Protein AF-A0A9W9EYN7-F1 (afdb_monomer)

Foldseek 3Di:
DPDDFLVNLLVPFDFFDFAWDFFAFLCLVVPDQDKFKKKKFKFQPVCVVVLVVLLCVLPVLQDAPVNVVVVVVVVVVPDPDDDDDDDDPPPPPVPPRLHQPQFDQKDALVLAAPVQNVLDDDDQDPPRRIIMGIGDDDDPPDDPVSSQVSRLVRHTDNDDDDPDDDDDDDDDDDDDDDDDDDDDDDDDDDDDDDDDDDDDDDPRDTTRMDMFMAGSAADSDPVSQVVCSNHTGNGHHDNVPRDVLRHDDVVVVVVVSVLCGVLQSSQLSVQQSQLVLCLQQQQFASKKKWKFQSVQLVVLVVVCVQVVHDSVVPSLLRTQFMHYQRFQQADDPLHGHPRGPPNPPDANAPLVDDDDPVRTHDPCRHNLNLRLVLLVCLLCVVVVHDDPDDPRVCCSNPVPDDSNRCCNNPVSLVVPFDPPPDPDPDDDDDDDDDDDDDDDDDDDDDDDDDDDDDDDDDDDDDDDDDDPDDDDDPPPGPARSRAHVVRVHAQSASMEMEMQAADFQVSLVVCQVSQHQEYEYAPVRYHLRHAARSDDPPPVDPPPDDDDDDDPDDDDPDPDSNVVRHHHNSQRDSPGPHHHIYIHIYGDDDPPDDPVPPSRD

pLDDT: mean 70.04, std 24.74, range [23.66, 98.69]

InterPro domains:
  IPR016193 Cytidine deaminase-like [SSF53927] (261-523)

Radius of gyration: 37.87 Å; Cα contacts (8 Å, |Δi|>4): 789; chains: 1; bounding box: 90×79×140 Å

Nearest PDB structures (foldseek):
  7cph-assembly1_A  TM=7.865E-01  e=2.004E-02  Bacillus subtilis subsp. subtilis str. 168
  1wwr-assembly1_A  TM=7.891E-01  e=2.004E-02  Aquifex aeolicus
  7dbf-assembly1_D  TM=8.239E-01  e=8.932E-02  Arabidopsis thaliana
  8aw3-assembly1_2  TM=8.456E-01  e=1.007E-01  Trypanosoma brucei brucei
  2w4l-assembly1_B  TM=8.909E-01  e=1.943E-01  Homo sapiens

Organism: NCBI:txid1131581

Solvent-accessible surface area (backbone atoms only — not comparable to full-atom values): 37222 Å² total; per-residue (Å²): 130,84,80,80,50,55,70,55,56,62,70,65,56,69,52,57,58,58,47,66,42,76,57,62,27,27,39,68,72,52,59,80,84,52,67,36,59,25,38,37,36,65,25,19,49,91,43,42,73,57,46,51,51,49,48,33,67,78,39,61,85,72,50,51,79,68,57,51,55,53,46,52,60,58,50,62,74,73,61,96,70,88,80,91,77,82,89,75,90,61,84,67,77,69,70,81,60,79,68,55,80,30,44,56,52,63,43,51,68,93,67,49,19,67,80,58,48,71,70,48,73,83,82,72,61,93,89,56,62,60,31,34,37,57,50,61,71,66,62,96,83,66,54,72,63,63,54,40,64,70,46,43,86,38,47,60,68,93,73,78,74,75,81,76,82,79,82,86,81,82,82,89,85,86,82,85,88,87,82,87,84,84,86,88,83,85,87,83,91,80,89,77,90,80,90,76,82,83,79,76,82,77,80,75,76,79,62,68,70,43,82,42,54,38,69,53,58,59,39,87,42,68,66,55,17,50,52,40,20,54,73,47,43,57,40,48,59,48,82,80,77,39,32,68,76,42,39,71,47,67,65,63,50,49,55,49,46,64,66,43,48,82,50,45,32,53,44,34,31,49,4,43,54,35,4,47,53,13,36,77,56,14,22,21,58,77,30,8,16,29,33,30,36,51,66,53,44,53,50,46,46,51,49,18,64,78,72,72,49,67,52,72,84,53,62,67,71,25,43,48,30,39,21,32,13,31,23,22,49,35,66,60,95,84,40,70,38,90,42,48,61,51,68,71,94,59,71,97,73,59,84,81,62,74,90,47,79,93,66,37,46,60,72,67,30,34,11,61,40,37,25,53,48,54,50,48,52,51,26,29,52,74,60,76,41,83,75,99,59,58,70,66,61,46,42,64,66,63,76,64,56,50,67,59,31,46,36,39,62,54,51,47,64,62,70,68,51,77,70,97,80,75,86,75,90,82,76,85,75,85,82,78,82,79,86,84,80,85,88,86,90,81,90,85,89,86,84,90,85,85,88,86,82,90,86,87,85,86,84,90,86,86,88,88,86,80,82,93,81,81,78,85,66,91,76,87,65,83,75,64,82,68,44,24,56,93,70,69,38,52,80,37,52,66,20,35,38,24,22,39,39,44,45,35,48,68,50,34,50,48,41,44,75,35,39,37,48,30,40,36,23,35,58,89,25,64,45,82,59,22,12,52,50,28,64,79,86,76,76,83,67,72,81,80,72,88,88,81,79,92,76,85,75,72,86,66,94,73,72,58,73,71,79,72,45,70,51,59,5,50,41,35,37,80,91,48,97,44,67,28,63,37,32,30,35,46,65,65,75,68,99,81,71,65,84,88,65,65,90,78,116

Structure (mmCIF, N/CA/C/O backbone):
data_AF-A0A9W9EYN7-F1
#
_entry.id   AF-A0A9W9EYN7-F1
#
loop_
_atom_site.group_PDB
_atom_site.id
_atom_site.type_symbol
_atom_site.label_atom_id
_atom_site.label_alt_id
_atom_site.label_comp_id
_atom_site.label_asym_id
_atom_site.label_entity_id
_atom_site.label_seq_id
_atom_site.pdbx_PDB_ins_code
_atom_site.Cartn_x
_atom_site.Cartn_y
_atom_site.Cartn_z
_atom_site.occupancy
_atom_site.B_iso_or_equiv
_atom_site.auth_seq_id
_atom_site.auth_comp_id
_atom_site.auth_asym_id
_atom_site.auth_atom_id
_atom_site.pdbx_PDB_model_num
ATOM 1 N N . MET A 1 1 ? 12.753 1.481 -38.505 1.00 40.38 1 MET A N 1
ATOM 2 C CA . MET A 1 1 ? 12.548 2.802 -37.875 1.00 40.38 1 MET A CA 1
ATOM 3 C C . MET A 1 1 ? 13.697 3.021 -36.906 1.00 40.38 1 MET A C 1
ATOM 5 O O . MET A 1 1 ? 14.139 2.037 -36.326 1.00 40.38 1 MET A O 1
ATOM 9 N N . ALA A 1 2 ? 14.254 4.229 -36.805 1.00 44.78 2 ALA A N 1
ATOM 10 C CA . ALA A 1 2 ? 15.284 4.505 -35.801 1.00 44.78 2 ALA A CA 1
ATOM 11 C C . ALA A 1 2 ? 14.668 4.312 -34.406 1.00 44.78 2 ALA A C 1
ATOM 13 O O . ALA A 1 2 ? 13.554 4.780 -34.178 1.00 44.78 2 ALA A O 1
ATOM 14 N N . ALA A 1 3 ? 15.342 3.576 -33.522 1.00 64.81 3 ALA A N 1
ATOM 15 C CA . ALA A 1 3 ? 14.877 3.390 -32.153 1.00 64.81 3 ALA A CA 1
ATOM 16 C C . ALA A 1 3 ? 14.873 4.755 -31.447 1.00 64.81 3 ALA A C 1
ATOM 18 O O . ALA A 1 3 ? 15.917 5.405 -31.381 1.00 64.81 3 ALA A O 1
ATOM 19 N N . ILE A 1 4 ? 13.702 5.196 -30.982 1.00 77.25 4 ILE A N 1
ATOM 20 C CA . ILE A 1 4 ? 13.554 6.422 -30.190 1.00 77.25 4 ILE A CA 1
ATOM 21 C C . ILE A 1 4 ? 14.353 6.227 -28.899 1.00 77.25 4 ILE A C 1
ATOM 23 O O . ILE A 1 4 ? 14.292 5.166 -28.275 1.00 77.25 4 ILE A O 1
ATOM 27 N N . SER A 1 5 ? 15.147 7.220 -28.508 1.00 87.38 5 SER A N 1
ATOM 28 C CA . SER A 1 5 ? 15.959 7.108 -27.298 1.00 87.38 5 SER A CA 1
ATOM 29 C C . SER A 1 5 ? 15.084 7.201 -26.034 1.00 87.38 5 SER A C 1
ATOM 31 O O . SER A 1 5 ? 14.115 7.962 -26.016 1.00 87.38 5 SER A O 1
ATOM 33 N N . PRO A 1 6 ? 15.448 6.535 -24.919 1.00 86.81 6 PRO A N 1
ATOM 34 C CA . PRO A 1 6 ? 14.720 6.664 -23.650 1.00 86.81 6 PRO A CA 1
ATOM 35 C C . PRO A 1 6 ? 14.560 8.114 -23.178 1.00 86.81 6 PRO A C 1
ATOM 37 O O . PRO A 1 6 ? 13.562 8.477 -22.567 1.00 86.81 6 PRO A O 1
ATOM 40 N N . SER A 1 7 ? 15.540 8.972 -23.483 1.00 85.50 7 SER A N 1
ATOM 41 C CA . SER A 1 7 ? 15.490 10.394 -23.126 1.00 85.50 7 SER A CA 1
ATOM 42 C C . SER A 1 7 ? 14.431 11.163 -23.928 1.00 85.50 7 SER A C 1
ATOM 44 O O . SER A 1 7 ? 13.810 12.067 -23.378 1.00 85.50 7 SER A O 1
ATOM 46 N N . GLU A 1 8 ? 14.198 10.796 -25.190 1.00 87.06 8 GLU A N 1
ATOM 47 C CA . GLU A 1 8 ? 13.128 11.369 -26.018 1.00 87.06 8 GLU A CA 1
ATOM 48 C C . GLU A 1 8 ? 11.750 10.879 -25.571 1.00 87.06 8 GLU A C 1
ATOM 50 O O . GLU A 1 8 ? 10.839 11.694 -25.464 1.00 87.06 8 GLU A O 1
ATOM 55 N N . ILE A 1 9 ? 11.613 9.588 -25.235 1.00 87.19 9 ILE A N 1
ATOM 56 C CA . ILE A 1 9 ? 10.363 9.039 -24.683 1.00 87.19 9 ILE A CA 1
ATOM 57 C C . ILE A 1 9 ? 9.983 9.804 -23.415 1.00 87.19 9 ILE A C 1
ATOM 59 O O . ILE A 1 9 ? 8.868 10.301 -23.308 1.00 87.19 9 ILE A O 1
ATOM 63 N N . VAL A 1 10 ? 10.928 9.964 -22.482 1.00 88.62 10 VAL A N 1
ATOM 64 C CA . VAL A 1 10 ? 10.671 10.669 -21.220 1.00 88.62 10 VAL A CA 1
ATOM 65 C C . VAL A 1 10 ? 10.358 12.154 -21.436 1.00 88.62 10 VAL A C 1
ATOM 67 O O . VAL A 1 10 ? 9.504 12.700 -20.743 1.00 88.62 10 VAL A O 1
ATOM 70 N N . ALA A 1 11 ? 11.004 12.809 -22.404 1.00 87.31 11 ALA A N 1
ATOM 71 C CA . ALA A 1 11 ? 10.718 14.203 -22.746 1.00 87.31 11 ALA A CA 1
ATOM 72 C C . ALA A 1 11 ? 9.334 14.396 -23.394 1.00 87.31 11 ALA A C 1
ATOM 74 O O . ALA A 1 11 ? 8.786 15.493 -23.324 1.00 87.31 11 ALA A O 1
ATOM 75 N N . ALA A 1 12 ? 8.782 13.351 -24.015 1.00 88.12 12 ALA A N 1
ATOM 76 C CA . ALA A 1 12 ? 7.459 13.360 -24.635 1.00 88.12 12 ALA A CA 1
ATOM 77 C C . ALA A 1 12 ? 6.318 13.002 -23.666 1.00 88.12 12 ALA A C 1
ATOM 79 O O . ALA A 1 12 ? 5.152 13.051 -24.058 1.00 88.12 12 ALA A O 1
ATOM 80 N N . ILE A 1 13 ? 6.628 12.637 -22.417 1.00 88.94 13 ILE A N 1
ATOM 81 C CA . ILE A 1 13 ? 5.614 12.308 -21.416 1.00 88.94 13 ILE A CA 1
ATOM 82 C C . ILE A 1 13 ? 4.752 13.545 -21.146 1.00 88.94 13 ILE A C 1
ATOM 84 O O . ILE A 1 13 ? 5.264 14.612 -20.811 1.00 88.94 13 ILE A O 1
ATOM 88 N N . SER A 1 14 ? 3.434 13.362 -21.237 1.00 89.75 14 SER A N 1
ATOM 89 C CA . SER A 1 14 ? 2.436 14.345 -20.820 1.00 89.75 14 SER A CA 1
ATOM 90 C C . SER A 1 14 ? 1.807 13.870 -19.507 1.00 89.75 14 SER A C 1
ATOM 92 O O . SER A 1 14 ? 1.021 12.920 -19.528 1.00 89.75 14 SER A O 1
ATOM 94 N N . PRO A 1 15 ? 2.164 14.474 -18.359 1.00 91.88 15 PRO A N 1
ATOM 95 C CA . PRO A 1 15 ? 1.514 14.198 -17.083 1.00 91.88 15 PRO A CA 1
ATOM 96 C C . PRO A 1 15 ? 0.017 14.514 -17.179 1.00 91.88 15 PRO A C 1
ATOM 98 O O . PRO A 1 15 ? -0.317 15.601 -17.651 1.00 91.88 15 PRO A O 1
ATOM 101 N N . PRO A 1 16 ? -0.885 13.609 -16.766 1.00 89.31 16 PRO A N 1
ATOM 102 C CA . PRO A 1 16 ? -2.280 13.975 -16.597 1.00 89.31 16 PRO A CA 1
ATOM 103 C C . PRO A 1 16 ? -2.417 14.963 -15.434 1.00 89.31 16 PRO A C 1
ATOM 105 O O . PRO A 1 16 ? -1.668 14.876 -14.456 1.00 89.31 16 PRO A O 1
ATOM 108 N N . ASP A 1 17 ? -3.389 15.865 -15.543 1.00 90.56 17 ASP A N 1
ATOM 109 C CA . ASP A 1 17 ? -3.855 16.676 -14.423 1.00 90.56 17 ASP A CA 1
ATOM 110 C C . ASP A 1 17 ? -4.837 15.861 -13.579 1.00 90.56 17 ASP A C 1
ATOM 112 O O . ASP A 1 17 ? -5.567 15.002 -14.084 1.00 90.56 17 ASP A O 1
ATOM 116 N N . GLY A 1 18 ? -4.845 16.095 -12.272 1.00 92.19 18 GLY A N 1
ATOM 117 C CA . GLY A 1 18 ? -5.593 15.251 -11.357 1.00 92.19 18 GLY A CA 1
ATOM 118 C C . GLY A 1 18 ? -5.185 15.398 -9.905 1.00 92.19 18 GLY A C 1
ATOM 119 O O . GLY A 1 18 ? -4.179 16.022 -9.554 1.00 92.19 18 GLY A O 1
ATOM 120 N N . LYS A 1 19 ? -5.979 14.767 -9.047 1.00 93.88 19 LYS A N 1
ATOM 121 C CA . LYS A 1 19 ? -5.796 14.753 -7.595 1.00 93.88 19 LYS A CA 1
ATOM 122 C C . LYS A 1 19 ? -5.594 13.331 -7.107 1.00 93.88 19 LYS A C 1
ATOM 124 O O . LYS A 1 19 ? -6.230 12.402 -7.597 1.00 93.88 19 LYS A O 1
ATOM 129 N N . ILE A 1 20 ? -4.760 13.161 -6.091 1.00 94.38 20 ILE A N 1
ATOM 130 C CA . ILE A 1 20 ? -4.719 11.894 -5.365 1.00 94.38 20 ILE A CA 1
ATOM 131 C C . ILE A 1 20 ? -5.798 11.860 -4.281 1.00 94.38 20 ILE A C 1
ATOM 133 O O . ILE A 1 20 ? -6.103 12.867 -3.642 1.00 94.38 20 ILE A O 1
ATOM 137 N N . GLN A 1 21 ? -6.350 10.680 -4.049 1.00 93.56 21 GLN A N 1
ATOM 138 C CA . GLN A 1 21 ? -7.300 10.390 -2.990 1.00 93.56 21 GLN A CA 1
ATOM 139 C C . GLN A 1 21 ? -6.834 9.149 -2.237 1.00 93.56 21 GLN A C 1
ATOM 141 O O . GLN A 1 21 ? -6.528 8.127 -2.841 1.00 93.56 21 GLN A O 1
ATOM 146 N N . ALA A 1 22 ? -6.791 9.215 -0.908 1.00 93.81 22 ALA A N 1
ATOM 147 C CA . ALA A 1 22 ? -6.458 8.048 -0.101 1.00 93.81 22 ALA A CA 1
ATOM 148 C C . ALA A 1 22 ? -7.525 6.952 -0.245 1.00 93.81 22 ALA A C 1
ATOM 150 O O . ALA A 1 22 ? -8.722 7.210 -0.098 1.00 93.81 22 ALA A O 1
ATOM 151 N N . ILE A 1 23 ? -7.074 5.720 -0.470 1.00 93.19 23 ILE A N 1
ATOM 152 C CA . ILE A 1 23 ? -7.923 4.531 -0.487 1.00 93.19 23 ILE A CA 1
ATOM 153 C C . ILE A 1 23 ? -8.386 4.263 0.944 1.00 93.19 23 ILE A C 1
ATOM 155 O O . ILE A 1 23 ? -7.568 4.143 1.863 1.00 93.19 23 ILE A O 1
ATOM 159 N N . ARG A 1 24 ? -9.705 4.157 1.141 1.00 89.44 24 AR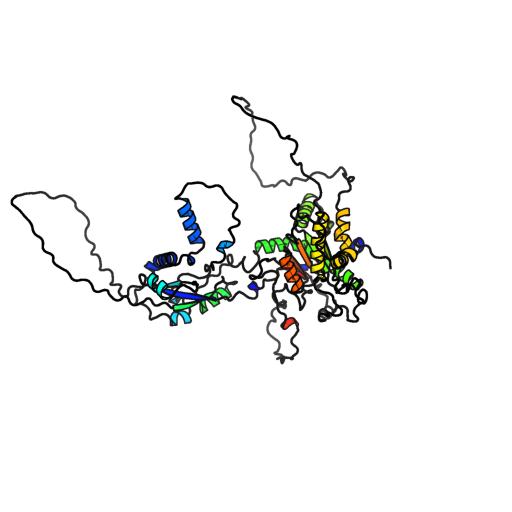G A N 1
ATOM 160 C CA . ARG A 1 24 ? -10.264 3.739 2.432 1.00 89.44 24 ARG A CA 1
ATOM 161 C C . ARG A 1 24 ? -9.786 2.331 2.764 1.00 89.44 24 ARG A C 1
ATOM 163 O O . ARG A 1 24 ? -9.715 1.463 1.896 1.00 89.44 24 ARG A O 1
ATOM 170 N N . THR A 1 25 ? -9.445 2.096 4.022 1.00 89.38 25 THR A N 1
ATOM 171 C CA . THR A 1 25 ? -8.985 0.779 4.466 1.00 89.38 25 THR A CA 1
ATOM 172 C C . THR A 1 25 ? -10.137 -0.214 4.527 1.00 89.38 25 THR A C 1
ATOM 174 O O . THR A 1 25 ? -11.297 0.168 4.702 1.00 89.38 25 THR A O 1
ATOM 177 N N . PHE A 1 26 ? -9.812 -1.507 4.482 1.00 87.81 26 PHE A N 1
ATOM 178 C CA . PHE A 1 26 ? -10.814 -2.559 4.620 1.00 87.81 26 PHE A CA 1
ATOM 179 C C . PHE A 1 26 ? -11.622 -2.401 5.911 1.00 87.81 26 PHE A C 1
ATOM 181 O O . PHE A 1 26 ? -12.832 -2.543 5.888 1.00 87.81 26 PHE A O 1
ATOM 188 N N . GLN A 1 27 ? -10.990 -2.039 7.033 1.00 83.31 27 GLN A N 1
ATOM 189 C CA . GLN A 1 27 ? -11.695 -1.863 8.310 1.00 83.31 27 GLN A CA 1
ATOM 190 C C . GLN A 1 27 ? -12.500 -0.558 8.393 1.00 83.31 27 GLN A C 1
ATOM 192 O O . GLN A 1 27 ? -13.346 -0.430 9.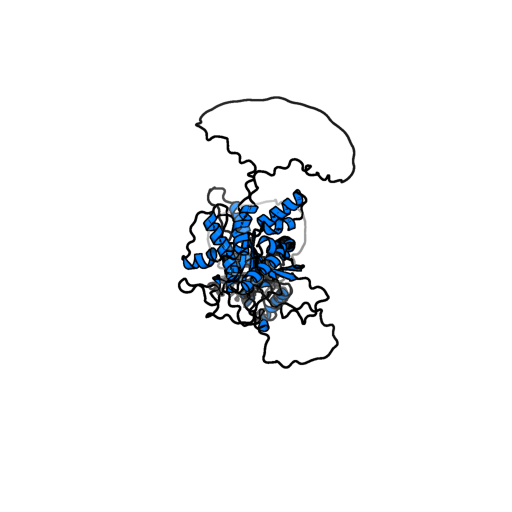273 1.00 83.31 27 GLN A O 1
ATOM 197 N N . GLN A 1 28 ? -12.251 0.419 7.516 1.00 80.69 28 GLN A N 1
ATOM 198 C CA . GLN A 1 28 ? -13.111 1.598 7.385 1.00 80.69 28 GLN A CA 1
ATOM 199 C C . GLN A 1 28 ? -14.386 1.286 6.596 1.00 80.69 28 GLN A C 1
ATOM 201 O O . GLN A 1 28 ? -15.435 1.833 6.926 1.00 80.69 28 GLN A O 1
ATOM 206 N N . VAL A 1 29 ? -14.289 0.426 5.577 1.00 82.81 29 VAL A N 1
ATOM 207 C CA . VAL A 1 29 ? -15.427 -0.010 4.747 1.00 82.81 29 VAL A CA 1
ATOM 208 C C . VAL A 1 29 ? -16.227 -1.114 5.443 1.00 82.81 29 VAL A C 1
ATOM 210 O O . VAL A 1 29 ? -17.452 -1.075 5.483 1.00 82.81 29 VAL A O 1
ATOM 213 N N . HIS A 1 30 ? -15.521 -2.059 6.059 1.00 78.50 30 HIS A N 1
ATOM 214 C CA . HIS A 1 30 ? -16.051 -3.195 6.805 1.00 78.50 30 HIS A CA 1
ATOM 215 C C . HIS A 1 30 ? -15.552 -3.133 8.255 1.00 78.50 30 HIS A C 1
ATOM 217 O O . HIS A 1 30 ? -14.582 -3.813 8.619 1.00 78.50 30 HIS A O 1
ATOM 223 N N . PRO A 1 31 ? -16.173 -2.287 9.098 1.00 71.19 31 PRO A N 1
ATOM 224 C CA . PRO A 1 31 ? -15.841 -2.201 10.510 1.00 71.19 31 PRO A CA 1
ATOM 225 C C . PRO A 1 31 ? -15.812 -3.582 11.179 1.00 71.19 31 PRO A C 1
ATOM 227 O O . PRO A 1 31 ? -16.714 -4.386 10.955 1.00 71.19 31 PRO A O 1
ATOM 230 N N . PRO A 1 32 ? -14.805 -3.884 12.015 1.00 67.62 32 PRO A N 1
ATOM 231 C CA . PRO A 1 32 ? -14.710 -5.184 12.662 1.00 67.62 32 PRO A CA 1
ATOM 232 C C . PRO A 1 32 ? -15.868 -5.390 13.644 1.00 67.62 32 PRO A C 1
ATOM 234 O O . PRO A 1 32 ? -16.012 -4.650 14.618 1.00 67.62 32 PRO A O 1
ATOM 237 N N . GLU A 1 33 ? -16.643 -6.445 13.417 1.00 70.81 33 GLU A N 1
ATOM 238 C CA . GLU A 1 33 ? -17.746 -6.891 14.274 1.00 70.81 33 GLU A CA 1
ATOM 239 C C . GLU A 1 33 ? -17.332 -8.084 15.151 1.00 70.81 33 GLU A C 1
ATOM 241 O O . GLU A 1 33 ? -18.039 -9.083 15.279 1.00 70.81 33 GLU A O 1
ATOM 246 N N . ASP A 1 34 ? -16.149 -8.006 15.761 1.00 75.88 34 ASP A N 1
ATOM 247 C CA . ASP A 1 34 ? -15.712 -9.044 16.692 1.00 75.88 34 ASP A CA 1
ATOM 248 C C . ASP A 1 34 ? -16.326 -8.789 18.073 1.00 75.88 34 ASP A C 1
ATOM 250 O O . ASP A 1 34 ? -16.094 -7.751 18.704 1.00 75.88 34 ASP A O 1
ATOM 254 N N . TYR A 1 35 ? -17.108 -9.755 18.556 1.00 82.12 35 TYR A N 1
ATOM 255 C CA . TYR A 1 35 ? -17.807 -9.679 19.837 1.00 82.12 35 TYR A CA 1
ATOM 256 C C . TYR A 1 35 ? -17.245 -10.681 20.845 1.00 82.12 35 TYR A C 1
ATOM 258 O O . TYR A 1 35 ? -17.030 -11.850 20.533 1.00 82.12 35 TYR A O 1
ATOM 266 N N . GLY A 1 36 ? -17.079 -10.233 22.088 1.00 81.94 36 GLY A N 1
ATOM 267 C CA . GLY A 1 36 ? -16.768 -11.073 23.240 1.00 81.94 36 GLY A CA 1
ATOM 268 C C . GLY A 1 36 ? -17.971 -11.254 24.156 1.00 81.94 36 GLY A C 1
ATOM 269 O O . GLY A 1 36 ? -18.933 -10.484 24.107 1.00 81.94 36 GLY A O 1
ATOM 270 N N . LEU A 1 37 ? -17.901 -12.257 25.028 1.00 86.19 37 LEU A N 1
ATOM 271 C CA . LEU A 1 37 ? -18.834 -12.405 26.142 1.00 86.19 37 LEU A CA 1
ATOM 272 C C . LEU A 1 37 ? -18.311 -11.642 27.362 1.00 86.19 37 LEU A C 1
ATOM 274 O O . LEU A 1 37 ? -17.148 -11.775 27.745 1.00 86.19 37 LEU A O 1
ATOM 278 N N . ALA A 1 38 ? -19.188 -10.861 27.980 1.00 88.19 38 ALA A N 1
ATOM 279 C CA . ALA A 1 38 ? -18.940 -10.180 29.240 1.00 88.19 38 ALA A CA 1
ATOM 280 C C . ALA A 1 38 ? -20.058 -10.492 30.236 1.00 88.19 38 ALA A C 1
ATOM 282 O O . ALA A 1 38 ? -21.214 -10.695 29.860 1.00 88.19 38 ALA A O 1
ATOM 283 N N . TRP A 1 39 ? -19.710 -10.495 31.514 1.00 89.19 39 TRP A N 1
ATOM 284 C CA . TRP A 1 39 ? -20.658 -10.604 32.610 1.00 89.19 39 TRP A CA 1
ATOM 285 C C . TRP A 1 39 ? -21.095 -9.227 33.087 1.00 89.19 39 TRP A C 1
ATOM 287 O O . TRP A 1 39 ? -20.332 -8.264 33.043 1.00 89.19 39 TRP A O 1
ATOM 297 N N . VAL A 1 40 ? -22.324 -9.134 33.574 1.00 90.25 40 VAL A N 1
ATOM 298 C CA . VAL A 1 40 ? -22.891 -7.918 34.147 1.00 90.25 40 VAL A CA 1
ATOM 299 C C . VAL A 1 40 ? -23.401 -8.238 35.539 1.00 90.25 40 VAL A C 1
ATOM 301 O O . VAL A 1 40 ? -24.183 -9.171 35.718 1.00 90.25 40 VAL A O 1
ATOM 304 N N . ALA A 1 41 ? -22.956 -7.444 36.508 1.00 90.62 41 ALA A N 1
ATOM 305 C CA . ALA A 1 41 ? -23.365 -7.513 37.903 1.00 90.62 41 ALA A CA 1
ATOM 306 C C . ALA A 1 41 ? -24.024 -6.200 38.327 1.00 90.62 41 ALA A C 1
ATOM 308 O O . ALA A 1 41 ? -23.493 -5.122 38.058 1.00 90.62 41 ALA A O 1
ATOM 309 N N . GLU A 1 42 ? -25.142 -6.274 39.042 1.00 90.12 42 GLU A N 1
ATOM 310 C CA . GLU A 1 42 ? -25.747 -5.103 39.679 1.00 90.12 42 GLU A CA 1
ATOM 311 C C . GLU A 1 42 ? -25.157 -4.916 41.087 1.00 90.12 42 GLU A C 1
ATOM 313 O O . GLU A 1 42 ? -25.288 -5.785 41.948 1.00 90.12 42 GLU A O 1
ATOM 318 N N . VAL A 1 43 ? -24.472 -3.791 41.312 1.00 90.81 43 VAL A N 1
ATOM 319 C CA . VAL A 1 43 ? -23.773 -3.469 42.571 1.00 90.81 43 VAL A CA 1
ATOM 320 C C . VAL A 1 43 ? -24.316 -2.182 43.192 1.00 90.81 43 VAL A C 1
ATOM 322 O O . VAL A 1 43 ? -24.929 -1.357 42.508 1.00 90.81 43 VAL A O 1
ATOM 325 N N . ASP A 1 44 ? -24.077 -1.985 44.492 1.00 89.56 44 ASP A N 1
ATOM 326 C CA . ASP A 1 44 ? -24.371 -0.715 45.167 1.00 89.56 44 ASP A CA 1
ATOM 327 C C . ASP A 1 44 ? -23.564 0.422 44.518 1.00 89.56 44 ASP A C 1
ATOM 329 O O . ASP A 1 44 ? -22.332 0.358 44.418 1.00 89.56 44 ASP A O 1
ATOM 333 N N . GLN A 1 45 ? -24.249 1.491 44.102 1.00 89.44 45 GLN A N 1
ATOM 334 C CA . GLN A 1 45 ? -23.623 2.655 43.478 1.00 89.44 45 GLN A CA 1
ATOM 335 C C . GLN A 1 45 ? -22.510 3.251 44.359 1.00 89.44 45 GLN A C 1
ATOM 337 O O . GLN A 1 45 ? -21.481 3.681 43.833 1.00 89.44 45 GLN A O 1
ATOM 342 N N . GLN A 1 46 ? -22.670 3.246 45.688 1.00 89.69 46 GLN A N 1
ATOM 343 C CA . GLN A 1 46 ? -21.663 3.781 46.616 1.00 89.69 46 GLN A CA 1
ATOM 344 C C . GLN A 1 46 ? -20.394 2.922 46.671 1.00 89.69 46 GLN A C 1
ATOM 346 O O . GLN A 1 46 ? -19.311 3.433 46.960 1.00 89.69 46 GLN A O 1
ATOM 351 N N . GLN A 1 47 ? -20.508 1.631 46.357 1.00 89.62 47 GLN A N 1
ATOM 352 C CA . GLN A 1 47 ? -19.404 0.676 46.408 1.00 89.62 47 GLN A CA 1
ATOM 353 C C . GLN A 1 47 ? -18.840 0.327 45.028 1.00 89.62 47 GLN A C 1
ATOM 355 O O . GLN A 1 47 ? -17.888 -0.446 44.935 1.00 89.62 47 GLN A O 1
ATOM 360 N N . ALA A 1 48 ? -19.354 0.928 43.955 1.00 88.06 48 ALA A N 1
ATOM 361 C CA . ALA A 1 48 ? -18.983 0.600 42.584 1.00 88.06 48 ALA A CA 1
ATOM 362 C C . ALA A 1 48 ? -17.465 0.625 42.327 1.00 88.06 48 ALA A C 1
ATOM 364 O O . ALA A 1 48 ? -16.891 -0.366 41.874 1.00 88.06 48 ALA A O 1
ATOM 365 N N . ASN A 1 49 ? -16.772 1.706 42.695 1.00 89.00 49 ASN A N 1
ATOM 366 C CA . ASN A 1 49 ? -15.316 1.795 42.519 1.00 89.00 49 ASN A CA 1
ATOM 367 C C . ASN A 1 49 ? -14.547 0.770 43.371 1.00 89.00 49 ASN A C 1
ATOM 369 O O . ASN A 1 49 ? -13.492 0.290 42.956 1.00 89.00 49 ASN A O 1
ATOM 373 N N . THR A 1 50 ? -15.058 0.436 44.557 1.00 91.62 50 THR A N 1
ATOM 374 C CA . THR A 1 50 ? -14.464 -0.574 45.445 1.00 91.62 50 THR A CA 1
ATOM 375 C C . THR A 1 50 ? -14.646 -1.975 44.867 1.00 91.62 50 THR A C 1
ATOM 377 O O . THR A 1 50 ? -13.679 -2.731 44.819 1.00 91.62 50 THR A O 1
ATOM 380 N N . SER A 1 51 ? -15.833 -2.282 44.335 1.00 89.88 51 SER A N 1
ATOM 381 C CA . SER A 1 51 ? -16.131 -3.553 43.665 1.00 89.88 51 SER A CA 1
ATOM 382 C C . SER A 1 51 ? -15.241 -3.774 42.438 1.00 89.88 51 SER A C 1
ATOM 384 O O . SER A 1 51 ? -14.658 -4.843 42.277 1.00 89.88 51 SER A O 1
ATOM 386 N N . LEU A 1 52 ? -15.013 -2.728 41.634 1.00 88.81 52 LEU A N 1
ATOM 387 C CA . LEU A 1 52 ? -14.110 -2.793 40.489 1.00 88.81 52 LEU A CA 1
ATOM 388 C C . LEU A 1 52 ? -12.653 -3.032 40.912 1.00 88.81 52 LEU A C 1
ATOM 390 O O . LEU A 1 52 ? -11.955 -3.818 40.278 1.00 88.81 52 LEU A O 1
ATOM 394 N N . LYS A 1 53 ? -12.184 -2.391 41.990 1.00 88.94 53 LYS A N 1
ATOM 395 C CA . LYS A 1 53 ? -10.835 -2.638 42.527 1.00 88.94 53 LYS A CA 1
ATOM 396 C C . LYS A 1 53 ? -10.683 -4.064 43.055 1.00 88.94 53 LYS A C 1
ATOM 398 O O . LYS A 1 53 ? -9.643 -4.673 42.823 1.00 88.94 53 LYS A O 1
ATOM 403 N N . ALA A 1 54 ? -11.696 -4.592 43.743 1.00 88.94 54 ALA A N 1
ATOM 404 C CA . ALA A 1 54 ? -11.705 -5.975 44.215 1.00 88.94 54 ALA A CA 1
ATOM 405 C C . ALA A 1 54 ? -11.613 -6.954 43.034 1.00 88.94 54 ALA A C 1
ATOM 407 O O . ALA A 1 54 ? -10.738 -7.817 43.018 1.00 88.94 54 ALA A O 1
ATOM 408 N N . LEU A 1 55 ? -12.420 -6.725 41.996 1.00 87.81 55 LEU A N 1
ATOM 409 C CA . LEU A 1 55 ? -12.404 -7.491 40.753 1.00 87.81 55 LEU A CA 1
ATOM 410 C C . LEU A 1 55 ? -11.041 -7.431 40.044 1.00 87.81 55 LEU A C 1
ATOM 412 O O . LEU A 1 55 ? -10.494 -8.459 39.675 1.00 87.81 55 LEU A O 1
ATOM 416 N N . GLN A 1 56 ? -10.445 -6.246 39.896 1.00 86.69 56 GLN A N 1
ATOM 417 C CA . GLN A 1 56 ? -9.118 -6.085 39.283 1.00 86.69 56 GLN A CA 1
ATOM 418 C C . GLN A 1 56 ? -7.985 -6.703 40.117 1.00 86.69 56 GLN A C 1
ATOM 420 O O . GLN A 1 56 ? -6.925 -7.019 39.578 1.00 86.69 56 GLN A O 1
ATOM 425 N N . ASN A 1 57 ? -8.156 -6.823 41.434 1.00 87.50 57 ASN A N 1
ATOM 426 C CA . ASN A 1 57 ? -7.188 -7.492 42.298 1.00 87.50 57 ASN A CA 1
ATOM 427 C C . ASN A 1 57 ? -7.288 -9.015 42.182 1.00 87.50 57 ASN A C 1
ATOM 429 O O . ASN A 1 57 ? -6.247 -9.662 42.132 1.00 87.50 57 ASN A O 1
ATOM 433 N N . ALA A 1 58 ? -8.506 -9.556 42.095 1.00 85.88 58 ALA A N 1
ATOM 434 C CA . ALA A 1 58 ? -8.748 -10.977 41.853 1.00 85.88 58 ALA A CA 1
ATOM 435 C C . ALA A 1 58 ? -8.363 -11.396 40.423 1.00 85.88 58 ALA A C 1
ATOM 437 O O . ALA A 1 58 ? -7.789 -12.459 40.217 1.00 85.88 58 ALA A O 1
ATOM 438 N N . PHE A 1 59 ? -8.599 -10.516 39.446 1.00 85.00 59 PHE A N 1
ATOM 439 C CA . PHE A 1 59 ? -8.362 -10.754 38.023 1.00 85.00 59 PHE A CA 1
ATOM 440 C C . PHE A 1 59 ? -7.471 -9.647 37.429 1.00 85.00 59 PHE A C 1
ATOM 442 O O . PHE A 1 59 ? -7.969 -8.689 36.826 1.00 85.00 59 PHE A O 1
ATOM 449 N N . PRO A 1 60 ? -6.134 -9.736 37.586 1.00 79.75 60 PRO A N 1
ATOM 450 C CA . PRO A 1 60 ? -5.204 -8.688 37.157 1.00 79.75 60 PRO A CA 1
ATOM 451 C C . PRO A 1 60 ? -5.265 -8.333 35.667 1.00 79.75 60 PRO A C 1
ATOM 453 O O . PRO A 1 60 ? -4.992 -7.185 35.321 1.00 79.75 60 PRO A O 1
ATOM 456 N N . PHE A 1 61 ? -5.660 -9.271 34.801 1.00 74.69 61 PHE A N 1
ATOM 457 C CA . PHE A 1 61 ? -5.840 -9.044 33.361 1.00 74.69 61 PHE A CA 1
ATOM 458 C C . PHE A 1 61 ? -6.964 -8.040 33.041 1.00 74.69 61 PHE A C 1
ATOM 460 O O . PHE A 1 61 ? -6.967 -7.435 31.977 1.00 74.69 61 PHE A O 1
ATOM 467 N N . LEU A 1 62 ? -7.883 -7.773 33.980 1.00 74.19 62 LEU A N 1
ATOM 468 C CA . LEU A 1 62 ? -8.929 -6.753 33.825 1.00 74.19 62 LEU A CA 1
ATOM 469 C C . LEU A 1 62 ? -8.434 -5.316 34.065 1.00 74.19 62 LEU A C 1
ATOM 471 O O . LEU A 1 62 ? -9.218 -4.360 33.944 1.00 74.19 62 LEU A O 1
ATOM 475 N N . LYS A 1 63 ? -7.165 -5.131 34.449 1.00 71.50 63 LYS A N 1
ATOM 476 C CA . LYS A 1 63 ? -6.549 -3.808 34.621 1.00 71.50 63 LYS A CA 1
ATOM 477 C C . LYS A 1 63 ? -6.305 -3.166 33.262 1.00 71.50 63 LYS A C 1
ATOM 479 O O . LYS A 1 63 ? -5.734 -3.774 32.367 1.00 71.50 63 LYS A O 1
ATOM 484 N N . THR A 1 64 ? -6.699 -1.903 33.111 1.00 63.09 64 THR A N 1
ATOM 485 C CA . THR A 1 64 ? -6.377 -1.155 31.887 1.00 63.09 64 THR A CA 1
ATOM 486 C C . THR A 1 64 ? -4.917 -0.700 31.906 1.00 63.09 64 THR A C 1
ATOM 488 O O . THR A 1 64 ? -4.345 -0.499 32.977 1.00 63.09 64 THR A O 1
ATOM 491 N N . GLY A 1 65 ? -4.320 -0.401 30.744 1.00 52.62 65 GLY A N 1
ATOM 492 C CA . GLY A 1 65 ? -2.942 0.125 30.672 1.00 52.62 65 GLY A CA 1
ATOM 493 C C . GLY A 1 65 ? -2.672 1.412 31.483 1.00 52.62 65 GLY A C 1
ATOM 494 O O . GLY A 1 65 ? -1.523 1.757 31.739 1.00 52.62 65 GLY A O 1
ATOM 495 N N . ARG A 1 66 ? -3.713 2.130 31.943 1.00 48.78 66 ARG A N 1
ATOM 496 C CA . ARG A 1 66 ? -3.564 3.285 32.852 1.00 48.78 66 ARG A CA 1
ATOM 497 C C . ARG A 1 66 ? -3.320 2.846 34.302 1.00 48.78 66 ARG A C 1
ATOM 499 O O . ARG A 1 66 ? -2.575 3.507 35.020 1.00 48.78 66 ARG A O 1
ATOM 506 N N . ASP A 1 67 ? -3.913 1.723 34.701 1.00 52.38 67 ASP A N 1
ATOM 507 C CA . ASP A 1 67 ? -3.793 1.134 36.037 1.00 52.38 67 ASP A CA 1
ATOM 508 C C . ASP A 1 67 ? -2.417 0.476 36.232 1.00 52.38 67 ASP A C 1
ATOM 510 O O . ASP A 1 67 ? -1.849 0.574 37.322 1.00 52.38 67 ASP A O 1
ATOM 514 N N . LYS A 1 68 ? -1.846 -0.110 35.162 1.00 53.12 68 LYS A N 1
ATOM 515 C CA . LYS A 1 68 ? -0.447 -0.584 35.116 1.00 53.12 68 LYS A CA 1
ATOM 516 C C . LYS A 1 68 ? 0.540 0.582 35.311 1.00 53.12 68 LYS A C 1
ATOM 518 O O . LYS A 1 68 ? 1.221 0.620 36.333 1.00 53.12 68 LYS A O 1
ATOM 523 N N . LYS A 1 69 ? 0.479 1.629 34.465 1.00 49.53 69 LYS A N 1
ATOM 524 C CA . LYS A 1 69 ? 1.357 2.822 34.569 1.00 49.53 69 LYS A CA 1
ATOM 525 C C . LYS A 1 69 ? 1.299 3.528 35.933 1.00 49.53 69 LYS A C 1
ATOM 527 O O . LYS A 1 69 ? 2.309 4.058 36.397 1.00 49.53 69 LYS A O 1
ATOM 532 N N . ASN A 1 70 ? 0.136 3.555 36.593 1.00 49.81 70 ASN A N 1
ATOM 533 C CA . ASN A 1 70 ? 0.009 4.122 37.942 1.00 49.81 70 ASN A CA 1
ATOM 534 C C . ASN A 1 70 ? 0.664 3.244 39.019 1.00 49.81 70 ASN A C 1
ATOM 536 O O . ASN A 1 70 ? 1.188 3.777 39.998 1.00 49.81 70 ASN A O 1
ATOM 540 N N . LYS A 1 71 ? 0.657 1.915 38.851 1.00 51.84 71 LYS A N 1
ATOM 541 C CA . LYS A 1 71 ? 1.377 0.989 39.732 1.00 51.84 71 LYS A CA 1
ATOM 542 C C . LYS A 1 71 ? 2.887 1.107 39.526 1.00 51.84 71 LYS A C 1
ATOM 544 O O . LYS A 1 71 ? 3.598 1.160 40.522 1.00 51.84 71 LYS A O 1
ATOM 549 N N . ASP A 1 72 ? 3.355 1.273 38.290 1.00 52.31 72 ASP A N 1
ATOM 550 C CA . ASP A 1 72 ? 4.785 1.429 37.983 1.00 52.31 72 ASP A CA 1
ATOM 551 C C . ASP A 1 72 ? 5.340 2.760 38.500 1.00 52.31 72 ASP A C 1
ATOM 553 O O . ASP A 1 72 ? 6.410 2.795 39.103 1.00 52.31 72 ASP A O 1
ATOM 557 N N . LYS A 1 73 ? 4.574 3.856 38.390 1.00 49.03 73 LYS A N 1
ATOM 558 C CA . LYS A 1 73 ? 4.926 5.132 39.041 1.00 49.03 73 LYS A CA 1
ATOM 559 C C . LYS A 1 73 ? 4.939 5.038 40.568 1.00 49.03 73 LYS A C 1
ATOM 561 O O . LYS A 1 73 ? 5.752 5.694 41.210 1.00 49.03 73 LYS A O 1
ATOM 566 N N . LYS A 1 74 ? 4.059 4.226 41.165 1.00 43.28 74 LYS A N 1
ATOM 567 C CA . LYS A 1 74 ? 4.004 4.031 42.623 1.00 43.28 74 LYS A CA 1
ATOM 568 C C . LYS A 1 74 ? 5.074 3.048 43.126 1.00 43.28 74 LYS A C 1
ATOM 570 O O . LYS A 1 74 ? 5.533 3.200 44.251 1.00 43.28 74 LYS A O 1
ATOM 575 N N . GLY A 1 75 ? 5.495 2.093 42.295 1.00 43.22 75 GLY A N 1
ATOM 576 C CA . GLY A 1 75 ? 6.582 1.146 42.561 1.00 43.22 75 GLY A CA 1
ATOM 577 C C . GLY A 1 75 ? 7.974 1.757 42.388 1.00 43.22 75 GLY A C 1
ATOM 578 O O . GLY A 1 75 ? 8.855 1.483 43.197 1.00 43.22 75 GLY A O 1
ATOM 579 N N . LYS A 1 76 ? 8.154 2.666 41.418 1.00 43.38 76 LYS A N 1
ATOM 580 C CA . LYS A 1 76 ? 9.410 3.420 41.232 1.00 43.38 76 LYS A CA 1
ATOM 581 C C . LYS A 1 76 ? 9.712 4.411 42.366 1.00 43.38 76 LYS A C 1
ATOM 583 O O . LYS A 1 76 ? 10.865 4.768 42.553 1.00 43.38 76 LYS A O 1
ATOM 588 N N . ASN A 1 77 ? 8.722 4.782 43.182 1.00 41.12 77 ASN A N 1
ATOM 589 C CA . ASN A 1 77 ? 8.938 5.585 44.394 1.00 41.12 77 ASN A CA 1
ATOM 590 C C . ASN A 1 77 ? 9.324 4.759 45.640 1.00 41.12 77 ASN A C 1
ATOM 592 O O . ASN A 1 77 ? 9.419 5.331 46.723 1.00 41.12 77 ASN A O 1
ATOM 596 N N . ALA A 1 78 ? 9.531 3.439 45.524 1.00 44.91 78 ALA A N 1
ATOM 597 C CA . ALA A 1 78 ? 9.801 2.573 46.678 1.00 44.91 78 ALA A CA 1
ATOM 598 C C . ALA A 1 78 ? 11.071 1.705 46.584 1.00 44.91 78 ALA A C 1
ATOM 600 O O . ALA A 1 78 ? 11.322 0.931 47.504 1.00 44.91 78 ALA A O 1
ATOM 601 N N . LYS A 1 79 ? 11.899 1.828 45.540 1.00 35.81 79 LYS A N 1
ATOM 602 C CA . LYS A 1 79 ? 13.219 1.175 45.484 1.00 35.81 79 LYS A CA 1
ATOM 603 C C . LYS A 1 79 ? 14.185 2.001 44.637 1.00 35.81 79 LYS A C 1
ATOM 605 O O . LYS A 1 79 ? 14.060 2.033 43.419 1.00 35.81 79 LYS A O 1
ATOM 610 N N . ALA A 1 80 ? 15.124 2.665 45.302 1.00 40.84 80 ALA A N 1
ATOM 611 C CA . ALA A 1 80 ? 16.321 3.210 44.683 1.00 40.84 80 ALA A CA 1
ATOM 612 C C . ALA A 1 80 ? 17.436 2.171 44.830 1.00 40.84 80 ALA A C 1
ATOM 614 O O . ALA A 1 80 ? 18.112 2.170 45.848 1.00 40.84 80 ALA A O 1
ATOM 615 N N . GLU A 1 81 ? 17.581 1.284 43.847 1.00 35.47 81 GLU A N 1
ATOM 616 C CA . GLU A 1 81 ? 18.820 0.542 43.580 1.00 35.47 81 GLU A CA 1
ATOM 617 C C . GLU A 1 81 ? 18.930 0.333 42.059 1.00 35.47 81 GLU A C 1
ATOM 619 O O . GLU A 1 81 ? 17.941 -0.014 41.408 1.00 35.47 81 GLU A O 1
ATOM 624 N N . ASP A 1 82 ? 20.117 0.617 41.514 1.00 39.94 82 ASP A N 1
ATOM 625 C CA . ASP A 1 82 ? 20.498 0.475 40.100 1.00 39.94 82 ASP A CA 1
ATOM 626 C C . ASP A 1 82 ? 20.225 -0.941 39.557 1.00 39.94 82 ASP A C 1
ATOM 628 O O . ASP A 1 82 ? 20.379 -1.929 40.282 1.00 39.94 82 ASP A O 1
ATOM 632 N N . PRO A 1 83 ? 19.910 -1.071 38.253 1.00 41.69 83 PRO A N 1
ATOM 633 C CA . PRO A 1 83 ? 20.975 -1.551 37.371 1.00 41.69 83 PRO A CA 1
ATOM 634 C C . PRO A 1 83 ? 21.003 -0.930 35.964 1.00 41.69 83 PRO A C 1
ATOM 636 O O . PRO A 1 83 ? 19.991 -0.570 35.364 1.00 41.69 83 PRO A O 1
ATOM 639 N N . LYS A 1 84 ? 22.221 -0.908 35.412 1.00 33.78 84 LYS A N 1
ATOM 640 C CA . LYS A 1 84 ? 22.514 -0.903 33.974 1.00 33.78 84 LYS A CA 1
ATOM 641 C C . LYS A 1 84 ? 21.957 -2.176 33.324 1.00 33.78 84 LYS A C 1
ATOM 643 O O . LYS A 1 84 ? 22.270 -3.257 33.815 1.00 33.78 84 LYS A O 1
ATOM 648 N N . SER A 1 85 ? 21.252 -2.059 32.200 1.00 29.28 85 SER A N 1
ATOM 649 C CA . SER A 1 85 ? 21.405 -2.875 30.974 1.00 29.28 85 SER A CA 1
ATOM 650 C C . SER A 1 85 ? 20.196 -2.721 30.045 1.00 29.28 85 SER A C 1
ATOM 652 O O . SER A 1 85 ? 19.067 -2.621 30.505 1.00 29.28 85 SER A O 1
ATOM 654 N N . GLU A 1 86 ? 20.526 -2.715 28.751 1.00 31.03 86 GLU A N 1
ATOM 655 C CA . GLU A 1 86 ? 19.730 -3.147 27.594 1.00 31.03 86 GLU A CA 1
ATOM 656 C C . GLU A 1 86 ? 18.543 -2.281 27.132 1.00 31.03 86 GLU A C 1
ATOM 658 O O . GLU A 1 86 ? 17.653 -1.881 27.878 1.00 31.03 86 GLU A O 1
ATOM 663 N N . GLY A 1 87 ? 18.606 -1.930 25.841 1.00 37.44 87 GLY A N 1
ATOM 664 C CA . GLY A 1 87 ? 17.525 -1.292 25.111 1.00 37.44 87 GLY A CA 1
ATOM 665 C C . GLY A 1 87 ? 16.430 -2.317 24.879 1.00 37.44 87 GLY A C 1
ATOM 666 O O . GLY A 1 87 ? 16.660 -3.317 24.205 1.00 37.44 87 GLY A O 1
ATOM 667 N N . ASN A 1 88 ? 15.267 -2.049 25.456 1.00 26.23 88 ASN A N 1
ATOM 668 C CA . ASN A 1 88 ? 14.090 -2.876 25.290 1.00 26.23 88 ASN A CA 1
ATOM 669 C C . ASN A 1 88 ? 13.210 -2.291 24.188 1.00 26.23 88 ASN A C 1
ATOM 671 O O . ASN A 1 88 ? 12.531 -1.281 24.391 1.00 26.23 88 ASN A O 1
ATOM 675 N N . ASP A 1 89 ? 13.201 -2.989 23.056 1.00 32.22 89 ASP A N 1
ATOM 676 C CA . ASP A 1 89 ? 12.120 -3.020 22.069 1.00 32.22 89 ASP A CA 1
ATOM 677 C C . ASP A 1 89 ? 10.901 -3.802 22.633 1.00 32.22 89 ASP A C 1
ATOM 679 O O . ASP A 1 89 ? 10.341 -4.669 21.972 1.00 32.22 89 ASP A O 1
ATOM 683 N N . ASP A 1 90 ? 10.484 -3.522 23.878 1.00 28.23 90 ASP A N 1
ATOM 684 C CA . ASP A 1 90 ? 9.411 -4.258 24.585 1.00 28.23 90 ASP A CA 1
ATOM 685 C C . ASP A 1 90 ? 8.021 -3.604 24.439 1.00 28.23 90 ASP A C 1
ATOM 687 O O . ASP A 1 90 ? 7.093 -3.927 25.185 1.00 28.23 90 ASP A O 1
ATOM 691 N N . GLU A 1 91 ? 7.825 -2.655 23.516 1.00 38.62 91 GLU A N 1
ATOM 692 C CA . GLU A 1 91 ? 6.496 -2.034 23.352 1.00 38.62 91 GLU A CA 1
ATOM 693 C C . GLU A 1 91 ? 5.454 -2.968 22.697 1.00 38.62 91 GLU A C 1
ATOM 695 O O . GLU A 1 91 ? 4.266 -2.640 22.717 1.00 38.62 91 GLU A O 1
ATOM 700 N N . ASP A 1 92 ? 5.853 -4.156 22.222 1.00 36.62 92 ASP A N 1
ATOM 701 C CA . ASP A 1 92 ? 4.982 -5.063 21.462 1.00 36.62 92 ASP A CA 1
ATOM 702 C C . ASP A 1 92 ? 4.382 -6.241 22.272 1.00 36.62 92 ASP A C 1
ATOM 704 O O . ASP A 1 92 ? 3.419 -6.855 21.814 1.00 36.62 92 ASP A O 1
ATOM 708 N N . GLU A 1 93 ? 4.851 -6.550 23.494 1.00 34.50 93 GLU A N 1
ATOM 709 C CA . GLU A 1 93 ? 4.281 -7.660 24.304 1.00 34.50 93 GLU A CA 1
ATOM 710 C C . GLU A 1 93 ? 2.981 -7.294 25.054 1.00 34.50 93 GLU A C 1
ATOM 712 O O . GLU A 1 93 ? 2.243 -8.165 25.518 1.00 34.50 93 GLU A O 1
ATOM 717 N N . ASP A 1 94 ? 2.651 -6.005 25.179 1.00 36.78 94 ASP A N 1
ATOM 718 C CA . ASP A 1 94 ? 1.455 -5.542 25.904 1.00 36.78 94 ASP A CA 1
ATOM 719 C C . ASP A 1 94 ? 0.178 -5.506 25.026 1.00 36.78 94 ASP A C 1
ATOM 721 O O . ASP A 1 94 ? -0.902 -5.152 25.521 1.00 36.78 94 ASP A O 1
ATOM 725 N N . ASP A 1 95 ? 0.277 -5.864 23.738 1.00 42.41 95 ASP A N 1
ATOM 726 C CA . ASP A 1 95 ? -0.789 -5.676 22.738 1.00 42.41 95 ASP A CA 1
ATOM 727 C C . ASP A 1 95 ? -1.826 -6.828 22.682 1.00 42.41 95 ASP A C 1
ATOM 729 O O . ASP A 1 95 ? -2.879 -6.680 22.053 1.00 42.41 95 ASP A O 1
ATOM 733 N N . ASP A 1 96 ? -1.608 -7.918 23.433 1.00 40.91 96 ASP A N 1
ATOM 734 C CA . ASP A 1 96 ? -2.529 -9.070 23.540 1.00 40.91 96 ASP A CA 1
ATOM 735 C C . ASP A 1 96 ? -3.699 -8.857 24.527 1.00 40.91 96 ASP A C 1
ATOM 737 O O . ASP A 1 96 ? -4.667 -9.625 24.560 1.00 40.91 96 ASP A O 1
ATOM 741 N N . LEU A 1 97 ? -3.667 -7.796 25.343 1.00 55.97 97 LEU A N 1
ATOM 742 C CA . LEU A 1 97 ? -4.774 -7.450 26.241 1.00 55.97 97 LEU A CA 1
ATOM 743 C C . LEU A 1 97 ? -5.791 -6.555 25.523 1.00 55.97 97 LEU A C 1
ATOM 745 O O . LEU A 1 97 ? -5.566 -5.360 25.316 1.00 55.97 97 LEU A O 1
ATOM 749 N N . ILE A 1 98 ? -6.964 -7.117 25.211 1.00 62.97 98 ILE A N 1
ATOM 750 C CA . ILE A 1 98 ? -8.070 -6.399 24.561 1.00 62.97 98 ILE A CA 1
ATOM 751 C C . ILE A 1 98 ? -8.438 -5.137 25.361 1.00 62.97 98 ILE A C 1
ATOM 753 O O . ILE A 1 98 ? -8.977 -5.179 26.471 1.00 62.97 98 ILE A O 1
ATOM 757 N N . ASN A 1 99 ? -8.158 -3.972 24.777 1.00 69.94 99 ASN A N 1
ATOM 758 C CA . ASN A 1 99 ? -8.374 -2.678 25.409 1.00 69.94 99 ASN A CA 1
ATOM 759 C C . ASN A 1 99 ? -9.819 -2.188 25.218 1.00 69.94 99 ASN A C 1
ATOM 761 O O . ASN A 1 99 ? -10.135 -1.514 24.243 1.00 69.94 99 ASN A O 1
ATOM 765 N N . LEU A 1 100 ? -10.683 -2.448 26.201 1.00 78.06 100 LEU A N 1
ATOM 766 C CA . LEU A 1 100 ? -12.101 -2.058 26.172 1.00 78.06 100 LEU A CA 1
ATOM 767 C C . LEU A 1 100 ? -12.401 -0.622 26.639 1.00 78.06 100 LEU A C 1
ATOM 769 O O . LEU A 1 100 ? -13.411 -0.366 27.295 1.00 78.06 100 LEU A O 1
ATOM 773 N N . ARG A 1 101 ? -11.526 0.349 26.365 1.00 78.81 101 ARG A N 1
ATOM 774 C CA . ARG A 1 101 ? -11.758 1.750 26.782 1.00 78.81 101 ARG A CA 1
ATOM 775 C C . ARG A 1 101 ? -12.970 2.402 26.117 1.00 78.81 101 ARG A C 1
ATOM 777 O O . ARG A 1 101 ? -13.483 3.380 26.657 1.00 78.81 101 ARG A O 1
ATOM 784 N N . HIS A 1 102 ? -13.396 1.889 24.966 1.00 82.62 102 HIS A N 1
ATOM 785 C CA . HIS A 1 102 ? -14.620 2.308 24.283 1.00 82.62 102 HIS A CA 1
ATOM 786 C C . HIS A 1 102 ? -15.885 1.831 24.986 1.00 82.62 102 HIS A C 1
ATOM 788 O O . HIS A 1 102 ? -16.952 2.352 24.702 1.00 82.62 102 HIS A O 1
ATOM 794 N N . LEU A 1 103 ? -15.800 0.873 25.908 1.00 87.69 103 LEU A N 1
ATOM 795 C CA . LEU A 1 103 ? -16.949 0.423 26.682 1.00 87.69 103 LEU A CA 1
ATOM 796 C C . LEU A 1 103 ? -16.952 1.081 28.054 1.00 87.69 103 LEU A C 1
ATOM 798 O O . LEU A 1 103 ? -15.951 1.089 28.778 1.00 87.69 103 LEU A O 1
ATOM 802 N N . ARG A 1 104 ? -18.107 1.600 28.469 1.00 87.88 104 ARG A N 1
ATOM 803 C CA . ARG A 1 104 ? -18.244 2.079 29.844 1.00 87.88 104 ARG A CA 1
ATOM 804 C C . ARG A 1 104 ? -18.243 0.900 30.805 1.00 87.88 104 ARG A C 1
ATOM 806 O O . ARG A 1 104 ? -19.076 0.015 30.696 1.00 87.88 104 ARG A O 1
ATOM 813 N N . ARG A 1 105 ? -17.367 0.903 31.812 1.00 88.31 105 ARG A N 1
ATOM 814 C CA . ARG A 1 105 ? -17.375 -0.152 32.848 1.00 88.31 105 ARG A CA 1
ATOM 815 C C . ARG A 1 105 ? -18.656 -0.167 33.675 1.00 88.31 105 ARG A C 1
ATOM 817 O O . ARG A 1 105 ? -19.049 -1.220 34.159 1.00 88.31 105 ARG A O 1
ATOM 824 N N . PHE A 1 106 ? -19.292 0.989 33.827 1.00 90.94 106 PHE A N 1
ATOM 825 C CA . PHE A 1 106 ? -20.519 1.134 34.588 1.00 90.94 106 PHE A CA 1
ATOM 826 C C . PHE A 1 106 ? -21.612 1.772 33.747 1.00 90.94 106 PHE A C 1
ATOM 828 O O . PHE A 1 106 ? -21.356 2.747 33.037 1.00 90.94 106 PHE A O 1
ATOM 835 N N . CYS A 1 107 ? -22.825 1.258 33.894 1.00 88.31 107 CYS A N 1
ATOM 836 C CA . CYS A 1 107 ? -24.018 1.795 33.265 1.00 88.31 107 CYS A CA 1
ATOM 837 C C . CYS A 1 107 ? -25.161 1.847 34.288 1.00 88.31 107 CYS A C 1
ATOM 839 O O . CYS A 1 107 ? -25.305 0.961 35.135 1.00 88.31 107 CYS A O 1
ATOM 841 N N . SER A 1 108 ? -25.978 2.899 34.239 1.00 87.50 108 SER A N 1
ATOM 842 C CA . SER A 1 108 ? -27.227 2.940 35.003 1.00 87.50 108 SER A CA 1
ATOM 843 C C . SER A 1 108 ? -28.228 1.978 34.377 1.00 87.50 108 SER A C 1
ATOM 845 O O . SER A 1 108 ? -28.341 1.919 33.156 1.00 87.50 108 SER A O 1
ATOM 847 N N . ARG A 1 109 ? -29.020 1.284 35.196 1.00 84.25 109 ARG A N 1
ATOM 848 C CA . ARG A 1 109 ? -29.957 0.266 34.705 1.00 84.25 109 ARG A CA 1
ATOM 849 C C . ARG A 1 109 ? -30.933 0.779 33.633 1.00 84.25 109 ARG A C 1
ATOM 851 O O . ARG A 1 109 ? -31.208 0.072 32.674 1.00 84.25 109 ARG A O 1
ATOM 858 N N . GLY A 1 110 ? -31.383 2.033 33.738 1.00 81.75 110 GLY A N 1
ATOM 859 C CA . GLY A 1 110 ? -32.261 2.671 32.743 1.00 81.75 110 GLY A CA 1
ATOM 860 C C . GLY A 1 110 ? -31.608 3.009 31.393 1.00 81.75 110 GLY A C 1
ATOM 861 O O . GLY A 1 110 ? -32.314 3.394 30.470 1.00 81.75 110 GLY A O 1
ATOM 862 N N . ARG A 1 111 ? -30.281 2.888 31.267 1.00 83.75 111 ARG A N 1
ATOM 863 C CA . ARG A 1 111 ? -29.538 3.082 30.009 1.00 83.75 111 ARG A CA 1
ATOM 864 C C . ARG A 1 111 ? -29.127 1.766 29.349 1.00 83.75 111 ARG A C 1
ATOM 866 O O . ARG A 1 111 ? -28.493 1.794 28.299 1.00 83.75 111 ARG A O 1
ATOM 873 N N . LEU A 1 112 ? -29.452 0.630 29.964 1.00 84.75 112 LEU A N 1
ATOM 874 C CA . LEU A 1 112 ? -29.136 -0.672 29.397 1.00 84.75 112 LEU A CA 1
ATOM 875 C C . LEU A 1 112 ? -30.054 -1.000 28.212 1.00 84.75 112 LEU A C 1
ATOM 877 O O . LEU A 1 112 ? -31.241 -0.661 28.253 1.00 84.75 112 LEU A O 1
ATOM 881 N N . PRO A 1 113 ? -29.545 -1.741 27.212 1.00 85.44 113 PRO A N 1
ATOM 882 C CA . PRO A 1 113 ? -30.374 -2.366 26.189 1.00 85.44 113 PRO A CA 1
ATOM 883 C C . PRO A 1 113 ? -31.527 -3.169 26.793 1.00 85.44 113 PRO A C 1
ATOM 885 O O . PRO A 1 113 ? -31.361 -3.834 27.822 1.00 85.44 113 PRO A O 1
ATOM 888 N N . MET A 1 114 ? -32.680 -3.183 26.116 1.00 84.38 114 MET A N 1
ATOM 889 C CA . MET A 1 114 ? -33.851 -3.953 26.565 1.00 84.38 114 MET A CA 1
ATOM 890 C C . MET A 1 114 ? -33.520 -5.441 26.747 1.00 84.38 114 MET A C 1
ATOM 892 O O . MET A 1 114 ? -33.953 -6.053 27.719 1.00 84.38 114 MET A O 1
ATOM 896 N N . SER A 1 115 ? -32.693 -6.002 25.859 1.00 83.44 115 SER A N 1
ATOM 897 C CA . SER A 1 115 ? -32.238 -7.399 25.891 1.00 83.44 115 SER A CA 1
ATOM 898 C C . SER A 1 115 ? -31.417 -7.748 27.139 1.00 83.44 115 SER A C 1
ATOM 900 O O . SER A 1 115 ? -31.501 -8.870 27.640 1.00 83.44 115 SER A O 1
ATOM 902 N N . VAL A 1 116 ? -30.636 -6.796 27.655 1.00 85.00 116 VAL A N 1
ATOM 903 C CA . VAL A 1 116 ? -29.817 -6.958 28.864 1.00 85.00 116 VAL A CA 1
ATOM 904 C C . VAL A 1 116 ? -30.675 -6.728 30.104 1.00 85.00 116 VAL A C 1
ATOM 906 O O . VAL A 1 116 ? -30.644 -7.533 31.032 1.00 85.00 116 VAL A O 1
ATOM 909 N N . ASN A 1 117 ? -31.499 -5.676 30.105 1.00 84.94 117 ASN A N 1
ATOM 910 C CA . ASN A 1 117 ? -32.356 -5.345 31.242 1.00 84.94 117 ASN A CA 1
ATOM 911 C C . ASN A 1 117 ? -33.424 -6.424 31.501 1.00 84.94 117 ASN A C 1
ATOM 913 O O . ASN A 1 117 ? -33.709 -6.723 32.654 1.00 84.94 117 ASN A O 1
ATOM 917 N N . ALA A 1 118 ? -33.950 -7.071 30.454 1.00 84.12 118 ALA A N 1
ATOM 918 C CA . ALA A 1 118 ? -34.907 -8.173 30.589 1.00 84.12 118 ALA A CA 1
ATOM 919 C C . ALA A 1 118 ? -34.325 -9.416 31.289 1.00 84.12 118 ALA A C 1
ATOM 921 O O . ALA A 1 118 ? -35.075 -10.198 31.867 1.00 84.12 118 ALA A O 1
ATOM 922 N N . LYS A 1 119 ? -32.999 -9.610 31.238 1.00 84.62 119 LYS A N 1
ATOM 923 C CA . LYS A 1 119 ? -32.308 -10.709 31.935 1.00 84.62 119 LYS A CA 1
ATOM 924 C C . LYS A 1 119 ? -31.971 -10.361 33.384 1.00 84.62 119 LYS A C 1
ATOM 926 O O . LYS A 1 119 ? -31.728 -11.260 34.187 1.00 84.62 119 LYS A O 1
ATOM 931 N N . LEU A 1 120 ? -31.932 -9.072 33.723 1.00 79.19 120 LEU A N 1
ATOM 932 C CA . LEU A 1 120 ? -31.757 -8.642 35.103 1.00 79.19 120 LEU A CA 1
ATOM 933 C C . LEU A 1 120 ? -33.044 -8.925 35.887 1.00 79.19 120 LEU A C 1
ATOM 935 O O . LEU A 1 120 ? -34.152 -8.724 35.397 1.00 79.19 120 LEU A O 1
ATOM 939 N N . GLY A 1 121 ? -32.884 -9.379 37.132 1.00 77.44 121 GLY A N 1
ATOM 940 C CA . GLY A 1 121 ? -33.994 -9.641 38.057 1.00 77.44 121 GLY A CA 1
ATOM 941 C C . GLY A 1 121 ? -34.796 -8.373 38.388 1.00 77.44 121 GLY A C 1
ATOM 942 O O . GLY A 1 121 ? -34.477 -7.306 37.874 1.00 77.44 121 GLY A O 1
ATOM 943 N N . PRO A 1 122 ? -35.824 -8.434 39.248 1.00 77.44 122 PRO A N 1
ATOM 944 C CA . PRO A 1 122 ? -36.660 -7.272 39.560 1.00 77.44 122 PRO A CA 1
ATOM 945 C C . PRO A 1 122 ? -35.838 -6.053 40.010 1.00 77.44 122 PRO A C 1
ATOM 947 O O . PRO A 1 122 ? -34.750 -6.190 40.571 1.00 77.44 122 PRO A O 1
ATOM 950 N N . HIS A 1 123 ? -36.360 -4.852 39.745 1.00 74.06 123 HIS A N 1
ATOM 951 C CA . HIS A 1 123 ? -35.744 -3.618 40.227 1.00 74.06 123 HIS A CA 1
ATOM 952 C C . HIS A 1 123 ? -35.663 -3.623 41.755 1.00 74.06 123 HIS A C 1
ATOM 954 O O . HIS A 1 123 ? -36.590 -4.061 42.438 1.00 74.06 123 HIS A O 1
ATOM 960 N N . TYR A 1 124 ? -34.556 -3.101 42.279 1.00 75.19 124 TYR A N 1
ATOM 961 C CA . TYR A 1 124 ? -34.431 -2.866 43.709 1.00 75.19 124 TYR A CA 1
ATOM 962 C C . TYR A 1 124 ? -35.458 -1.819 44.184 1.00 75.19 124 TYR A C 1
ATOM 964 O O . TYR A 1 124 ? -35.839 -0.945 43.398 1.00 75.19 124 TYR A O 1
ATOM 972 N N . PRO A 1 125 ? -35.904 -1.886 45.454 1.00 74.50 125 PRO A N 1
ATOM 973 C CA . PRO A 1 125 ? -36.861 -0.935 46.016 1.00 74.50 125 PRO A CA 1
ATOM 974 C C . PRO A 1 125 ? -36.389 0.523 45.911 1.00 74.50 125 PRO A C 1
ATOM 976 O O . PRO A 1 125 ? -35.185 0.804 45.923 1.00 74.50 125 PRO A O 1
ATOM 979 N N . GLU A 1 126 ? -37.340 1.461 45.871 1.00 64.12 126 GLU A N 1
ATOM 980 C CA . GLU A 1 126 ? -37.052 2.900 45.869 1.00 64.12 126 GLU A CA 1
ATOM 981 C C . GLU A 1 126 ? -36.159 3.284 47.067 1.00 64.12 126 GLU A C 1
ATOM 983 O O . GLU A 1 126 ? -36.466 2.982 48.218 1.00 64.12 126 GLU A O 1
ATOM 988 N N . GLY A 1 127 ? -35.015 3.922 46.786 1.00 67.00 127 GLY A N 1
ATOM 989 C CA . GLY A 1 127 ? -33.983 4.265 47.777 1.00 67.00 127 GLY A CA 1
ATOM 990 C C . GLY A 1 127 ? -32.700 3.424 47.694 1.00 67.00 127 GLY A C 1
ATOM 991 O O . GLY A 1 127 ? -31.677 3.813 48.266 1.00 67.00 127 GLY A O 1
ATOM 992 N N . CYS A 1 128 ? -32.712 2.317 46.943 1.00 69.56 128 CYS A N 1
ATOM 993 C CA . CYS A 1 128 ? -31.515 1.543 46.615 1.00 69.56 128 CYS A CA 1
ATOM 994 C C . CYS A 1 128 ? -30.884 2.066 45.320 1.00 69.56 128 CYS A C 1
ATOM 996 O O . CYS A 1 128 ? -31.344 1.769 44.220 1.00 69.56 128 CYS A O 1
ATOM 998 N N . ASN A 1 129 ? -29.807 2.840 45.441 1.00 83.81 129 ASN A N 1
ATOM 999 C CA . ASN A 1 129 ? -29.068 3.303 44.274 1.00 83.81 129 ASN A CA 1
ATOM 1000 C C . ASN A 1 129 ? -28.148 2.194 43.753 1.00 83.81 129 ASN A C 1
ATOM 1002 O O . ASN A 1 129 ? -27.168 1.836 44.409 1.00 83.81 129 ASN A O 1
ATOM 1006 N N . THR A 1 130 ? -28.439 1.679 42.561 1.00 86.94 130 THR A N 1
ATOM 1007 C CA . THR A 1 130 ? -27.676 0.592 41.939 1.00 86.94 130 THR A CA 1
ATOM 1008 C C . THR A 1 130 ? -26.971 1.036 40.666 1.00 86.94 130 THR A C 1
ATOM 1010 O O . THR A 1 130 ? -27.331 2.026 40.019 1.00 86.94 130 THR A O 1
ATOM 1013 N N . MET A 1 131 ? -25.928 0.298 40.297 1.00 89.00 131 MET A N 1
ATOM 1014 C CA . MET A 1 131 ? -25.228 0.491 39.037 1.00 89.00 131 MET A CA 1
ATOM 1015 C C . MET A 1 131 ? -24.786 -0.858 38.472 1.00 89.00 131 MET A C 1
ATOM 1017 O O . MET A 1 131 ? -24.363 -1.742 39.213 1.00 89.00 131 MET A O 1
ATOM 1021 N N . CYS A 1 132 ? -24.893 -1.026 37.157 1.00 90.06 132 CYS A N 1
ATOM 1022 C CA . CYS A 1 132 ? -24.507 -2.258 36.482 1.00 90.06 132 CYS A CA 1
ATOM 1023 C C . CYS A 1 132 ? -23.029 -2.176 36.092 1.00 90.06 132 CYS A C 1
ATOM 1025 O O . CYS A 1 132 ? -22.635 -1.298 35.323 1.00 90.06 132 CYS A O 1
ATOM 1027 N N . LEU A 1 133 ? -22.219 -3.071 36.651 1.00 90.69 133 LEU A N 1
ATOM 1028 C CA . LEU A 1 133 ? -20.800 -3.245 36.364 1.00 90.69 133 LEU A CA 1
ATOM 1029 C C . LEU A 1 133 ? -20.634 -4.311 35.280 1.00 90.69 133 LEU A C 1
ATOM 1031 O O . LEU A 1 133 ? -21.081 -5.442 35.460 1.00 90.69 133 LEU A O 1
ATOM 1035 N N . MET A 1 134 ? -19.948 -3.964 34.194 1.00 89.88 134 MET A N 1
ATOM 1036 C CA . MET A 1 134 ? -19.522 -4.915 33.171 1.00 89.88 134 MET A CA 1
ATOM 1037 C C . MET A 1 134 ? -18.131 -5.476 33.487 1.00 89.88 134 MET A C 1
ATOM 1039 O O . MET A 1 134 ? -17.198 -4.753 33.846 1.00 89.88 134 MET A O 1
ATOM 1043 N N . VAL A 1 135 ? -18.025 -6.793 33.354 1.00 85.56 135 VAL A N 1
ATOM 1044 C CA . VAL A 1 135 ? -16.879 -7.638 33.674 1.00 85.56 135 VAL A CA 1
ATOM 1045 C C . VAL A 1 135 ? -16.546 -8.450 32.425 1.00 85.56 135 VAL A C 1
ATOM 1047 O O . VAL A 1 135 ? -17.198 -9.450 32.137 1.00 85.56 135 VAL A O 1
ATOM 1050 N N . GLY A 1 136 ? -15.549 -8.034 31.648 1.00 70.25 136 GLY A N 1
ATOM 1051 C CA . GLY A 1 136 ? -15.155 -8.803 30.468 1.00 70.25 136 GLY A CA 1
ATOM 1052 C C . GLY A 1 136 ? -14.064 -8.169 29.602 1.00 70.25 136 GLY A C 1
ATOM 1053 O O . GLY A 1 136 ? -13.541 -7.125 30.005 1.00 70.25 136 GLY A O 1
ATOM 1054 N N . PRO A 1 137 ? -13.768 -8.810 28.442 1.00 66.38 137 PRO A N 1
ATOM 1055 C CA . PRO A 1 137 ? -14.034 -10.234 28.216 1.00 66.38 137 PRO A CA 1
ATOM 1056 C C . PRO A 1 137 ? -13.087 -11.070 29.092 1.00 66.38 137 PRO A C 1
ATOM 1058 O O . PRO A 1 137 ? -11.932 -10.704 29.304 1.00 66.38 137 PRO A O 1
ATOM 1061 N N . LEU A 1 138 ? -13.602 -12.147 29.680 1.00 66.50 138 LEU A N 1
ATOM 1062 C CA . LEU A 1 138 ? -12.822 -12.996 30.582 1.00 66.50 138 LEU A CA 1
ATOM 1063 C C . LEU A 1 138 ? -12.065 -14.079 29.813 1.00 66.50 138 LEU A C 1
ATOM 1065 O O . LEU A 1 138 ? -12.497 -14.502 28.741 1.00 66.50 138 LEU A O 1
ATOM 1069 N N . MET A 1 139 ? -10.954 -14.546 30.387 1.00 63.44 139 MET A N 1
ATOM 1070 C CA . MET A 1 139 ? -10.231 -15.709 29.872 1.00 63.44 139 MET A CA 1
ATOM 1071 C C . MET A 1 139 ? -11.130 -16.958 29.937 1.00 63.44 139 MET A C 1
ATOM 1073 O O . MET A 1 139 ? -11.961 -17.045 30.844 1.00 63.44 139 MET A O 1
ATOM 1077 N N . PRO A 1 140 ? -10.936 -17.963 29.059 1.00 61.47 140 PRO A N 1
ATOM 1078 C CA . PRO A 1 140 ? -11.732 -19.198 29.069 1.00 61.47 140 PRO A CA 1
ATOM 1079 C C . PRO A 1 140 ? -11.725 -19.937 30.415 1.00 61.47 140 PRO A C 1
ATOM 1081 O O . PRO A 1 140 ? -12.608 -20.741 30.689 1.00 61.47 140 PRO A O 1
ATOM 1084 N N . THR A 1 141 ? -10.710 -19.682 31.242 1.00 66.94 141 THR A N 1
ATOM 1085 C CA . THR A 1 141 ? -10.492 -20.322 32.539 1.00 66.94 141 THR A CA 1
ATOM 1086 C C . THR A 1 141 ? -11.222 -19.649 33.700 1.00 66.94 141 THR A C 1
ATOM 1088 O O . THR A 1 141 ? -11.291 -20.251 34.765 1.00 66.94 141 THR A O 1
ATOM 1091 N N . THR A 1 142 ? -11.757 -18.431 33.540 1.00 75.31 142 THR A N 1
ATOM 1092 C CA . THR A 1 142 ? -12.473 -17.737 34.624 1.00 75.31 142 THR A CA 1
ATOM 1093 C C . THR A 1 142 ? -13.910 -18.230 34.719 1.00 75.31 142 THR A C 1
ATOM 1095 O O . THR A 1 142 ? -14.669 -18.140 33.752 1.00 75.31 142 THR A O 1
ATOM 1098 N N . THR A 1 143 ? -14.301 -18.713 35.896 1.00 81.75 143 THR A N 1
ATOM 1099 C CA . THR A 1 143 ? -15.641 -19.271 36.112 1.00 81.75 143 THR A CA 1
ATOM 1100 C C . THR A 1 143 ? -16.618 -18.236 36.668 1.00 81.75 143 THR A C 1
ATOM 1102 O O . THR A 1 143 ? -16.242 -17.231 37.272 1.00 81.75 143 THR A O 1
ATOM 1105 N N . GLU A 1 144 ? -17.911 -18.485 36.462 1.00 84.38 144 GLU A N 1
ATOM 1106 C CA . GLU A 1 144 ? -19.002 -17.661 36.994 1.00 84.38 144 GLU A CA 1
ATOM 1107 C C . GLU A 1 144 ? -18.952 -17.540 38.527 1.00 84.38 144 GLU A C 1
ATOM 1109 O O . GLU A 1 144 ? -19.203 -16.467 39.083 1.00 84.38 144 GLU A O 1
ATOM 1114 N N . ASP A 1 145 ? -18.584 -18.629 39.203 1.00 85.38 145 ASP A N 1
ATOM 1115 C CA . ASP A 1 145 ? -18.552 -18.713 40.662 1.00 85.38 145 ASP A CA 1
ATOM 1116 C C . ASP A 1 145 ? -17.443 -17.856 41.273 1.00 85.38 145 ASP A C 1
ATOM 1118 O O . ASP A 1 145 ? -17.692 -17.162 42.258 1.00 85.38 145 ASP A O 1
ATOM 1122 N N . GLU A 1 146 ? -16.266 -17.799 40.646 1.00 85.94 146 GLU A N 1
ATOM 1123 C CA . GLU A 1 146 ? -15.165 -16.935 41.091 1.00 85.94 146 GLU A CA 1
ATOM 1124 C C . GLU A 1 146 ? -15.553 -15.448 41.018 1.00 85.94 146 GLU A C 1
ATOM 1126 O O . GLU A 1 146 ? -15.272 -14.664 41.927 1.00 85.94 146 GLU A O 1
ATOM 1131 N N . ILE A 1 147 ? -16.247 -15.036 39.952 1.00 86.06 147 ILE A N 1
ATOM 1132 C CA . ILE A 1 147 ? -16.724 -13.651 39.801 1.00 86.06 147 ILE A CA 1
ATOM 1133 C C . ILE A 1 147 ? -17.782 -13.344 40.861 1.00 86.06 147 ILE A C 1
ATOM 1135 O O . ILE A 1 147 ? -17.767 -12.278 41.487 1.00 86.06 147 ILE A O 1
ATOM 1139 N N . ARG A 1 148 ? -18.716 -14.281 41.056 1.00 88.69 148 ARG A N 1
ATOM 1140 C CA . ARG A 1 148 ? -19.794 -14.161 42.034 1.00 88.69 148 ARG A CA 1
ATOM 1141 C C . ARG A 1 148 ? -19.236 -14.041 43.445 1.00 88.69 148 ARG A C 1
ATOM 1143 O O . ARG A 1 148 ? -19.701 -13.177 44.188 1.00 88.69 148 ARG A O 1
ATOM 1150 N N . GLU A 1 149 ? -18.243 -14.843 43.809 1.00 89.25 149 GLU A N 1
ATOM 1151 C CA . GLU A 1 149 ? -17.589 -14.791 45.118 1.00 89.25 149 GLU A CA 1
ATOM 1152 C C . GLU A 1 149 ? -17.014 -13.396 45.398 1.00 89.25 149 GLU A C 1
ATOM 1154 O O . GLU A 1 149 ? -17.298 -12.799 46.439 1.00 89.25 149 GLU A O 1
ATOM 1159 N N . VAL A 1 150 ? -16.295 -12.824 44.428 1.00 89.19 150 VAL A N 1
ATOM 1160 C CA . VAL A 1 150 ? -15.667 -11.501 44.561 1.00 89.19 150 VAL A CA 1
ATOM 1161 C C . VAL A 1 150 ? -16.699 -10.374 44.653 1.00 89.19 150 VAL A C 1
ATOM 1163 O O . VAL A 1 150 ? -16.483 -9.401 45.380 1.00 89.19 150 VAL A O 1
ATOM 1166 N N . LEU A 1 151 ? -17.814 -10.469 43.920 1.00 90.19 151 LEU A N 1
ATOM 1167 C CA . LEU A 1 151 ? -18.783 -9.373 43.802 1.00 90.19 151 LEU A CA 1
ATOM 1168 C C . LEU A 1 151 ? -19.954 -9.432 44.796 1.00 90.19 151 LEU A C 1
ATOM 1170 O O . LEU A 1 151 ? -20.547 -8.393 45.087 1.00 90.19 151 LEU A O 1
ATOM 1174 N N . THR A 1 152 ? -20.267 -10.599 45.367 1.00 88.31 152 THR A N 1
ATOM 1175 C CA . THR A 1 152 ? -21.363 -10.772 46.346 1.00 88.31 152 THR A CA 1
ATOM 1176 C C . THR A 1 152 ? -21.307 -9.797 47.538 1.00 88.31 152 THR A C 1
ATOM 1178 O O . THR A 1 152 ? -22.368 -9.308 47.936 1.00 88.31 152 THR A O 1
ATOM 1181 N N . PRO A 1 153 ? -20.133 -9.427 48.100 1.00 89.81 153 PRO A N 1
ATOM 1182 C CA . PRO A 1 153 ? -20.049 -8.429 49.172 1.00 89.81 153 PRO A CA 1
ATOM 1183 C C . PRO A 1 153 ? -20.582 -7.037 48.803 1.00 89.81 153 PRO A C 1
ATOM 1185 O O . PRO A 1 153 ? -20.908 -6.261 49.696 1.00 89.81 153 PRO A O 1
ATOM 1188 N N . PHE A 1 154 ? -20.676 -6.722 47.508 1.00 88.44 154 PHE A N 1
ATOM 1189 C CA . PHE A 1 154 ? -21.056 -5.406 46.991 1.00 88.44 154 PHE A CA 1
ATOM 1190 C C . PHE A 1 154 ? -22.511 -5.342 46.494 1.00 88.44 154 PHE A C 1
ATOM 1192 O O . PHE A 1 154 ? -22.899 -4.358 45.855 1.00 88.44 154 PHE A O 1
ATOM 1199 N N . LYS A 1 155 ? -23.321 -6.376 46.769 1.00 84.12 155 LYS A N 1
ATOM 1200 C CA . LYS A 1 155 ? -24.755 -6.400 46.446 1.00 84.12 155 LYS A CA 1
ATOM 1201 C C . LYS A 1 155 ? -25.475 -5.242 47.169 1.00 84.12 155 LYS A C 1
ATOM 1203 O O . LYS A 1 155 ? -25.189 -5.005 48.346 1.00 84.12 155 LYS A O 1
ATOM 1208 N N . PRO A 1 156 ? -26.410 -4.532 46.511 1.00 80.00 156 PRO A N 1
ATOM 1209 C CA . PRO A 1 156 ? -27.201 -3.494 47.164 1.00 80.00 156 PRO A CA 1
ATOM 1210 C C . PRO A 1 156 ? -27.952 -4.050 48.388 1.00 80.00 156 PRO A C 1
ATOM 1212 O O . PRO A 1 156 ? -28.577 -5.112 48.278 1.00 80.00 156 PRO A O 1
ATOM 1215 N N . PRO A 1 157 ? -27.905 -3.371 49.549 1.00 71.56 157 PRO A N 1
ATOM 1216 C CA . PRO A 1 157 ? -28.650 -3.793 50.730 1.00 71.56 157 PRO A CA 1
ATOM 1217 C C . PRO A 1 157 ? -30.155 -3.661 50.474 1.00 71.56 157 PRO A C 1
ATOM 1219 O O . PRO A 1 157 ? -30.613 -2.606 50.048 1.00 71.56 157 PRO A O 1
ATOM 1222 N N . LEU A 1 158 ? -30.919 -4.723 50.751 1.00 66.88 158 LEU A N 1
ATOM 1223 C CA . LEU A 1 158 ? -32.372 -4.753 50.528 1.00 66.88 158 LEU A CA 1
ATOM 1224 C C . LEU A 1 158 ? -33.154 -3.853 51.506 1.00 66.88 158 LEU A C 1
ATOM 1226 O O . LEU A 1 158 ? -34.262 -3.445 51.183 1.00 66.88 158 LEU A O 1
ATOM 1230 N N . ASP A 1 159 ? -32.552 -3.479 52.641 1.00 56.66 159 ASP A N 1
ATOM 1231 C CA . ASP A 1 159 ? -33.152 -2.620 53.667 1.00 56.66 159 ASP A CA 1
ATOM 1232 C C . ASP A 1 159 ? -32.253 -1.413 53.981 1.00 56.66 159 ASP A C 1
ATOM 1234 O O . ASP A 1 159 ? -31.368 -1.470 54.839 1.00 56.66 159 ASP A O 1
ATOM 1238 N N . ARG A 1 160 ? -32.496 -0.263 53.338 1.00 51.72 160 ARG A N 1
ATOM 1239 C CA . ARG A 1 160 ? -32.054 1.023 53.901 1.00 51.72 160 ARG A CA 1
ATOM 1240 C C . ARG A 1 160 ? -33.114 1.508 54.882 1.00 51.72 160 ARG A C 1
ATOM 1242 O O . ARG A 1 160 ? -34.037 2.228 54.513 1.00 51.72 160 ARG A O 1
ATOM 1249 N N . ARG A 1 161 ? -32.964 1.143 56.158 1.00 41.97 161 ARG A N 1
ATOM 1250 C CA . ARG A 1 161 ? -33.675 1.833 57.245 1.00 41.97 161 ARG A CA 1
ATOM 1251 C C . ARG A 1 161 ? -33.299 3.326 57.167 1.00 41.97 161 ARG A C 1
ATOM 1253 O O . ARG A 1 161 ? -32.103 3.618 57.090 1.00 41.97 161 ARG A O 1
ATOM 1260 N N . PRO A 1 162 ? -34.258 4.271 57.144 1.00 36.81 162 PRO A N 1
ATOM 1261 C CA . PRO A 1 162 ? -33.931 5.691 57.057 1.00 36.81 162 PRO A CA 1
ATOM 1262 C C . PRO A 1 162 ? -33.054 6.101 58.252 1.00 36.81 162 PRO A C 1
ATOM 1264 O O . PRO A 1 162 ? -33.250 5.567 59.350 1.00 36.81 162 PRO A O 1
ATOM 1267 N N . PRO A 1 163 ? -32.086 7.021 58.071 1.00 39.91 163 PRO A N 1
ATOM 1268 C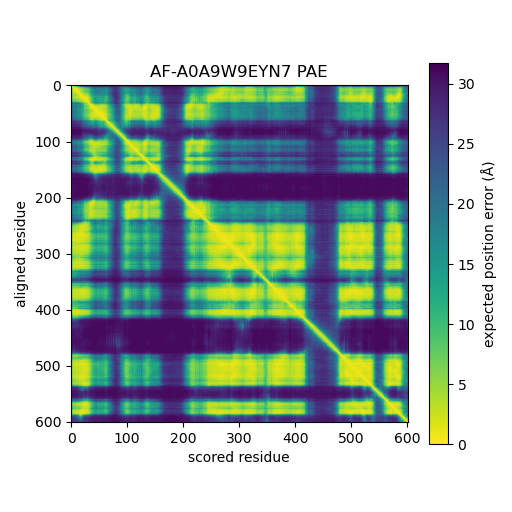 CA . PRO A 1 163 ? -31.272 7.496 59.179 1.00 39.91 163 PRO A CA 1
ATOM 1269 C C . PRO A 1 163 ? -32.195 8.111 60.233 1.00 39.91 163 PRO A C 1
ATOM 1271 O O . PRO A 1 163 ? -32.955 9.038 59.954 1.00 39.91 163 PRO A O 1
ATOM 1274 N N . SER A 1 164 ? -32.154 7.563 61.445 1.00 37.03 164 SER A N 1
ATOM 1275 C CA . SER A 1 164 ? -32.840 8.124 62.606 1.00 37.03 164 SER A CA 1
ATOM 1276 C C . SER A 1 164 ? -32.415 9.587 62.786 1.00 37.03 164 SER A C 1
ATOM 1278 O O . SER A 1 164 ? -31.211 9.859 62.740 1.00 37.03 164 SER A O 1
ATOM 1280 N N . PRO A 1 165 ? -33.352 10.530 62.995 1.00 39.47 165 PRO A N 1
ATOM 1281 C CA . PRO A 1 165 ? -33.008 11.935 63.140 1.00 39.47 165 PRO A CA 1
ATOM 1282 C C . PRO A 1 165 ? -32.179 12.114 64.412 1.00 39.47 165 PRO A C 1
ATOM 1284 O O . PRO A 1 165 ? -32.665 11.936 65.529 1.00 39.47 165 PRO A O 1
ATOM 1287 N N . THR A 1 166 ? -30.905 12.457 64.245 1.00 34.66 166 THR A N 1
ATOM 1288 C CA . THR A 1 166 ? -30.060 12.927 65.338 1.00 34.66 166 THR A CA 1
ATOM 1289 C C . THR A 1 166 ? -30.632 14.240 65.855 1.00 34.66 166 THR A C 1
ATOM 1291 O O . THR A 1 166 ? -30.570 15.267 65.181 1.00 34.66 166 THR A O 1
ATOM 1294 N N . SER A 1 167 ? -31.203 14.174 67.055 1.00 31.34 167 SER A N 1
ATOM 1295 C CA . SER A 1 167 ? -31.596 15.310 67.880 1.00 31.34 167 SER A CA 1
ATOM 1296 C C . SER A 1 167 ? -30.423 16.278 68.049 1.00 31.34 167 SER A C 1
ATOM 1298 O O . SER A 1 167 ? -29.454 15.990 68.749 1.00 31.34 167 SER A O 1
ATOM 1300 N N . SER A 1 168 ? -30.531 17.443 67.421 1.00 32.53 168 SER A N 1
ATOM 1301 C CA . SER A 1 168 ? -29.727 18.624 67.709 1.00 32.53 168 SER A CA 1
ATOM 1302 C C . SER A 1 168 ? -30.258 19.321 68.963 1.00 32.53 168 SER A C 1
ATOM 1304 O O . SER A 1 168 ? -31.396 19.769 68.943 1.00 32.53 168 SER A O 1
ATOM 1306 N N . HIS A 1 169 ? -29.448 19.407 70.018 1.00 33.34 169 HIS A N 1
ATOM 1307 C CA . HIS A 1 169 ? -29.342 20.462 71.051 1.00 33.34 169 HIS A CA 1
ATOM 1308 C C . HIS A 1 169 ? -28.385 19.881 72.121 1.00 33.34 169 HIS A C 1
ATOM 1310 O O . HIS A 1 169 ? -28.524 18.722 72.480 1.00 33.34 169 HIS A O 1
ATOM 1316 N N . SER A 1 170 ? -27.359 20.540 72.656 1.00 30.08 170 SER A N 1
ATOM 1317 C CA . SER A 1 170 ? -27.030 21.958 72.755 1.00 30.08 170 SER A CA 1
ATOM 1318 C C . SER A 1 170 ? -25.510 22.159 72.851 1.00 30.08 170 SER A C 1
ATOM 1320 O O . SER A 1 170 ? -24.766 21.282 73.287 1.00 30.08 170 SER A O 1
ATOM 1322 N N . SER A 1 171 ? -25.058 23.358 72.490 1.00 28.64 171 SER A N 1
ATOM 1323 C CA . SER A 1 171 ? -23.709 23.852 72.752 1.00 28.64 171 SER A CA 1
ATOM 1324 C C . SER A 1 171 ? -23.476 24.137 74.240 1.00 28.64 171 SER A C 1
ATOM 1326 O O . SER A 1 171 ? -24.391 24.611 74.906 1.00 28.64 171 SER A O 1
ATOM 1328 N N . TRP A 1 172 ? -22.208 24.020 74.652 1.00 26.42 172 TRP A N 1
ATOM 1329 C CA . TRP A 1 172 ? -21.535 24.828 75.685 1.00 26.42 172 TRP A CA 1
ATOM 1330 C C . TRP A 1 172 ? -22.049 24.755 77.137 1.00 26.42 172 TRP A C 1
ATOM 1332 O O . TRP A 1 172 ? -23.087 25.306 77.463 1.00 26.42 172 TRP A O 1
ATOM 1342 N N . THR A 1 173 ? -21.230 24.207 78.045 1.00 30.42 173 THR A N 1
ATOM 1343 C CA . THR A 1 173 ? -20.338 24.978 78.945 1.00 30.42 173 THR A CA 1
ATOM 1344 C C . THR A 1 173 ? -19.401 24.027 79.699 1.00 30.42 173 THR A C 1
ATOM 1346 O O . THR A 1 173 ? -19.675 22.837 79.813 1.00 30.42 173 THR A O 1
ATOM 1349 N N . GLY A 1 174 ? -18.257 24.548 80.144 1.00 27.02 174 GLY A N 1
ATOM 1350 C CA . GLY A 1 174 ? -17.127 23.773 80.640 1.00 27.02 174 GLY A CA 1
ATOM 1351 C C . GLY A 1 174 ? -17.155 23.380 82.122 1.00 27.02 174 GLY A C 1
ATOM 1352 O O . GLY A 1 174 ? -18.009 23.794 82.896 1.00 27.02 174 GLY A O 1
ATOM 1353 N N . ASN A 1 175 ? -16.077 22.672 82.467 1.00 29.72 175 ASN A N 1
ATOM 1354 C CA . ASN A 1 175 ? -15.416 22.534 83.767 1.00 29.72 175 ASN A CA 1
ATOM 1355 C C . ASN A 1 175 ? -16.000 21.613 84.859 1.00 29.72 175 ASN A C 1
ATOM 1357 O O . ASN A 1 175 ? -16.845 21.994 85.655 1.00 29.72 175 ASN A O 1
ATOM 1361 N N . ASN A 1 176 ? -15.306 20.470 84.961 1.00 30.70 176 ASN A N 1
ATOM 1362 C CA . ASN A 1 176 ? -14.571 19.939 86.122 1.00 30.70 176 ASN A CA 1
ATOM 1363 C C . ASN A 1 176 ? -15.351 19.477 87.380 1.00 30.70 176 ASN A C 1
ATOM 1365 O O . ASN A 1 176 ? -16.110 20.249 87.960 1.00 30.70 176 ASN A O 1
ATOM 1369 N N . PRO A 1 177 ? -15.079 18.260 87.901 1.00 34.94 177 PRO A N 1
ATOM 1370 C CA . PRO A 1 177 ? -15.673 17.761 89.136 1.00 34.94 177 PRO A CA 1
ATOM 1371 C C . PRO A 1 177 ? -14.773 18.038 90.351 1.00 34.94 177 PRO A C 1
ATOM 1373 O O . PRO A 1 177 ? -13.546 17.954 90.266 1.00 34.94 177 PRO A O 1
ATOM 1376 N N . ARG A 1 178 ? -15.367 18.265 91.531 1.00 29.25 178 ARG A N 1
ATOM 1377 C CA . ARG A 1 178 ? -14.717 17.910 92.803 1.00 29.25 178 ARG A CA 1
ATOM 1378 C C . ARG A 1 178 ? -15.682 17.903 93.981 1.00 29.25 178 ARG A C 1
ATOM 1380 O O . ARG A 1 178 ? -16.281 18.926 94.291 1.00 29.25 178 ARG A O 1
ATOM 1387 N N . GLY A 1 179 ? -15.662 16.802 94.733 1.00 27.94 179 GLY A N 1
ATOM 1388 C CA . GLY A 1 179 ? -15.866 16.878 96.176 1.00 27.94 179 GLY A CA 1
ATOM 1389 C C . GLY A 1 179 ? -16.376 15.621 96.872 1.00 27.94 179 GLY A C 1
ATOM 1390 O O . GLY A 1 179 ? -17.560 15.587 97.152 1.00 27.94 179 GLY A O 1
ATOM 1391 N N . LYS A 1 180 ? -15.430 14.743 97.274 1.00 29.56 180 LYS A N 1
ATOM 1392 C CA . LYS A 1 180 ? -15.353 14.015 98.573 1.00 29.56 180 LYS A CA 1
ATOM 1393 C C . LYS A 1 180 ? -16.478 12.988 98.864 1.00 29.56 180 LYS A C 1
ATOM 1395 O O . LYS A 1 180 ? -17.630 13.244 98.588 1.00 29.56 180 LYS A O 1
ATOM 1400 N N . SER A 1 181 ? -16.273 11.815 99.463 1.00 27.89 181 SER A N 1
ATOM 1401 C CA . SER A 1 181 ? -15.192 11.221 100.268 1.00 27.89 181 SER A CA 1
ATOM 1402 C C . SER A 1 181 ? -15.567 9.766 100.618 1.00 27.89 181 SER A C 1
ATOM 1404 O O . SER A 1 181 ? -16.758 9.472 100.666 1.00 27.89 181 SER A O 1
ATOM 1406 N N . ALA A 1 182 ? -14.554 8.984 101.023 1.00 30.67 182 ALA A N 1
ATOM 1407 C CA . ALA A 1 182 ? -14.571 7.810 101.920 1.00 30.67 182 ALA A CA 1
ATOM 1408 C C . ALA A 1 182 ? -14.409 6.401 101.291 1.00 30.67 182 ALA A C 1
ATOM 1410 O O . ALA A 1 182 ? -15.334 5.839 100.715 1.00 30.67 182 ALA A O 1
ATOM 1411 N N . ASP A 1 183 ? -13.201 5.859 101.493 1.00 27.66 183 ASP A N 1
ATOM 1412 C CA . ASP A 1 183 ? -12.787 4.440 101.594 1.00 27.66 183 ASP A CA 1
ATOM 1413 C C . ASP A 1 183 ? -13.467 3.701 102.785 1.00 27.66 183 ASP A C 1
ATOM 1415 O O . ASP A 1 183 ? -14.130 4.388 103.572 1.00 27.66 183 ASP A O 1
ATOM 1419 N N . PRO A 1 184 ? -13.216 2.391 103.084 1.00 46.31 184 PRO A N 1
ATOM 1420 C CA . PRO A 1 184 ? -12.478 1.329 102.351 1.00 46.31 184 PRO A CA 1
ATOM 1421 C C . PRO A 1 184 ? -13.199 -0.055 102.307 1.00 46.31 184 PRO A C 1
ATOM 1423 O O . PRO A 1 184 ? -14.142 -0.305 103.053 1.00 46.31 184 PRO A O 1
ATOM 1426 N N . SER A 1 185 ? -12.677 -1.011 101.521 1.00 28.59 185 SER A N 1
ATOM 1427 C CA . SER A 1 185 ? -12.190 -2.345 101.981 1.00 28.59 185 SER A CA 1
ATOM 1428 C C . SER A 1 185 ? -12.381 -3.516 100.992 1.00 28.59 185 SER A C 1
ATOM 1430 O O . SER A 1 185 ? -13.471 -3.755 100.485 1.00 28.59 185 SER A O 1
ATOM 1432 N N . SER A 1 186 ? -11.255 -4.221 100.801 1.00 29.36 186 SER A N 1
ATOM 1433 C CA . SER A 1 186 ? -11.022 -5.672 100.639 1.00 29.36 186 SER A CA 1
ATOM 1434 C C . SER A 1 186 ? -11.683 -6.489 99.513 1.00 29.36 186 SER A C 1
ATOM 1436 O O . SER A 1 186 ? -12.872 -6.786 99.552 1.00 29.36 186 SER A O 1
ATOM 1438 N N . ASP A 1 187 ? -10.790 -6.954 98.631 1.00 31.20 187 ASP A N 1
ATOM 1439 C CA . ASP A 1 187 ? -10.466 -8.363 98.338 1.00 31.20 187 ASP A CA 1
ATOM 1440 C C . ASP A 1 187 ? -11.370 -9.257 97.455 1.00 31.20 187 ASP A C 1
ATOM 1442 O O . ASP A 1 187 ? -12.489 -9.623 97.796 1.00 31.20 187 ASP A O 1
ATOM 1446 N N . GLU A 1 188 ? -10.711 -9.689 96.368 1.00 33.28 188 GLU A N 1
ATOM 1447 C CA . GLU A 1 188 ? -10.630 -11.042 95.783 1.00 33.28 188 GLU A CA 1
ATOM 1448 C C . GLU A 1 188 ? -11.773 -11.628 94.917 1.00 33.28 188 GLU A C 1
ATOM 1450 O O . GLU A 1 188 ? -12.845 -12.009 95.377 1.00 33.28 188 GLU A O 1
ATOM 1455 N N . ASP A 1 189 ? -11.423 -11.792 93.630 1.00 32.12 189 ASP A N 1
ATOM 1456 C CA . ASP A 1 189 ? -11.503 -13.012 92.807 1.00 32.12 189 ASP A CA 1
ATOM 1457 C C . ASP A 1 189 ? -12.809 -13.835 92.750 1.00 32.12 189 ASP A C 1
ATOM 1459 O O . ASP A 1 189 ? -13.120 -14.613 93.652 1.00 32.12 189 ASP A O 1
ATOM 1463 N N . LYS A 1 190 ? -13.452 -13.858 91.567 1.00 30.92 190 LYS A N 1
ATOM 1464 C CA . LYS A 1 190 ? -13.473 -15.041 90.669 1.00 30.92 190 LYS A CA 1
ATOM 1465 C C . LYS A 1 190 ? -14.423 -14.910 89.480 1.00 30.92 190 LYS A C 1
ATOM 1467 O O . LYS A 1 190 ? -15.518 -14.362 89.565 1.00 30.92 190 LYS A O 1
ATOM 1472 N N . ASP A 1 191 ? -13.952 -15.526 88.403 1.00 33.88 191 ASP A N 1
ATOM 1473 C CA . ASP A 1 191 ? -14.599 -15.895 87.150 1.00 33.88 191 ASP A CA 1
ATOM 1474 C C . ASP A 1 191 ? -16.097 -16.213 87.227 1.00 33.88 191 ASP A C 1
ATOM 1476 O O . ASP A 1 191 ? -16.545 -16.965 88.098 1.00 33.88 191 ASP A O 1
ATOM 1480 N N . LYS A 1 192 ? -16.832 -15.774 86.197 1.00 32.53 192 LYS A N 1
ATOM 1481 C CA . LYS A 1 192 ? -17.859 -16.594 85.544 1.00 32.53 192 LYS A CA 1
ATOM 1482 C C . LYS A 1 192 ? -18.224 -16.050 84.166 1.00 32.53 192 LYS A C 1
ATOM 1484 O O . LYS A 1 192 ? -18.630 -14.902 84.014 1.00 32.53 192 LYS A O 1
ATOM 1489 N N . GLU A 1 193 ? -18.058 -16.936 83.190 1.00 37.50 193 GLU A N 1
ATOM 1490 C CA . GLU A 1 193 ? -18.676 -16.910 81.871 1.00 37.50 193 GLU A CA 1
ATOM 1491 C C . GLU A 1 193 ? -20.157 -16.527 81.962 1.00 37.50 193 GLU A C 1
ATOM 1493 O O . GLU A 1 193 ? -20.887 -17.095 82.776 1.00 37.50 193 GLU A O 1
ATOM 1498 N N . ASP A 1 194 ? -20.620 -15.676 81.046 1.00 30.22 194 ASP A N 1
ATOM 1499 C CA . ASP A 1 194 ? -21.985 -15.815 80.556 1.00 30.22 194 ASP A CA 1
ATOM 1500 C C . ASP A 1 194 ? -22.048 -15.604 79.042 1.00 30.22 194 ASP A C 1
ATOM 1502 O O . ASP A 1 194 ? -21.596 -14.603 78.480 1.00 30.22 194 ASP A O 1
ATOM 1506 N N . LYS A 1 195 ? -22.561 -16.641 78.383 1.00 34.62 195 LYS A N 1
ATOM 1507 C CA . LYS A 1 195 ? -22.736 -16.767 76.940 1.00 34.62 195 LYS A CA 1
ATOM 1508 C C . LYS A 1 195 ? -23.874 -15.854 76.497 1.00 34.62 195 LYS A C 1
ATOM 1510 O O . LYS A 1 195 ? -24.987 -15.975 76.995 1.00 34.62 195 LYS A O 1
ATOM 1515 N N . SER A 1 196 ? -23.638 -15.040 75.472 1.00 31.09 196 SER A N 1
ATOM 1516 C CA . SER A 1 196 ? -24.710 -14.526 74.610 1.00 31.09 196 SER A CA 1
ATOM 1517 C C . SER A 1 196 ? -24.605 -15.171 73.224 1.00 31.09 196 SER A C 1
ATOM 1519 O O . SER A 1 196 ? -23.495 -15.487 72.789 1.00 31.09 196 SER A O 1
ATOM 1521 N N . PRO A 1 197 ? -25.738 -15.475 72.567 1.00 36.69 197 PRO A N 1
ATOM 1522 C CA . PRO A 1 197 ? -25.803 -16.515 71.553 1.00 36.69 197 PRO A CA 1
ATOM 1523 C C . PRO A 1 197 ? -25.255 -16.037 70.212 1.00 36.69 197 PRO A C 1
ATOM 1525 O O . PRO A 1 197 ? -25.490 -14.905 69.795 1.00 36.69 197 PRO A O 1
ATOM 1528 N N . ALA A 1 198 ? -24.568 -16.957 69.538 1.00 32.91 198 ALA A N 1
ATOM 1529 C CA . ALA A 1 198 ? -24.112 -16.827 68.169 1.00 32.91 198 ALA A CA 1
ATOM 1530 C C . ALA A 1 198 ? -25.251 -16.379 67.240 1.00 32.91 198 ALA A C 1
ATOM 1532 O O . ALA A 1 198 ? -26.282 -17.044 67.115 1.00 32.91 198 ALA A O 1
ATOM 1533 N N . GLU A 1 199 ? -25.021 -15.251 66.580 1.00 33.56 199 GLU A N 1
ATOM 1534 C CA . GLU A 1 199 ? -25.794 -14.756 65.451 1.00 33.56 199 GLU A CA 1
ATOM 1535 C C . GLU A 1 199 ? -25.689 -15.790 64.315 1.00 33.56 199 GLU A C 1
ATOM 1537 O O . GLU A 1 199 ? -24.596 -16.104 63.836 1.00 33.56 199 GLU A O 1
ATOM 1542 N N . ALA A 1 200 ? -26.814 -16.398 63.935 1.00 34.53 200 ALA A N 1
ATOM 1543 C CA . ALA A 1 200 ? -26.859 -17.347 62.827 1.00 34.53 200 ALA A CA 1
ATOM 1544 C C . ALA A 1 200 ? -26.486 -16.632 61.511 1.00 34.53 200 ALA A C 1
ATOM 1546 O O . ALA A 1 200 ? -26.918 -15.496 61.296 1.00 34.53 200 ALA A O 1
ATOM 1547 N N . PRO A 1 201 ? -25.717 -17.265 60.606 1.00 39.31 201 PRO A N 1
ATOM 1548 C CA . PRO A 1 201 ? -25.308 -16.624 59.368 1.00 39.31 201 PRO A CA 1
ATOM 1549 C C . PRO A 1 201 ? -26.536 -16.443 58.474 1.00 39.31 201 PRO A C 1
ATOM 1551 O O . PRO A 1 201 ? -27.115 -17.412 57.983 1.00 39.31 201 PRO A O 1
ATOM 1554 N N . VAL A 1 202 ? -26.940 -15.190 58.260 1.00 41.38 202 VAL A N 1
ATOM 1555 C CA . VAL A 1 202 ? -27.931 -14.829 57.243 1.00 41.38 202 VAL A CA 1
ATOM 1556 C C . VAL A 1 202 ? -27.389 -15.309 55.898 1.00 41.38 202 VAL A C 1
ATOM 1558 O O . VAL A 1 202 ? -26.353 -14.829 55.431 1.00 41.38 202 VAL A O 1
ATOM 1561 N N . ALA A 1 203 ? -28.060 -16.294 55.299 1.00 39.31 203 ALA A N 1
ATOM 1562 C CA . ALA A 1 203 ? -27.736 -16.801 53.976 1.00 39.31 203 ALA A CA 1
ATOM 1563 C C . ALA A 1 203 ? -27.829 -15.642 52.973 1.00 39.31 203 ALA A C 1
ATOM 1565 O O . ALA A 1 203 ? -28.916 -15.167 52.646 1.00 39.31 203 ALA A O 1
ATOM 1566 N N . LYS A 1 204 ? -26.672 -15.135 52.536 1.00 52.09 204 LYS A N 1
ATOM 1567 C CA . LYS A 1 204 ? -26.585 -14.077 51.531 1.00 52.09 204 LYS A CA 1
ATOM 1568 C C . LYS A 1 204 ? -27.079 -14.655 50.212 1.00 52.09 204 LYS A C 1
ATOM 1570 O O . LYS A 1 204 ? -26.407 -15.496 49.622 1.00 52.09 204 LYS A O 1
ATOM 1575 N N . GLU A 1 205 ? -28.253 -14.224 49.767 1.00 61.28 205 GLU A N 1
ATOM 1576 C CA . GLU A 1 205 ? -28.752 -14.573 48.440 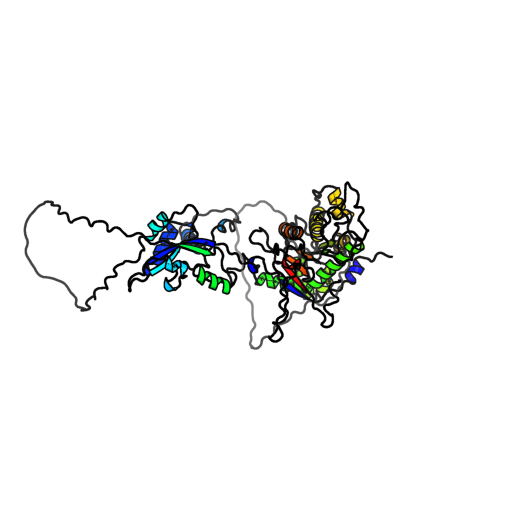1.00 61.28 205 GLU A CA 1
ATOM 1577 C C . GLU A 1 205 ? -27.698 -14.254 47.370 1.00 61.28 205 GLU A C 1
ATOM 1579 O O . GLU A 1 205 ? -27.149 -13.141 47.383 1.00 61.28 205 GLU A O 1
ATOM 1584 N N . PRO A 1 206 ? -27.454 -15.174 46.422 1.00 65.50 206 PRO A N 1
ATOM 1585 C CA . PRO A 1 206 ? -26.408 -15.013 45.426 1.00 65.50 206 PRO A CA 1
ATOM 1586 C C . PRO A 1 206 ? -26.623 -13.753 44.578 1.00 65.50 206 PRO A C 1
ATOM 1588 O O . PRO A 1 206 ? -27.748 -13.301 44.335 1.00 65.50 206 PRO A O 1
ATOM 1591 N N . LEU A 1 207 ? -25.511 -13.150 44.159 1.00 79.75 207 LEU A N 1
ATOM 1592 C CA . LEU A 1 207 ? -25.504 -12.032 43.222 1.00 79.75 207 LEU A CA 1
ATOM 1593 C C . LEU A 1 207 ? -26.030 -12.501 41.857 1.00 79.75 207 LEU A C 1
ATOM 1595 O O . LEU A 1 207 ? -25.579 -13.527 41.339 1.00 79.75 207 LEU A O 1
ATOM 1599 N N . ASN A 1 208 ? -26.954 -11.735 41.271 1.00 81.25 208 ASN A N 1
ATOM 1600 C CA . ASN A 1 208 ? -27.424 -11.985 39.914 1.00 81.25 208 ASN A CA 1
ATOM 1601 C C . ASN A 1 208 ? -26.351 -11.535 38.913 1.00 81.25 208 ASN A C 1
ATOM 1603 O O . ASN A 1 208 ? -25.996 -10.354 38.875 1.00 81.25 208 ASN A O 1
ATOM 1607 N N . LEU A 1 209 ? -25.834 -12.487 38.139 1.00 86.81 209 LEU A N 1
ATOM 1608 C CA . LEU A 1 209 ? -24.802 -12.275 37.135 1.00 86.81 209 LEU A CA 1
ATOM 1609 C C . LEU A 1 209 ? -25.362 -12.710 35.781 1.00 86.81 209 LEU A C 1
ATOM 1611 O O . LEU A 1 209 ? -25.824 -13.838 35.640 1.00 86.81 209 LEU A O 1
ATOM 1615 N N . ILE A 1 210 ? -25.337 -11.820 34.791 1.00 88.06 210 ILE A N 1
ATOM 1616 C CA . ILE A 1 210 ? -25.875 -12.111 33.455 1.00 88.06 210 ILE A CA 1
ATOM 1617 C C . ILE A 1 210 ? -24.801 -11.969 32.389 1.00 88.06 210 ILE A C 1
ATOM 1619 O O . ILE A 1 210 ? -23.914 -11.127 32.506 1.00 88.06 210 ILE A O 1
ATOM 1623 N N . GLN A 1 211 ? -24.901 -12.756 31.322 1.00 87.88 211 GLN A N 1
ATOM 1624 C CA . GLN A 1 211 ? -24.023 -12.616 30.165 1.00 87.88 211 GLN A CA 1
ATOM 1625 C C . GLN A 1 211 ? -24.616 -11.667 29.125 1.00 87.88 211 GLN A C 1
ATOM 1627 O O . GLN A 1 211 ? -25.799 -11.753 28.767 1.00 87.88 211 GLN A O 1
ATOM 1632 N N . THR A 1 212 ? -23.759 -10.807 28.586 1.00 87.56 212 THR A N 1
ATOM 1633 C CA . THR A 1 212 ? -24.036 -9.981 27.413 1.00 87.56 212 THR A CA 1
ATOM 1634 C C . THR A 1 212 ? -22.896 -10.077 26.403 1.00 87.56 212 THR A C 1
ATOM 1636 O O . THR A 1 212 ? -21.757 -10.397 26.750 1.00 87.56 212 THR A O 1
ATOM 1639 N N . ARG A 1 213 ? -23.209 -9.805 25.136 1.00 87.50 213 ARG A N 1
ATOM 1640 C CA . ARG A 1 213 ? -22.201 -9.621 24.091 1.00 87.50 213 ARG A CA 1
ATOM 1641 C C . ARG A 1 213 ? -21.693 -8.188 24.136 1.00 87.50 213 ARG A C 1
ATOM 1643 O O . ARG A 1 213 ? -22.484 -7.270 24.331 1.00 87.50 213 ARG A O 1
ATOM 1650 N N . VAL A 1 214 ? -20.393 -8.000 23.935 1.00 87.62 214 VAL A N 1
ATOM 1651 C CA . VAL A 1 214 ? -19.763 -6.678 23.857 1.00 87.62 214 VAL A CA 1
ATOM 1652 C C . VAL A 1 214 ? -18.778 -6.613 22.689 1.00 87.62 214 VAL A C 1
ATOM 1654 O O . VAL A 1 214 ? -18.097 -7.605 22.430 1.00 87.62 214 VAL A O 1
ATOM 1657 N N . PRO A 1 215 ? -18.676 -5.479 21.977 1.00 85.94 215 PRO A N 1
ATOM 1658 C CA . PRO A 1 215 ? -17.709 -5.325 20.896 1.00 85.94 215 PRO A CA 1
ATOM 1659 C C . PRO A 1 215 ? -16.284 -5.276 21.461 1.00 85.94 215 PRO A C 1
ATOM 1661 O O . PRO A 1 215 ? -15.997 -4.516 22.391 1.00 85.94 215 PRO A O 1
ATOM 1664 N N . LEU A 1 216 ? -15.382 -6.082 20.900 1.00 81.75 216 LEU A N 1
ATOM 1665 C CA . LEU A 1 216 ? -13.984 -6.175 21.339 1.00 81.75 216 LEU A CA 1
ATOM 1666 C C . LEU A 1 216 ? -13.153 -4.967 20.900 1.00 81.75 216 LEU A C 1
ATOM 1668 O O . LEU A 1 216 ? -12.191 -4.595 21.571 1.00 81.75 216 LEU A O 1
ATOM 1672 N N . TYR A 1 217 ? -13.556 -4.326 19.807 1.00 78.94 217 TYR A N 1
ATOM 1673 C CA . TYR A 1 217 ? -12.859 -3.195 19.211 1.00 78.94 217 TYR A CA 1
ATOM 1674 C C . TYR A 1 217 ? -13.655 -1.895 19.348 1.00 78.94 217 TYR A C 1
ATOM 1676 O O . TYR A 1 217 ? -14.884 -1.938 19.417 1.00 78.94 217 TYR A O 1
ATOM 1684 N N . PRO A 1 218 ? -12.979 -0.732 19.398 1.00 79.31 218 PRO A N 1
ATOM 1685 C CA . PRO A 1 218 ? -13.653 0.557 19.439 1.00 79.31 218 PRO A CA 1
ATOM 1686 C C . PRO A 1 218 ? -14.446 0.813 18.152 1.00 79.31 218 PRO A C 1
ATOM 1688 O O . PRO A 1 218 ? -13.994 0.417 17.076 1.00 79.31 218 PRO A O 1
ATOM 1691 N N . PRO A 1 219 ? -15.590 1.518 18.237 1.00 80.44 219 PRO A N 1
ATOM 1692 C CA . PRO A 1 219 ? -16.390 1.829 17.062 1.00 80.44 219 PRO A CA 1
ATOM 1693 C C . PRO A 1 219 ? -15.612 2.720 16.089 1.00 80.44 219 PRO A C 1
ATOM 1695 O O . PRO A 1 219 ? -14.824 3.592 16.484 1.00 80.44 219 PRO A O 1
ATOM 1698 N N . THR A 1 220 ? -15.859 2.497 14.803 1.00 75.81 220 THR A N 1
ATOM 1699 C CA . THR A 1 220 ? -15.211 3.191 13.686 1.00 75.81 220 THR A CA 1
ATOM 1700 C C . THR A 1 220 ? -15.811 4.566 13.414 1.00 75.81 220 THR A C 1
ATOM 1702 O O . THR A 1 220 ? -15.099 5.492 13.025 1.00 75.81 220 THR A O 1
ATOM 1705 N N . ASN A 1 221 ? -17.104 4.724 13.691 1.00 78.19 221 ASN A N 1
ATOM 1706 C CA . ASN A 1 221 ? -17.859 5.951 13.492 1.00 78.19 221 ASN A CA 1
ATOM 1707 C C . ASN A 1 221 ? -18.921 6.142 14.598 1.00 78.19 221 ASN A C 1
ATOM 1709 O O . ASN A 1 221 ? -19.116 5.289 15.470 1.00 78.19 221 ASN A O 1
ATOM 1713 N N . LEU A 1 222 ? -19.588 7.301 14.593 1.00 83.88 222 LEU A N 1
ATOM 1714 C CA . LEU A 1 222 ? -20.578 7.656 15.615 1.00 83.88 222 LEU A CA 1
ATOM 1715 C C . LEU A 1 222 ? -21.869 6.830 15.507 1.00 83.88 222 LEU A C 1
ATOM 1717 O O . LEU A 1 222 ? -22.510 6.569 16.523 1.00 83.88 222 LEU A O 1
ATOM 1721 N N . GLU A 1 223 ? -22.260 6.449 14.296 1.00 84.31 223 GLU A N 1
ATOM 1722 C CA . GLU A 1 223 ? -23.475 5.678 14.033 1.00 84.31 223 GLU A CA 1
ATOM 1723 C C . GLU A 1 223 ? -23.363 4.266 14.609 1.00 84.31 223 GLU A C 1
ATOM 1725 O O . GLU A 1 223 ? -24.186 3.869 15.432 1.00 84.31 223 GLU A O 1
ATOM 1730 N N . GLN A 1 224 ? -22.249 3.592 14.333 1.00 83.00 224 GLN A N 1
ATOM 1731 C CA . GLN A 1 224 ? -21.901 2.302 14.913 1.00 83.00 224 GLN A CA 1
ATOM 1732 C C . GLN A 1 2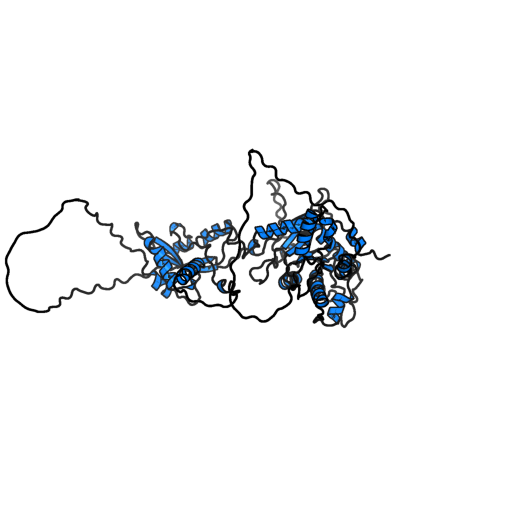24 ? -21.873 2.351 16.447 1.00 83.00 224 GLN A C 1
ATOM 1734 O O . GLN A 1 224 ? -22.376 1.455 17.119 1.00 83.00 224 GLN A O 1
ATOM 1739 N N . ALA A 1 225 ? -21.335 3.423 17.040 1.00 86.75 225 ALA A N 1
ATOM 1740 C CA . ALA A 1 225 ? -21.334 3.571 18.496 1.00 86.75 225 ALA A CA 1
ATOM 1741 C C . ALA A 1 225 ? -22.751 3.681 19.087 1.00 86.75 225 ALA A C 1
ATOM 1743 O O . ALA A 1 225 ? -23.001 3.168 20.184 1.00 86.75 225 ALA A O 1
ATOM 1744 N N . LYS A 1 226 ? -23.681 4.339 18.378 1.00 88.56 226 LYS A N 1
ATOM 1745 C CA . LYS A 1 226 ? -25.094 4.426 18.779 1.00 88.56 226 LYS A CA 1
ATOM 1746 C C . LYS A 1 226 ? -25.774 3.067 18.672 1.00 88.56 226 LYS A C 1
ATOM 1748 O O . LYS A 1 226 ? -26.429 2.653 19.625 1.00 88.56 226 LYS A O 1
ATOM 1753 N N . GLU A 1 227 ? -25.578 2.370 17.559 1.00 87.69 227 GLU A N 1
ATOM 1754 C CA . GLU A 1 227 ? -26.126 1.034 17.335 1.00 87.69 227 GLU A CA 1
ATOM 1755 C C . GLU A 1 227 ? -25.645 0.047 18.407 1.00 87.69 227 GLU A C 1
ATOM 1757 O O . GLU A 1 227 ? -26.445 -0.630 19.055 1.00 87.69 227 GLU A O 1
ATOM 1762 N N . TRP A 1 228 ? -24.340 0.022 18.683 1.00 88.88 228 TRP A N 1
ATOM 1763 C CA . TRP A 1 228 ? -23.781 -0.869 19.695 1.00 88.88 228 TRP A CA 1
ATOM 1764 C C . TRP A 1 228 ? -24.253 -0.530 21.109 1.00 88.88 228 TRP A C 1
ATOM 1766 O O . TRP A 1 228 ? -24.494 -1.434 21.912 1.00 88.88 228 TRP A O 1
ATOM 1776 N N . THR A 1 229 ? -24.445 0.759 21.401 1.00 88.81 229 THR A N 1
ATOM 1777 C CA . THR A 1 229 ? -25.047 1.213 22.662 1.00 88.81 229 THR A CA 1
ATOM 1778 C C . THR A 1 229 ? -26.486 0.728 22.813 1.00 88.81 229 THR A C 1
ATOM 1780 O O . THR A 1 229 ? -26.880 0.356 23.915 1.00 88.81 229 THR A O 1
ATOM 1783 N N . ALA A 1 230 ? -27.257 0.698 21.725 1.00 87.56 230 ALA A N 1
ATOM 1784 C CA . ALA A 1 230 ? -28.639 0.236 21.741 1.00 87.56 230 ALA A CA 1
ATOM 1785 C C . ALA A 1 230 ? -28.758 -1.292 21.872 1.00 87.56 230 ALA A C 1
ATOM 1787 O O . ALA A 1 230 ? -29.661 -1.770 22.558 1.00 87.56 230 ALA A O 1
ATOM 1788 N N . ASN A 1 231 ? -27.847 -2.048 21.250 1.00 86.56 231 ASN A N 1
ATOM 1789 C CA . ASN A 1 231 ? -27.984 -3.500 21.093 1.00 86.56 231 ASN A CA 1
ATOM 1790 C C . ASN A 1 231 ? -27.153 -4.333 22.084 1.00 86.56 231 ASN A C 1
ATOM 1792 O O . ASN A 1 231 ? -27.562 -5.440 22.442 1.00 86.56 231 ASN A O 1
ATOM 1796 N N . PHE A 1 232 ? -26.006 -3.820 22.539 1.00 86.12 232 PHE A N 1
ATOM 1797 C CA . PHE A 1 232 ? -25.006 -4.605 23.274 1.00 86.12 232 PHE A CA 1
ATOM 1798 C C . PHE A 1 232 ? -24.669 -4.003 24.640 1.00 86.12 232 PHE A C 1
ATOM 1800 O O . PHE A 1 232 ? -24.979 -4.590 25.682 1.00 86.12 232 PHE A O 1
ATOM 1807 N N . TRP A 1 233 ? -24.015 -2.838 24.641 1.00 89.88 233 TRP A N 1
ATOM 1808 C CA . TRP A 1 233 ? -23.534 -2.164 25.845 1.00 89.88 233 TRP A CA 1
ATOM 1809 C C . TRP A 1 233 ? -23.137 -0.710 25.558 1.00 89.88 233 TRP A C 1
ATOM 1811 O O . TRP A 1 233 ? -22.695 -0.393 24.454 1.00 89.88 233 TRP A O 1
ATOM 1821 N N . GLU A 1 234 ? -23.234 0.171 26.562 1.00 89.81 234 GLU A N 1
ATOM 1822 C CA . GLU A 1 234 ? -22.914 1.599 26.422 1.00 89.81 234 GLU A CA 1
ATOM 1823 C C . GLU A 1 234 ? -21.479 1.812 25.910 1.00 89.81 234 GLU A C 1
ATOM 1825 O O . GLU A 1 234 ? -20.492 1.545 26.610 1.00 89.81 234 GLU A O 1
ATOM 1830 N N . THR A 1 235 ? -21.390 2.313 24.675 1.00 88.62 235 THR A N 1
ATOM 1831 C CA . THR A 1 235 ? -20.154 2.450 23.906 1.00 88.62 235 THR A CA 1
ATOM 1832 C C . THR A 1 235 ? -19.869 3.922 23.612 1.00 88.62 235 THR A C 1
ATOM 1834 O O . THR A 1 235 ? -20.736 4.677 23.177 1.00 88.62 235 THR A O 1
ATOM 1837 N N . THR A 1 236 ? -18.629 4.353 23.828 1.00 86.31 236 THR A N 1
ATOM 1838 C CA . THR A 1 236 ? -18.146 5.696 23.516 1.00 86.31 236 THR A CA 1
ATOM 1839 C C . THR A 1 236 ? -17.325 5.689 22.230 1.00 86.31 236 THR A C 1
ATOM 1841 O O . THR A 1 236 ? -16.332 4.975 22.095 1.00 86.31 236 THR A O 1
ATOM 1844 N N . PHE A 1 237 ? -17.717 6.538 21.281 1.00 82.19 237 PHE A N 1
ATOM 1845 C CA . PHE A 1 237 ? -16.875 6.852 20.135 1.00 82.19 237 PHE A CA 1
ATOM 1846 C C . PHE A 1 237 ? -15.840 7.900 20.536 1.00 82.19 237 PHE A C 1
ATOM 1848 O O . PHE A 1 237 ? -16.185 9.006 20.954 1.00 82.19 237 PHE A O 1
ATOM 1855 N N . ASN A 1 238 ? -14.564 7.556 20.393 1.00 79.44 238 ASN A N 1
ATOM 1856 C CA . ASN A 1 238 ? -13.472 8.510 20.482 1.00 79.44 238 ASN A CA 1
ATOM 1857 C C . ASN A 1 238 ? -12.714 8.500 19.158 1.00 79.44 238 ASN A C 1
ATOM 1859 O O . ASN A 1 238 ? -11.942 7.583 18.873 1.00 79.44 238 ASN A O 1
ATOM 1863 N N . ALA A 1 239 ? -12.894 9.572 18.389 1.00 68.44 239 ALA A N 1
ATOM 1864 C CA . ALA A 1 239 ? -12.265 9.731 17.090 1.00 68.44 239 ALA A CA 1
ATOM 1865 C C . ALA A 1 239 ? -10.736 9.598 17.146 1.00 68.44 239 ALA A C 1
ATOM 1867 O O . ALA A 1 239 ? -10.148 9.259 16.135 1.00 68.44 239 ALA A O 1
ATOM 1868 N N . ALA A 1 240 ? -10.069 9.845 18.278 1.00 64.25 240 ALA A N 1
ATOM 1869 C CA . ALA A 1 240 ? -8.617 9.713 18.388 1.00 64.25 240 ALA A CA 1
ATOM 1870 C C . ALA A 1 240 ? -8.129 8.271 18.638 1.00 64.25 240 ALA A C 1
ATOM 1872 O O . ALA A 1 240 ? -7.002 7.957 18.273 1.00 64.25 240 ALA A O 1
ATOM 1873 N N . SER A 1 241 ? -8.934 7.389 19.249 1.00 59.62 241 SER A N 1
ATOM 1874 C CA . SER A 1 241 ? -8.493 6.033 19.640 1.00 59.62 241 SER A CA 1
ATOM 1875 C C . SER A 1 241 ? -8.680 4.967 18.564 1.00 59.62 241 SER A C 1
ATOM 1877 O O . SER A 1 241 ? -8.019 3.937 18.602 1.00 59.62 241 SER A O 1
ATOM 1879 N N . THR A 1 242 ? -9.577 5.201 17.612 1.00 56.19 242 THR A N 1
ATOM 1880 C CA . THR A 1 242 ? -9.895 4.268 16.520 1.00 56.19 242 THR A CA 1
ATOM 1881 C C . THR A 1 242 ? -8.833 4.293 15.405 1.00 56.19 242 THR A C 1
ATOM 1883 O O . THR A 1 242 ? -8.692 3.351 14.629 1.00 56.19 242 THR A O 1
ATOM 1886 N N . LYS A 1 243 ? -8.064 5.384 15.321 1.00 61.94 243 LYS A N 1
ATOM 1887 C CA . LYS A 1 243 ? -7.419 5.825 14.080 1.00 61.94 243 LYS A CA 1
ATOM 1888 C C . LYS A 1 243 ? -6.115 5.149 13.687 1.00 61.94 243 LYS A C 1
ATOM 1890 O O . LYS A 1 243 ? -5.707 5.411 12.576 1.00 61.94 243 LYS A O 1
ATOM 1895 N N . THR A 1 244 ? -5.457 4.358 14.533 1.00 60.72 244 THR A N 1
ATOM 1896 C CA . THR A 1 244 ? -4.158 3.739 14.181 1.00 60.72 244 THR A CA 1
ATOM 1897 C C . THR A 1 244 ? -4.225 2.233 13.953 1.00 60.72 244 THR A C 1
ATOM 1899 O O . THR A 1 244 ? -3.424 1.716 13.184 1.00 60.72 244 THR A O 1
ATOM 1902 N N . LYS A 1 245 ? -5.182 1.517 14.568 1.00 65.56 245 LYS A N 1
ATOM 1903 C CA . LYS A 1 245 ? -5.360 0.069 14.327 1.00 65.56 245 LYS A CA 1
ATOM 1904 C C . LYS A 1 245 ? -6.164 -0.229 13.053 1.00 65.56 245 LYS A C 1
ATOM 1906 O O . LYS A 1 245 ? -5.955 -1.271 12.442 1.00 65.56 245 LYS A O 1
ATOM 1911 N N . PHE A 1 246 ? -7.062 0.672 12.647 1.00 73.75 246 PHE A N 1
ATOM 1912 C CA . PHE A 1 246 ? -7.990 0.443 11.526 1.00 73.75 246 PHE A CA 1
ATOM 1913 C C . PHE A 1 246 ? -7.771 1.357 10.328 1.00 73.75 246 PHE A C 1
ATOM 1915 O O . PHE A 1 246 ? -8.286 1.078 9.254 1.00 73.75 246 PHE A O 1
ATOM 1922 N N . ALA A 1 247 ? -7.026 2.441 10.502 1.00 76.06 247 ALA A N 1
ATOM 1923 C CA . ALA A 1 247 ? -6.719 3.390 9.447 1.00 76.06 247 ALA A CA 1
ATOM 1924 C C . ALA A 1 247 ? -5.303 3.947 9.649 1.00 76.06 247 ALA A C 1
ATOM 1926 O O . ALA A 1 247 ? -4.738 3.802 10.736 1.00 76.06 247 ALA A O 1
ATOM 1927 N N . PRO A 1 248 ? -4.712 4.587 8.633 1.00 80.50 248 PRO A N 1
ATOM 1928 C CA . PRO A 1 248 ? -3.552 5.438 8.829 1.00 80.50 248 PRO A CA 1
ATOM 1929 C C . PRO A 1 248 ? -3.894 6.632 9.731 1.00 80.50 248 PRO A C 1
ATOM 1931 O O . PRO A 1 248 ? -5.027 7.124 9.753 1.00 80.50 248 PRO A O 1
ATOM 1934 N N . ASN A 1 249 ? -2.890 7.162 10.432 1.00 82.62 249 ASN A N 1
ATOM 1935 C CA . ASN A 1 249 ? -3.038 8.429 11.145 1.00 82.62 249 ASN A CA 1
ATOM 1936 C C . ASN A 1 249 ? -3.433 9.538 10.142 1.00 82.62 249 ASN A C 1
ATOM 1938 O O . ASN A 1 249 ? -2.682 9.757 9.194 1.00 82.62 249 ASN A O 1
ATOM 1942 N N . PRO A 1 250 ? -4.542 10.283 10.345 1.00 83.12 250 PRO A N 1
ATOM 1943 C CA . PRO A 1 250 ? -5.006 11.269 9.367 1.00 83.12 250 PRO A CA 1
ATOM 1944 C C . PRO A 1 250 ? -4.012 12.386 9.062 1.00 83.12 250 PRO A C 1
ATOM 1946 O O . PRO A 1 250 ? -3.998 12.888 7.946 1.00 83.12 250 PRO A O 1
ATOM 1949 N N . ARG A 1 251 ? -3.191 12.789 10.042 1.00 85.12 251 ARG A N 1
ATOM 1950 C CA . ARG A 1 251 ? -2.164 13.810 9.821 1.00 85.12 251 ARG A CA 1
ATOM 1951 C C . ARG A 1 251 ? -1.074 13.266 8.904 1.00 85.12 251 ARG A C 1
ATOM 1953 O O . ARG A 1 251 ? -0.820 13.863 7.873 1.00 85.12 251 ARG A O 1
ATOM 1960 N N . ALA A 1 252 ? -0.528 12.095 9.233 1.00 85.69 252 ALA A N 1
ATOM 1961 C CA . ALA A 1 252 ? 0.483 11.439 8.405 1.00 85.69 252 ALA A CA 1
ATOM 1962 C C . ALA A 1 252 ? -0.045 11.135 6.993 1.00 85.69 252 ALA A C 1
ATOM 1964 O O . ALA A 1 252 ? 0.661 11.335 6.013 1.00 85.69 252 ALA A O 1
ATOM 1965 N N . LEU A 1 253 ? -1.309 10.713 6.887 1.00 89.12 253 LEU A N 1
ATOM 1966 C CA . LEU A 1 253 ? -1.970 10.479 5.607 1.00 89.12 253 LEU A CA 1
ATOM 1967 C C . LEU A 1 253 ? -2.058 11.762 4.778 1.00 89.12 253 LEU A C 1
ATOM 1969 O O . LEU A 1 253 ? -1.736 11.732 3.597 1.00 89.12 253 LEU A O 1
ATOM 1973 N N . LYS A 1 254 ? -2.452 12.887 5.393 1.00 89.94 254 LYS A N 1
ATOM 1974 C CA . LYS A 1 254 ? -2.550 14.170 4.692 1.00 89.94 254 LYS A CA 1
ATOM 1975 C C . LYS A 1 254 ? -1.182 14.732 4.319 1.00 89.94 254 LYS A C 1
ATOM 1977 O O . LYS A 1 254 ? -1.038 15.281 3.234 1.00 89.94 254 LYS A O 1
ATOM 1982 N N . ASP A 1 255 ? -0.189 14.577 5.189 1.00 90.69 255 ASP A N 1
ATOM 1983 C CA . ASP A 1 255 ? 1.191 14.987 4.923 1.00 90.69 255 ASP A CA 1
ATOM 1984 C C . ASP A 1 255 ? 1.756 14.212 3.720 1.00 90.69 255 ASP A C 1
ATOM 1986 O O . ASP A 1 255 ? 2.310 14.807 2.794 1.00 90.69 255 ASP A O 1
ATOM 1990 N N . MET A 1 256 ? 1.522 12.897 3.676 1.00 92.38 256 MET A N 1
ATOM 1991 C CA . MET A 1 256 ? 1.893 12.056 2.539 1.00 92.38 256 MET A CA 1
ATOM 1992 C C . MET A 1 256 ? 1.112 12.424 1.273 1.00 92.38 256 MET A C 1
ATOM 1994 O O . MET A 1 256 ? 1.700 12.529 0.201 1.00 92.38 256 MET A O 1
ATOM 1998 N N . GLU A 1 257 ? -0.188 12.696 1.393 1.00 93.44 257 GLU A N 1
ATOM 1999 C CA . GLU A 1 257 ? -1.008 13.157 0.274 1.00 93.44 257 GLU A CA 1
ATOM 2000 C C . GLU A 1 257 ? -0.437 14.461 -0.325 1.00 93.44 257 GLU A C 1
ATOM 2002 O O . GLU A 1 257 ? -0.181 14.571 -1.524 1.00 93.44 257 GLU A O 1
ATOM 2007 N N . MET A 1 258 ? -0.139 15.458 0.506 1.00 91.00 258 MET A N 1
ATOM 2008 C CA . MET A 1 258 ? 0.441 16.721 0.036 1.00 91.00 258 MET A CA 1
ATOM 2009 C C . MET A 1 258 ? 1.804 16.519 -0.642 1.00 91.00 258 MET A C 1
ATOM 2011 O O . MET A 1 258 ? 2.069 17.149 -1.665 1.00 91.00 258 MET A O 1
ATOM 2015 N N . SER A 1 259 ? 2.640 15.620 -0.113 1.00 90.62 259 SER A N 1
ATOM 2016 C CA . SER A 1 259 ? 3.954 15.301 -0.686 1.00 90.62 259 SER A CA 1
ATOM 2017 C C . SER A 1 259 ? 3.852 14.641 -2.068 1.00 90.62 259 SER A C 1
ATOM 2019 O O . SER A 1 259 ? 4.589 14.995 -2.989 1.00 90.62 259 SER A O 1
ATOM 2021 N N . LEU A 1 260 ? 2.918 13.702 -2.239 1.00 93.44 260 LEU A N 1
ATOM 2022 C CA . LEU A 1 260 ? 2.757 12.943 -3.481 1.00 93.44 260 LEU A CA 1
ATOM 2023 C C . LEU A 1 260 ? 2.029 13.737 -4.574 1.00 93.44 260 LEU A C 1
ATOM 2025 O O . LEU A 1 260 ? 2.370 13.601 -5.749 1.00 93.44 260 LEU A O 1
ATOM 2029 N N . SER A 1 261 ? 1.046 14.566 -4.199 1.00 91.06 261 SER A N 1
ATOM 2030 C CA . SER A 1 261 ? 0.116 15.231 -5.132 1.00 91.06 261 SER A CA 1
ATOM 2031 C C . SER A 1 261 ? 0.829 15.957 -6.271 1.00 91.06 261 SER A C 1
ATOM 2033 O O . SER A 1 261 ? 0.416 15.873 -7.422 1.00 91.06 261 SER A O 1
ATOM 2035 N N . TYR A 1 262 ? 1.928 16.640 -5.953 1.00 87.75 262 TYR A N 1
ATOM 2036 C CA . TYR A 1 262 ? 2.639 17.495 -6.898 1.00 87.75 262 TYR A CA 1
ATOM 2037 C C . TYR A 1 262 ? 3.377 16.721 -8.006 1.00 87.75 262 TYR A C 1
ATOM 2039 O O . TYR A 1 262 ? 3.505 17.217 -9.123 1.00 87.75 262 TYR A O 1
ATOM 2047 N N . PHE A 1 263 ? 3.856 15.504 -7.723 1.00 93.50 263 PHE A N 1
ATOM 2048 C CA . PHE A 1 263 ? 4.645 14.702 -8.670 1.00 93.50 263 PHE A CA 1
ATOM 2049 C C . PHE A 1 263 ? 3.882 13.502 -9.248 1.00 93.50 263 PHE A C 1
ATOM 2051 O O . PHE A 1 263 ? 4.314 12.941 -10.256 1.00 93.50 263 PHE A O 1
ATOM 2058 N N . ALA A 1 264 ? 2.749 13.118 -8.648 1.00 95.81 264 ALA A N 1
ATOM 2059 C CA . ALA A 1 264 ? 2.016 11.899 -8.988 1.00 95.81 264 ALA A CA 1
ATOM 2060 C C . ALA A 1 264 ? 1.716 11.762 -10.489 1.00 95.81 264 ALA A C 1
ATOM 2062 O O . ALA A 1 264 ? 1.995 10.710 -11.062 1.00 95.81 264 ALA A O 1
ATOM 2063 N N . GLY A 1 265 ? 1.247 12.830 -11.146 1.00 95.75 265 GLY A N 1
ATOM 2064 C CA . GLY A 1 265 ? 0.972 12.814 -12.587 1.00 95.75 265 GLY A CA 1
ATOM 2065 C C . GLY A 1 265 ? 2.199 12.438 -13.430 1.00 95.75 265 GLY A C 1
ATOM 2066 O O . GLY A 1 265 ? 2.093 11.634 -14.352 1.00 95.75 265 GLY A O 1
ATOM 2067 N N . HIS A 1 266 ? 3.397 12.923 -13.081 1.00 96.12 266 HIS A N 1
ATOM 2068 C CA . HIS A 1 266 ? 4.623 12.606 -13.828 1.00 96.12 266 HIS A CA 1
ATOM 2069 C C . HIS A 1 266 ? 5.005 11.132 -13.682 1.00 96.12 266 HIS A C 1
ATOM 2071 O O . HIS A 1 266 ? 5.345 10.471 -14.664 1.00 96.12 266 HIS A O 1
ATOM 2077 N N . TYR A 1 267 ? 4.924 10.601 -12.461 1.00 97.81 267 TYR A N 1
ATOM 2078 C CA . TYR A 1 267 ? 5.256 9.203 -12.198 1.00 97.81 267 TYR A CA 1
ATOM 2079 C C . TYR A 1 267 ? 4.243 8.236 -12.812 1.00 97.81 267 TYR A C 1
ATOM 2081 O O . TYR A 1 267 ? 4.641 7.199 -13.338 1.00 97.81 267 TYR A O 1
ATOM 2089 N N . LEU A 1 268 ? 2.956 8.588 -12.821 1.00 97.75 268 LEU A N 1
ATOM 2090 C CA . LEU A 1 268 ? 1.919 7.796 -13.484 1.00 97.75 268 LEU A CA 1
ATOM 2091 C C . LEU A 1 268 ? 2.050 7.836 -15.006 1.00 97.75 268 LEU A C 1
ATOM 2093 O O . LEU A 1 268 ? 1.904 6.808 -15.664 1.00 97.75 268 LEU A O 1
ATOM 2097 N N . ALA A 1 269 ? 2.391 8.989 -15.576 1.00 96.75 269 ALA A N 1
ATOM 2098 C CA . ALA A 1 269 ? 2.633 9.097 -17.007 1.00 96.75 269 ALA A CA 1
ATOM 2099 C C . ALA A 1 269 ? 3.903 8.335 -17.434 1.00 96.75 269 ALA A C 1
ATOM 2101 O O . ALA A 1 269 ? 3.915 7.700 -18.488 1.00 96.75 269 ALA A O 1
ATOM 2102 N N . LEU A 1 270 ? 4.931 8.276 -16.579 1.00 98.06 270 LEU A N 1
ATOM 2103 C CA . LEU A 1 270 ? 6.066 7.370 -16.774 1.00 98.06 270 LEU A CA 1
ATOM 2104 C C . LEU A 1 270 ? 5.656 5.895 -16.669 1.00 98.06 270 LEU A C 1
ATOM 2106 O O . LEU A 1 270 ? 6.080 5.094 -17.498 1.00 98.06 270 LEU A O 1
ATOM 2110 N N . ALA A 1 271 ? 4.799 5.530 -15.711 1.00 98.19 271 ALA A N 1
ATOM 2111 C CA . ALA A 1 271 ? 4.276 4.169 -15.609 1.00 98.19 271 ALA A CA 1
ATOM 2112 C C . ALA A 1 271 ? 3.500 3.759 -16.874 1.00 98.19 271 ALA A C 1
ATOM 2114 O O . ALA A 1 271 ? 3.623 2.619 -17.315 1.00 98.19 271 ALA A O 1
ATOM 2115 N N . ARG A 1 272 ? 2.763 4.690 -17.497 1.00 96.69 272 ARG A N 1
ATOM 2116 C CA . ARG A 1 272 ? 2.097 4.496 -18.798 1.00 96.69 272 ARG A CA 1
ATOM 2117 C C . ARG A 1 272 ? 3.082 4.343 -19.954 1.00 96.69 272 ARG A C 1
ATOM 2119 O O . ARG A 1 272 ? 2.896 3.460 -20.779 1.00 96.69 272 ARG A O 1
ATOM 2126 N N . ALA A 1 273 ? 4.144 5.145 -20.004 1.00 96.56 273 ALA A N 1
ATOM 2127 C CA . ALA A 1 273 ? 5.170 5.008 -21.040 1.00 96.56 273 ALA A CA 1
ATOM 2128 C C . ALA A 1 273 ? 5.869 3.637 -20.975 1.00 96.56 273 ALA A C 1
ATOM 2130 O O . ALA A 1 273 ? 6.094 2.996 -21.996 1.00 96.56 273 ALA A O 1
ATOM 2131 N N . VAL A 1 274 ? 6.151 3.157 -19.762 1.00 96.75 274 VAL A N 1
ATOM 2132 C CA . VAL A 1 274 ? 6.736 1.828 -19.527 1.00 96.75 274 VAL A CA 1
ATOM 2133 C C . VAL A 1 274 ? 5.738 0.708 -19.857 1.00 96.75 274 VAL A C 1
ATOM 2135 O O . VAL A 1 274 ? 6.127 -0.324 -20.398 1.00 96.75 274 VAL A O 1
ATOM 2138 N N . ALA A 1 275 ? 4.447 0.917 -19.584 1.00 95.62 275 ALA A N 1
ATOM 2139 C CA . ALA A 1 275 ? 3.375 0.009 -19.994 1.00 95.62 275 ALA A CA 1
ATOM 2140 C C . ALA A 1 275 ? 3.273 -0.113 -21.525 1.00 95.62 275 ALA A C 1
ATOM 2142 O O . ALA A 1 275 ? 3.177 -1.223 -22.044 1.00 95.62 275 ALA A O 1
ATOM 2143 N N . ALA A 1 276 ? 3.335 1.016 -22.237 1.00 93.19 276 ALA A N 1
ATOM 2144 C CA . ALA A 1 276 ? 3.313 1.051 -23.695 1.00 93.19 276 ALA A CA 1
ATOM 2145 C C . ALA A 1 276 ? 4.536 0.336 -24.287 1.00 93.19 276 ALA A C 1
ATOM 2147 O O . ALA A 1 276 ? 4.387 -0.485 -25.183 1.00 93.19 276 ALA A O 1
ATOM 2148 N N . GLU A 1 277 ? 5.734 0.551 -23.731 1.00 92.94 277 GLU A N 1
ATOM 2149 C CA . GLU A 1 277 ? 6.952 -0.148 -24.170 1.00 92.94 277 GLU A CA 1
ATOM 2150 C C . GLU A 1 277 ? 6.833 -1.679 -24.005 1.00 92.94 277 GLU A C 1
ATOM 2152 O O . GLU A 1 277 ? 7.275 -2.442 -24.871 1.00 92.94 277 GLU A O 1
ATOM 2157 N N . ALA A 1 278 ? 6.201 -2.150 -22.925 1.00 91.62 278 ALA A N 1
ATOM 2158 C CA . ALA A 1 278 ? 5.945 -3.574 -22.700 1.00 91.62 278 ALA A CA 1
ATOM 2159 C C . ALA A 1 278 ? 4.994 -4.180 -23.747 1.00 91.62 278 ALA A C 1
ATOM 2161 O O . ALA A 1 278 ? 5.250 -5.280 -24.253 1.00 91.62 278 ALA A O 1
ATOM 2162 N N . GLU A 1 279 ? 3.929 -3.454 -24.094 1.00 89.81 279 GLU A N 1
ATOM 2163 C CA . GLU A 1 279 ? 2.949 -3.878 -25.096 1.00 89.81 279 GLU A CA 1
ATOM 2164 C C . GLU A 1 279 ? 3.530 -3.824 -26.518 1.00 89.81 279 GLU A C 1
ATOM 2166 O O . GLU A 1 279 ? 3.453 -4.803 -27.261 1.00 89.81 279 GLU A O 1
ATOM 2171 N N . GLU A 1 280 ? 4.166 -2.711 -26.892 1.00 88.94 280 GLU A N 1
ATOM 2172 C CA . GLU A 1 280 ? 4.754 -2.490 -28.219 1.00 88.94 280 GLU A CA 1
ATOM 2173 C C . GLU A 1 280 ? 5.881 -3.480 -28.526 1.00 88.94 280 GLU A C 1
ATOM 2175 O O . GLU A 1 280 ? 6.045 -3.917 -29.667 1.00 88.94 280 GLU A O 1
ATOM 2180 N N . SER A 1 281 ? 6.644 -3.877 -27.504 1.00 87.12 281 SER A N 1
ATOM 2181 C CA . SER A 1 281 ? 7.662 -4.922 -27.633 1.00 87.12 281 SER A CA 1
ATOM 2182 C C . SER A 1 281 ? 7.082 -6.343 -27.656 1.00 87.12 281 SER A C 1
ATOM 2184 O O . SER A 1 281 ? 7.817 -7.300 -27.913 1.00 87.12 281 SER A O 1
ATOM 2186 N N . GLY A 1 282 ? 5.779 -6.504 -27.398 1.00 85.62 282 GLY A N 1
ATOM 2187 C CA . GLY A 1 282 ? 5.097 -7.794 -27.327 1.00 85.62 282 GLY A CA 1
ATOM 2188 C C . GLY A 1 282 ? 5.611 -8.681 -26.194 1.00 85.62 282 GLY A C 1
ATOM 2189 O O . GLY A 1 282 ? 5.643 -9.902 -26.339 1.00 85.62 282 GLY A O 1
ATOM 2190 N N . ARG A 1 283 ? 6.092 -8.081 -25.099 1.00 86.88 283 ARG A N 1
ATOM 2191 C CA . ARG A 1 283 ? 6.681 -8.802 -23.960 1.00 86.88 283 ARG A CA 1
ATOM 2192 C C . ARG A 1 283 ? 5.690 -9.056 -22.837 1.00 86.88 283 ARG A C 1
ATOM 2194 O O . ARG A 1 283 ? 5.861 -10.022 -22.096 1.00 86.88 283 ARG A O 1
ATOM 2201 N N . GLY A 1 284 ? 4.669 -8.222 -22.712 1.00 89.12 284 GLY A N 1
ATOM 2202 C CA . GLY A 1 284 ? 3.638 -8.353 -21.692 1.00 89.12 284 GLY A CA 1
ATOM 2203 C C . GLY A 1 284 ? 2.409 -7.518 -22.017 1.00 89.12 284 GLY A C 1
ATOM 2204 O O . GLY A 1 284 ? 2.307 -6.924 -23.090 1.00 89.12 284 GLY A O 1
ATOM 2205 N N . ARG A 1 285 ? 1.460 -7.498 -21.080 1.00 88.62 285 ARG A N 1
ATOM 2206 C CA . ARG A 1 285 ? 0.281 -6.622 -21.156 1.00 88.62 285 ARG A CA 1
ATOM 2207 C C . ARG A 1 285 ? 0.693 -5.152 -20.969 1.00 88.62 285 ARG A C 1
ATOM 2209 O O . ARG A 1 285 ? 1.764 -4.876 -20.432 1.00 88.62 285 ARG A O 1
ATOM 2216 N N . ALA A 1 286 ? -0.180 -4.214 -21.341 1.00 91.62 286 ALA A N 1
ATOM 2217 C CA . ALA A 1 286 ? 0.012 -2.776 -21.126 1.00 91.62 286 ALA A CA 1
ATOM 2218 C C . ALA A 1 286 ? -0.091 -2.402 -19.631 1.00 91.62 286 ALA A C 1
ATOM 2220 O O . ALA A 1 286 ? -1.059 -1.787 -19.173 1.00 91.62 286 ALA A O 1
ATOM 2221 N N . VAL A 1 287 ? 0.917 -2.810 -18.853 1.00 94.94 287 VAL A N 1
ATOM 2222 C CA . VAL A 1 287 ? 1.079 -2.524 -17.426 1.00 94.94 287 VAL A CA 1
ATOM 2223 C C . VAL A 1 287 ? 2.537 -2.167 -17.151 1.00 94.94 287 VAL A C 1
ATOM 2225 O O . VAL A 1 287 ? 3.456 -2.892 -17.518 1.00 94.94 287 VAL A O 1
ATOM 2228 N N . GLY A 1 288 ? 2.744 -1.047 -16.474 1.00 97.69 288 GLY A N 1
ATOM 2229 C CA . GLY A 1 288 ? 4.035 -0.536 -16.031 1.00 97.69 288 GLY A CA 1
ATOM 2230 C C . GLY A 1 288 ? 4.010 -0.063 -14.578 1.00 97.69 288 GLY A C 1
ATOM 2231 O O . GLY A 1 288 ? 2.953 0.299 -14.039 1.00 97.69 288 GLY A O 1
ATOM 2232 N N . ALA A 1 289 ? 5.192 -0.086 -13.963 1.00 98.69 289 ALA A N 1
ATOM 2233 C CA . ALA A 1 289 ? 5.464 0.267 -12.576 1.00 98.69 289 ALA A CA 1
ATOM 2234 C C . ALA A 1 289 ? 6.688 1.189 -12.467 1.00 98.69 289 ALA A C 1
ATOM 2236 O O . ALA A 1 289 ? 7.671 1.020 -13.188 1.00 98.69 289 ALA A O 1
ATOM 2237 N N . VAL A 1 290 ? 6.643 2.137 -11.531 1.00 98.69 290 VAL A N 1
ATOM 2238 C CA . VAL A 1 290 ? 7.701 3.119 -11.254 1.00 98.69 290 VAL A CA 1
ATOM 2239 C C . VAL A 1 290 ? 7.927 3.180 -9.750 1.00 98.69 290 VAL A C 1
ATOM 2241 O O . VAL A 1 290 ? 6.987 3.416 -8.998 1.00 98.69 290 VAL A O 1
ATOM 2244 N N . ILE A 1 291 ? 9.162 2.987 -9.295 1.00 98.50 291 ILE A N 1
ATOM 2245 C CA . ILE A 1 291 ? 9.528 3.064 -7.877 1.00 98.50 291 ILE A CA 1
ATOM 2246 C C . ILE A 1 291 ? 10.324 4.342 -7.622 1.00 98.50 291 ILE A C 1
ATOM 2248 O O . ILE A 1 291 ? 11.235 4.682 -8.380 1.00 98.50 291 ILE A O 1
ATOM 2252 N N . VAL A 1 292 ? 9.990 5.038 -6.538 1.00 97.12 292 VAL A N 1
ATOM 2253 C CA . VAL A 1 292 ? 10.502 6.365 -6.189 1.00 97.12 292 VAL A CA 1
ATOM 2254 C C . VAL A 1 292 ? 11.012 6.384 -4.745 1.00 97.12 292 VAL A C 1
ATOM 2256 O O . VAL A 1 292 ? 10.348 5.861 -3.851 1.00 97.12 292 VAL A O 1
ATOM 2259 N N . ASP A 1 293 ? 12.172 7.002 -4.501 1.00 95.12 293 ASP A N 1
ATOM 2260 C CA . ASP A 1 293 ? 12.663 7.306 -3.146 1.00 95.12 293 ASP A CA 1
ATOM 2261 C C . ASP A 1 293 ? 12.099 8.660 -2.679 1.00 95.12 293 ASP A C 1
ATOM 2263 O O . ASP A 1 293 ? 12.468 9.724 -3.191 1.00 95.12 293 ASP A O 1
ATOM 2267 N N . LEU A 1 294 ? 11.192 8.620 -1.698 1.00 92.31 294 LEU A N 1
ATOM 2268 C CA . LEU A 1 294 ? 10.506 9.812 -1.194 1.00 92.31 294 LEU A CA 1
ATOM 2269 C C . LEU A 1 294 ? 11.440 10.769 -0.445 1.00 92.31 294 LEU A C 1
ATOM 2271 O O . LEU A 1 294 ? 11.214 11.978 -0.473 1.00 92.31 294 LEU A O 1
ATOM 2275 N N . ALA A 1 295 ? 12.515 10.271 0.170 1.00 91.06 295 ALA A N 1
ATOM 2276 C CA . ALA A 1 295 ? 13.484 11.128 0.849 1.00 91.06 295 ALA A CA 1
ATOM 2277 C C . ALA A 1 295 ? 14.287 11.958 -0.163 1.00 91.06 295 ALA A C 1
ATOM 2279 O O . ALA A 1 295 ? 14.561 13.137 0.066 1.00 91.06 295 ALA A O 1
ATOM 2280 N N . VAL A 1 296 ? 14.623 11.365 -1.316 1.00 91.00 296 VAL A N 1
ATOM 2281 C CA . VAL A 1 296 ? 15.266 12.092 -2.423 1.00 91.00 296 VAL A CA 1
ATOM 2282 C C . VAL A 1 296 ? 14.311 13.130 -3.012 1.00 91.00 296 VAL A C 1
ATOM 2284 O O . VAL A 1 296 ? 14.735 14.249 -3.296 1.00 91.00 296 VAL A O 1
ATOM 2287 N N . GLN A 1 297 ? 13.023 12.800 -3.157 1.00 92.44 297 GLN A N 1
ATOM 2288 C CA . GLN A 1 297 ? 12.004 13.754 -3.607 1.00 92.44 297 GLN A CA 1
ATOM 2289 C C . GLN A 1 297 ? 11.861 14.941 -2.644 1.00 92.44 297 GLN A C 1
ATOM 2291 O O . GLN A 1 297 ? 11.847 16.089 -3.088 1.00 92.44 297 GLN A O 1
ATOM 2296 N N . GLU A 1 298 ? 11.786 14.682 -1.337 1.00 90.81 298 GLU A N 1
ATOM 2297 C CA . GLU A 1 298 ? 11.666 15.730 -0.322 1.00 90.81 298 GLU A CA 1
ATOM 2298 C C . GLU A 1 298 ? 12.894 16.649 -0.323 1.00 90.81 298 GLU A C 1
ATOM 2300 O O . GLU A 1 298 ? 12.756 17.874 -0.311 1.00 90.81 298 GLU A O 1
ATOM 2305 N N . GLN A 1 299 ? 14.101 16.077 -0.396 1.00 89.31 299 GLN A N 1
ATOM 2306 C CA . GLN A 1 299 ? 15.328 16.865 -0.489 1.00 89.31 299 GLN A CA 1
ATOM 2307 C C . GLN A 1 299 ? 15.360 17.704 -1.770 1.00 89.31 299 GLN A C 1
ATOM 2309 O O . GLN A 1 299 ? 15.665 18.890 -1.721 1.00 89.31 299 GLN A O 1
ATOM 2314 N N . MET A 1 300 ? 14.978 17.123 -2.907 1.00 89.81 300 MET A N 1
ATOM 2315 C CA . MET A 1 300 ? 14.892 17.840 -4.179 1.00 89.81 300 MET A CA 1
ATOM 2316 C C . MET A 1 300 ? 13.907 19.016 -4.110 1.00 89.81 300 MET A C 1
ATOM 2318 O O . MET A 1 300 ? 14.171 20.070 -4.686 1.00 89.81 300 MET A O 1
ATOM 2322 N N . GLN A 1 301 ? 12.781 18.860 -3.412 1.00 88.38 301 GLN A N 1
ATOM 2323 C CA . GLN A 1 301 ? 11.807 19.935 -3.229 1.00 88.38 301 GLN A CA 1
ATOM 2324 C C . GLN A 1 301 ? 12.353 21.063 -2.340 1.00 88.38 301 GLN A C 1
ATOM 2326 O O . GLN A 1 301 ? 12.106 22.234 -2.632 1.00 88.38 301 GLN A O 1
ATOM 2331 N N . LYS A 1 302 ? 13.132 20.729 -1.302 1.00 88.94 302 LYS A N 1
ATOM 2332 C CA . LYS A 1 302 ? 13.853 21.714 -0.475 1.00 88.94 302 LYS A CA 1
ATOM 2333 C C . LYS A 1 302 ? 14.903 22.466 -1.294 1.00 88.94 302 LYS A C 1
ATOM 2335 O O . LYS A 1 302 ? 14.904 23.691 -1.300 1.00 88.94 302 LYS A O 1
ATOM 2340 N N . ASP A 1 303 ? 15.711 21.753 -2.075 1.00 88.88 303 ASP A N 1
ATOM 2341 C CA . ASP A 1 303 ? 16.717 22.365 -2.949 1.00 88.88 303 ASP A CA 1
ATOM 2342 C C . ASP A 1 303 ? 16.070 23.303 -3.984 1.00 88.88 303 ASP A C 1
ATOM 2344 O O . ASP A 1 303 ? 16.583 24.382 -4.271 1.00 88.88 303 ASP A O 1
ATOM 2348 N N . ALA A 1 304 ? 14.925 22.913 -4.549 1.00 88.56 304 ALA A N 1
ATOM 2349 C CA . ALA A 1 304 ? 14.177 23.740 -5.493 1.00 88.56 304 ALA A CA 1
ATOM 2350 C C . ALA A 1 304 ? 13.759 25.084 -4.881 1.00 88.56 304 ALA A C 1
ATOM 2352 O O . ALA A 1 304 ? 13.873 26.124 -5.536 1.00 88.56 304 ALA A O 1
ATOM 2353 N N . TRP A 1 305 ? 13.335 25.060 -3.616 1.00 86.88 305 TRP A N 1
ATOM 2354 C CA . TRP A 1 305 ? 13.027 26.258 -2.845 1.00 86.88 305 TRP A CA 1
ATOM 2355 C C . TRP A 1 305 ? 14.274 27.118 -2.601 1.00 86.88 305 TRP A C 1
ATOM 2357 O O . TRP A 1 305 ? 14.269 28.307 -2.918 1.00 86.88 305 TRP A O 1
ATOM 2367 N N . ASP A 1 306 ? 15.360 26.515 -2.114 1.00 90.94 306 ASP A N 1
ATOM 2368 C CA . ASP A 1 306 ? 16.582 27.233 -1.733 1.00 90.94 306 ASP A CA 1
ATOM 2369 C C . ASP A 1 306 ? 17.312 27.860 -2.932 1.00 90.94 306 ASP A C 1
ATOM 2371 O O . ASP A 1 306 ? 17.856 28.964 -2.838 1.00 90.94 306 ASP A O 1
ATOM 2375 N N . TYR A 1 307 ? 17.314 27.174 -4.077 1.00 90.06 307 TYR A N 1
ATOM 2376 C CA . TYR A 1 307 ? 18.023 27.599 -5.287 1.00 90.06 307 TYR A CA 1
ATOM 2377 C C . TYR A 1 307 ? 17.113 28.240 -6.347 1.00 90.06 307 TYR A C 1
ATOM 2379 O O . TYR A 1 307 ? 17.599 28.633 -7.409 1.00 90.06 307 TYR A O 1
ATOM 2387 N N . GLY A 1 308 ? 15.811 28.370 -6.076 1.00 89.00 308 GLY A N 1
ATOM 2388 C CA . GLY A 1 308 ? 14.871 29.111 -6.919 1.00 89.00 308 GLY A CA 1
ATOM 2389 C C . GLY A 1 308 ? 14.609 28.488 -8.294 1.00 89.00 308 GLY A C 1
ATOM 2390 O O . GLY A 1 308 ? 14.447 29.217 -9.274 1.00 89.00 308 GLY A O 1
ATOM 2391 N N . PHE A 1 309 ? 14.571 27.157 -8.390 1.00 89.31 309 PHE A N 1
ATOM 2392 C CA . PHE A 1 309 ? 14.179 26.449 -9.614 1.00 89.31 309 PHE A CA 1
ATOM 2393 C C . PHE A 1 309 ? 12.859 25.700 -9.420 1.00 89.31 309 PHE A C 1
ATOM 2395 O O . PHE A 1 309 ? 12.461 25.379 -8.306 1.00 89.31 309 PHE A O 1
ATOM 2402 N N . HIS A 1 310 ? 12.156 25.403 -10.513 1.00 86.75 310 HIS A N 1
ATOM 2403 C CA . HIS A 1 310 ? 10.893 24.675 -10.423 1.00 86.75 310 HIS A CA 1
ATOM 2404 C C . HIS A 1 310 ? 11.152 23.199 -10.048 1.00 86.75 310 HIS A C 1
ATOM 2406 O O . HIS A 1 310 ? 11.900 22.540 -10.781 1.00 86.75 310 HIS A O 1
ATOM 2412 N N . PRO A 1 311 ? 10.546 22.635 -8.980 1.00 84.19 311 PRO A N 1
ATOM 2413 C CA . PRO A 1 311 ? 10.865 21.280 -8.510 1.00 84.19 311 PRO A CA 1
ATOM 2414 C C . PRO A 1 311 ? 10.669 20.198 -9.581 1.00 84.19 311 PRO A C 1
ATOM 2416 O O . PRO A 1 311 ? 11.450 19.250 -9.659 1.00 84.19 311 PRO A O 1
ATOM 2419 N N . LEU A 1 312 ? 9.689 20.376 -10.479 1.00 88.19 312 LEU A N 1
ATOM 2420 C CA . LEU A 1 312 ? 9.487 19.449 -11.598 1.00 88.19 312 LEU A CA 1
ATOM 2421 C C . LEU A 1 312 ? 10.663 19.400 -12.579 1.00 88.19 312 LEU A C 1
ATOM 2423 O O . LEU A 1 312 ? 10.797 18.414 -13.275 1.00 88.19 312 LEU A O 1
ATOM 2427 N N . THR A 1 313 ? 11.577 20.371 -12.641 1.00 87.44 313 THR A N 1
ATOM 2428 C CA . THR A 1 313 ? 12.729 20.274 -13.572 1.00 87.44 313 THR A CA 1
ATOM 2429 C C . THR A 1 313 ? 13.625 19.058 -13.320 1.00 87.44 313 THR A C 1
ATOM 2431 O O . THR A 1 313 ? 14.375 18.649 -14.205 1.00 87.44 313 THR A O 1
ATOM 2434 N N . ARG A 1 314 ? 13.556 18.475 -12.118 1.00 89.06 314 ARG A N 1
ATOM 2435 C CA . ARG A 1 314 ? 14.372 17.336 -11.688 1.00 89.06 314 ARG A CA 1
ATOM 2436 C C . ARG A 1 314 ? 13.537 16.135 -11.243 1.00 89.06 314 ARG A C 1
ATOM 2438 O O . ARG A 1 314 ? 14.091 15.227 -10.633 1.00 89.06 314 ARG A O 1
ATOM 2445 N N . TRP A 1 315 ? 12.252 16.079 -11.608 1.00 91.06 315 TRP A N 1
ATOM 2446 C CA . TRP A 1 315 ? 11.287 15.060 -11.156 1.00 91.06 315 TRP A CA 1
ATOM 2447 C C . TRP A 1 315 ? 11.751 13.602 -11.333 1.00 91.06 315 TRP A C 1
ATOM 2449 O O . TRP A 1 315 ? 11.291 12.723 -10.611 1.00 91.06 315 TRP A O 1
ATOM 2459 N N . MET A 1 316 ? 12.671 13.338 -12.268 1.00 92.31 316 MET A N 1
ATOM 2460 C CA . MET A 1 316 ? 13.245 12.015 -12.539 1.00 92.31 316 MET A CA 1
ATOM 2461 C C . MET A 1 316 ? 14.317 11.571 -11.531 1.00 92.31 316 MET A C 1
ATOM 2463 O O . MET A 1 316 ? 14.616 10.381 -11.447 1.00 92.31 316 MET A O 1
ATOM 2467 N N . GLN A 1 317 ? 14.944 12.497 -10.796 1.00 90.44 317 GLN A N 1
ATOM 2468 C CA . GLN A 1 317 ? 16.031 12.172 -9.861 1.00 90.44 317 GLN A CA 1
ATOM 2469 C C . GLN A 1 317 ? 15.608 11.173 -8.771 1.00 90.44 317 GLN A C 1
ATOM 2471 O O . GLN A 1 317 ? 16.389 10.253 -8.511 1.00 90.44 317 GLN A O 1
ATOM 2476 N N . PRO A 1 318 ? 14.391 11.268 -8.200 1.00 93.19 318 PRO A N 1
ATOM 2477 C CA . PRO A 1 318 ? 13.886 10.307 -7.223 1.00 93.19 318 PRO A CA 1
ATOM 2478 C C . PRO A 1 318 ? 13.489 8.929 -7.794 1.00 93.19 318 PRO A C 1
ATOM 2480 O O . PRO A 1 318 ? 13.327 7.990 -7.021 1.00 93.19 318 PRO A O 1
ATOM 2483 N N . VAL A 1 319 ? 13.321 8.771 -9.117 1.00 95.50 319 VAL A N 1
ATOM 2484 C CA . VAL A 1 319 ? 12.833 7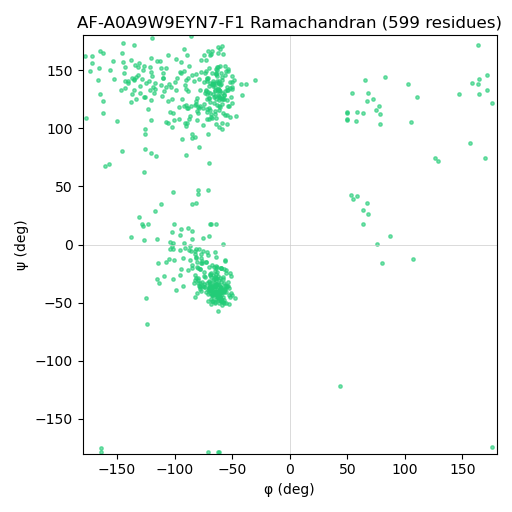.516 -9.737 1.00 95.50 319 VAL A CA 1
ATOM 2485 C C . VAL A 1 319 ? 13.920 6.457 -9.743 1.00 95.50 319 VAL A C 1
ATOM 2487 O O . VAL A 1 319 ? 14.787 6.516 -10.604 1.00 95.50 319 VAL A O 1
ATOM 2490 N N . ILE A 1 320 ? 13.893 5.474 -8.852 1.00 93.62 320 ILE A N 1
ATOM 2491 C CA . ILE A 1 320 ? 14.996 4.516 -8.704 1.00 93.62 320 ILE A CA 1
ATOM 2492 C C . ILE A 1 320 ? 14.952 3.350 -9.699 1.00 93.62 320 ILE A C 1
ATOM 2494 O O . ILE A 1 320 ? 16.003 2.861 -10.102 1.00 93.62 320 ILE A O 1
ATOM 2498 N N . ALA A 1 321 ? 13.760 2.906 -10.093 1.00 96.19 321 ALA A N 1
ATOM 2499 C CA . ALA A 1 321 ? 13.565 1.771 -10.986 1.00 96.19 321 ALA A CA 1
ATOM 2500 C C . ALA A 1 321 ? 12.211 1.890 -11.684 1.00 96.19 321 ALA A C 1
ATOM 2502 O O . ALA A 1 321 ? 11.257 2.432 -11.122 1.00 96.19 321 ALA A O 1
ATOM 2503 N N . VAL A 1 322 ? 12.130 1.346 -12.893 1.00 97.94 322 VAL A N 1
ATOM 2504 C CA . VAL A 1 322 ? 10.880 1.169 -13.635 1.00 97.94 322 VAL A CA 1
ATOM 2505 C C . VAL A 1 322 ? 10.832 -0.254 -14.172 1.00 97.94 322 VAL A C 1
ATOM 2507 O O . VAL A 1 322 ? 11.892 -0.842 -14.377 1.00 97.94 322 VAL A O 1
ATOM 2510 N N . ALA A 1 323 ? 9.640 -0.807 -14.380 1.00 97.81 323 ALA A N 1
ATOM 2511 C CA . ALA A 1 323 ? 9.484 -2.083 -15.074 1.00 97.81 323 ALA A CA 1
ATOM 2512 C C . ALA A 1 323 ? 8.130 -2.201 -15.769 1.00 97.81 323 ALA A C 1
ATOM 2514 O O . ALA A 1 323 ? 7.109 -1.762 -15.234 1.00 97.81 323 ALA A O 1
ATOM 2515 N N . GLY A 1 324 ? 8.139 -2.812 -16.951 1.00 96.12 324 GLY A N 1
ATOM 2516 C CA . GLY A 1 324 ? 6.940 -3.209 -17.684 1.00 96.12 324 GLY A CA 1
ATOM 2517 C C . GLY A 1 324 ? 6.511 -4.636 -17.354 1.00 96.12 324 GLY A C 1
ATOM 2518 O O . GLY A 1 324 ? 7.256 -5.401 -16.739 1.00 96.12 324 GLY A O 1
ATOM 2519 N N . ASP A 1 325 ? 5.315 -5.033 -17.760 1.00 93.38 325 ASP A N 1
ATOM 2520 C CA . ASP A 1 325 ? 4.911 -6.436 -17.728 1.00 93.38 325 ASP A CA 1
ATOM 2521 C C . ASP A 1 325 ? 5.744 -7.253 -18.729 1.00 93.38 325 ASP A C 1
ATOM 2523 O O . ASP A 1 325 ? 6.011 -6.809 -19.844 1.00 93.38 325 ASP A O 1
ATOM 2527 N N . ALA A 1 326 ? 6.185 -8.447 -18.337 1.00 92.19 326 ALA A N 1
ATOM 2528 C CA . ALA A 1 326 ? 6.978 -9.321 -19.201 1.00 92.19 326 ALA A CA 1
ATOM 2529 C C . ALA A 1 326 ? 6.448 -10.757 -19.247 1.00 92.19 326 ALA A C 1
ATOM 2531 O O . ALA A 1 326 ? 7.210 -11.686 -19.520 1.00 92.19 326 ALA A O 1
ATOM 2532 N N . ARG A 1 327 ? 5.159 -10.976 -18.959 1.00 88.38 327 ARG A N 1
ATOM 2533 C CA . ARG A 1 327 ? 4.604 -12.334 -18.841 1.00 88.38 327 ARG A CA 1
ATOM 2534 C C . ARG A 1 327 ? 4.688 -13.156 -20.132 1.00 88.38 327 ARG A C 1
ATOM 2536 O O . ARG A 1 327 ? 4.793 -14.379 -20.071 1.00 88.38 327 ARG A O 1
ATOM 2543 N N . PHE A 1 328 ? 4.704 -12.514 -21.299 1.00 86.94 328 PHE A N 1
ATOM 2544 C CA . PHE A 1 328 ? 4.886 -13.192 -22.588 1.00 86.94 328 PHE A CA 1
ATOM 2545 C C . PHE A 1 328 ? 6.362 -13.468 -22.907 1.00 86.94 328 PHE A C 1
ATOM 2547 O O . PHE A 1 328 ? 6.655 -14.190 -23.854 1.00 86.94 328 PHE A O 1
ATOM 2554 N N . ALA A 1 329 ? 7.291 -12.931 -22.110 1.00 83.69 329 ALA A N 1
ATOM 2555 C CA . ALA A 1 329 ? 8.733 -13.127 -22.237 1.00 83.69 329 ALA A CA 1
ATOM 2556 C C . ALA A 1 329 ? 9.321 -14.154 -21.257 1.00 83.69 329 ALA A C 1
ATOM 2558 O O . ALA A 1 329 ? 10.536 -14.185 -21.059 1.00 83.69 329 ALA A O 1
ATOM 2559 N N . HIS A 1 330 ? 8.481 -15.005 -20.661 1.00 81.62 330 HIS A N 1
ATOM 2560 C CA . HIS A 1 330 ? 8.947 -16.092 -19.804 1.00 81.62 330 HIS A CA 1
ATOM 2561 C C . HIS A 1 330 ? 9.845 -17.074 -20.571 1.00 81.62 330 HIS A C 1
ATOM 2563 O O . HIS A 1 330 ? 9.737 -17.223 -21.795 1.00 81.62 330 HIS A O 1
ATOM 2569 N N . ARG A 1 331 ? 10.740 -17.747 -19.846 1.00 76.56 331 ARG A N 1
ATOM 2570 C CA . ARG A 1 331 ? 11.633 -18.763 -20.407 1.00 76.56 331 ARG A CA 1
ATOM 2571 C C . ARG A 1 331 ? 11.171 -20.158 -20.013 1.00 76.56 331 ARG A C 1
ATOM 2573 O O . ARG A 1 331 ? 10.788 -20.384 -18.870 1.00 76.56 331 ARG A O 1
ATOM 2580 N N . VAL A 1 332 ? 11.224 -21.093 -20.957 1.00 68.94 332 VAL A N 1
ATOM 2581 C CA . VAL A 1 332 ? 10.947 -22.517 -20.725 1.00 68.94 332 VAL A CA 1
ATOM 2582 C C . VAL A 1 332 ? 12.179 -23.299 -21.161 1.00 68.94 332 VAL A C 1
ATOM 2584 O O . VAL A 1 332 ? 12.555 -23.257 -22.328 1.00 68.94 332 VAL A O 1
ATOM 2587 N N . ALA A 1 333 ? 12.832 -23.984 -20.215 1.00 68.44 333 ALA A N 1
ATOM 2588 C CA . ALA A 1 333 ? 14.086 -24.714 -20.447 1.00 68.44 333 ALA A CA 1
ATOM 2589 C C . ALA A 1 333 ? 15.201 -23.852 -21.091 1.00 68.44 333 ALA A C 1
ATOM 2591 O O . ALA A 1 333 ? 15.880 -24.290 -22.018 1.00 68.44 333 ALA A O 1
ATOM 2592 N N . GLY A 1 334 ? 15.364 -22.608 -20.622 1.00 67.44 334 GLY A N 1
ATOM 2593 C CA . GLY A 1 334 ? 16.367 -21.651 -21.114 1.00 67.44 334 GLY A CA 1
ATOM 2594 C C . GLY A 1 334 ? 15.990 -20.921 -22.413 1.00 67.44 334 GLY A C 1
ATOM 2595 O O . GLY A 1 334 ? 16.555 -19.863 -22.715 1.00 67.44 334 GLY A O 1
ATOM 2596 N N . GLU A 1 335 ? 14.996 -21.411 -23.159 1.00 69.94 335 GLU A N 1
ATOM 2597 C CA . GLU A 1 335 ? 14.516 -20.781 -24.391 1.00 69.94 335 GLU A CA 1
ATOM 2598 C C . GLU A 1 335 ? 13.423 -19.744 -24.113 1.00 69.94 335 GLU A C 1
ATOM 2600 O O . GLU A 1 335 ? 12.577 -19.908 -23.235 1.00 69.94 335 GLU A O 1
ATOM 2605 N N . LYS A 1 336 ? 13.442 -18.646 -24.876 1.00 70.12 336 LYS A N 1
ATOM 2606 C CA . LYS A 1 336 ? 12.416 -17.600 -24.816 1.00 70.12 336 LYS A CA 1
ATOM 2607 C C . LYS A 1 336 ? 11.076 -18.139 -25.317 1.00 70.12 336 LYS A C 1
ATOM 2609 O O . LYS A 1 336 ? 11.041 -18.825 -26.338 1.00 70.12 336 LYS A O 1
ATOM 2614 N N . SER A 1 337 ? 9.985 -17.769 -24.648 1.00 72.38 337 SER A N 1
ATOM 2615 C CA . SER A 1 337 ? 8.636 -18.118 -25.093 1.00 72.38 337 SER A CA 1
ATOM 2616 C C . SER A 1 337 ? 8.399 -17.730 -26.555 1.00 72.38 337 SER A C 1
ATOM 2618 O O . SER A 1 337 ? 8.781 -16.651 -27.020 1.00 72.38 337 SER A O 1
ATOM 2620 N N . VAL A 1 338 ? 7.704 -18.610 -27.278 1.00 66.75 338 VAL A N 1
ATOM 2621 C CA . VAL A 1 338 ? 7.303 -18.412 -28.679 1.00 66.75 338 VAL A CA 1
ATOM 2622 C C . VAL A 1 338 ? 6.317 -17.255 -28.872 1.00 66.75 338 VAL A C 1
ATOM 2624 O O . VAL A 1 338 ? 5.985 -16.939 -30.019 1.00 66.75 338 VAL A O 1
ATOM 2627 N N . ASN A 1 339 ? 5.833 -16.657 -27.782 1.00 65.69 339 ASN A N 1
ATOM 2628 C CA . ASN A 1 339 ? 4.861 -15.567 -27.782 1.00 65.69 339 ASN A CA 1
ATOM 2629 C C . ASN A 1 339 ? 5.510 -14.175 -27.772 1.00 65.69 339 ASN A C 1
ATOM 2631 O O . ASN A 1 339 ? 4.824 -13.197 -28.054 1.00 65.69 339 ASN A O 1
ATOM 2635 N N . ILE A 1 340 ? 6.825 -14.067 -27.538 1.00 66.62 340 ILE A N 1
ATOM 2636 C CA . ILE A 1 340 ? 7.526 -12.776 -27.597 1.00 66.62 340 ILE A CA 1
ATOM 2637 C C . ILE A 1 340 ? 7.372 -12.151 -28.986 1.00 66.62 340 ILE A C 1
ATOM 2639 O O . ILE A 1 340 ? 7.699 -12.766 -30.003 1.00 66.62 340 ILE A O 1
ATOM 2643 N N . GLY A 1 341 ? 6.894 -10.906 -29.024 1.00 61.94 341 GLY A N 1
ATOM 2644 C CA . GLY A 1 341 ? 6.705 -10.150 -30.265 1.00 61.94 341 GLY A CA 1
ATOM 2645 C C . GLY A 1 341 ? 5.483 -10.577 -31.086 1.00 61.94 341 GLY A C 1
ATOM 2646 O O . GLY A 1 341 ? 5.218 -9.985 -32.133 1.00 61.94 341 GLY A O 1
ATOM 2647 N N . LYS A 1 342 ? 4.709 -11.568 -30.624 1.00 61.75 342 LYS A N 1
ATOM 2648 C CA . LYS A 1 342 ? 3.375 -11.851 -31.154 1.00 61.75 342 LYS A CA 1
ATOM 2649 C C . LYS A 1 342 ? 2.380 -11.045 -30.335 1.00 61.75 342 LYS A C 1
ATOM 2651 O O . LYS A 1 342 ? 2.078 -11.403 -29.202 1.00 61.75 342 LYS A O 1
ATOM 2656 N N . ARG A 1 343 ? 1.863 -9.953 -30.906 1.00 55.00 343 ARG A N 1
ATOM 2657 C CA . ARG A 1 343 ? 0.704 -9.275 -30.315 1.00 55.00 343 ARG A CA 1
ATOM 2658 C C . ARG A 1 343 ? -0.430 -10.309 -30.258 1.00 55.00 343 ARG A C 1
ATOM 2660 O O . ARG A 1 343 ? -0.709 -10.904 -31.306 1.00 55.00 343 ARG A O 1
ATOM 2667 N N . PRO A 1 344 ? -1.042 -10.573 -29.091 1.00 55.03 344 PRO A N 1
ATOM 2668 C CA . PRO A 1 344 ? -2.234 -11.405 -29.033 1.00 55.03 344 PRO A CA 1
ATOM 2669 C C . PRO A 1 344 ? -3.237 -10.890 -30.069 1.00 55.03 344 PRO A C 1
ATOM 2671 O O . PRO A 1 344 ? -3.371 -9.682 -30.251 1.00 55.03 344 PRO A O 1
ATOM 2674 N N . THR A 1 345 ? -3.937 -11.779 -30.772 1.00 49.78 345 THR A N 1
ATOM 2675 C CA . THR A 1 345 ? -4.955 -11.391 -31.770 1.00 49.78 345 THR A CA 1
ATOM 2676 C C . THR A 1 345 ? -6.209 -10.777 -31.142 1.00 49.78 345 THR A C 1
ATOM 2678 O O . THR A 1 345 ? -7.203 -10.588 -31.835 1.00 49.78 345 THR A O 1
ATOM 2681 N N . HIS A 1 346 ? -6.183 -10.520 -29.837 1.00 49.47 346 HIS A N 1
ATOM 2682 C CA . HIS A 1 346 ? -7.258 -9.887 -29.102 1.00 49.47 346 HIS A CA 1
ATOM 2683 C C . HIS A 1 346 ? -7.076 -8.375 -29.094 1.00 49.47 346 HIS A C 1
ATOM 2685 O O . HIS A 1 346 ? -5.955 -7.870 -29.000 1.00 49.47 346 HIS A O 1
ATOM 2691 N N . ASP A 1 347 ? -8.200 -7.673 -29.210 1.00 41.72 347 ASP A N 1
ATOM 2692 C CA . ASP A 1 347 ? -8.259 -6.221 -29.157 1.00 41.72 347 ASP A CA 1
ATOM 2693 C C . ASP A 1 347 ? -7.510 -5.717 -27.918 1.00 41.72 347 ASP A C 1
ATOM 2695 O O . ASP A 1 347 ? -7.640 -6.264 -26.823 1.00 41.72 347 ASP A O 1
ATOM 2699 N N . ALA A 1 348 ? -6.682 -4.696 -28.128 1.00 40.56 348 ALA A N 1
ATOM 2700 C CA . ALA A 1 348 ? -5.616 -4.218 -27.247 1.00 40.56 348 ALA A CA 1
ATOM 2701 C C . ALA A 1 348 ? -6.064 -3.664 -25.877 1.00 40.56 348 ALA A C 1
ATOM 2703 O O . ALA A 1 348 ? -5.307 -2.947 -25.234 1.00 40.56 348 ALA A O 1
ATOM 2704 N N . ASN A 1 349 ? -7.282 -3.970 -25.431 1.00 42.28 349 ASN A N 1
ATOM 2705 C CA . ASN A 1 349 ? -7.888 -3.362 -24.257 1.00 42.28 349 ASN A CA 1
ATOM 2706 C C . ASN A 1 349 ? -8.649 -4.301 -23.327 1.00 42.28 349 ASN A C 1
ATOM 2708 O O . ASN A 1 349 ? -9.273 -3.839 -22.374 1.00 42.28 349 ASN A O 1
ATOM 2712 N N . ASP A 1 350 ? -8.603 -5.609 -23.565 1.00 48.81 350 ASP A N 1
ATOM 2713 C CA . ASP A 1 350 ? -9.437 -6.514 -22.787 1.00 48.81 350 ASP A CA 1
ATOM 2714 C C . ASP A 1 350 ? -8.728 -7.028 -21.519 1.00 48.81 350 ASP A C 1
ATOM 2716 O O . ASP A 1 350 ? -8.253 -8.163 -21.424 1.00 48.81 350 ASP A O 1
ATOM 2720 N N . ASP A 1 351 ? -8.671 -6.158 -20.507 1.00 50.72 351 ASP A N 1
ATOM 2721 C CA . ASP A 1 351 ? -8.348 -6.503 -19.114 1.00 50.72 351 ASP A CA 1
ATOM 2722 C C . ASP A 1 351 ? -9.282 -7.587 -18.535 1.00 50.72 351 ASP A C 1
ATOM 2724 O O . ASP A 1 351 ? -8.970 -8.164 -17.488 1.00 50.72 351 ASP A O 1
ATOM 2728 N N . ALA A 1 352 ? -10.407 -7.886 -19.201 1.00 51.75 352 ALA A N 1
ATOM 2729 C CA . ALA A 1 352 ? -11.321 -8.954 -18.820 1.00 51.75 352 ALA A CA 1
ATOM 2730 C C . ALA A 1 352 ? -10.879 -10.337 -19.327 1.00 51.75 352 ALA A C 1
ATOM 2732 O O . ALA A 1 352 ? -11.484 -11.342 -18.940 1.00 51.75 352 ALA A O 1
ATOM 2733 N N . LEU A 1 353 ? -9.811 -10.432 -20.135 1.00 61.56 353 LEU A N 1
ATOM 2734 C CA . LEU A 1 353 ? -9.311 -11.730 -20.580 1.00 61.56 353 LEU A CA 1
ATOM 2735 C C . LEU A 1 353 ? -8.680 -12.509 -19.417 1.00 61.56 353 LEU A C 1
ATOM 2737 O O . LEU A 1 353 ? -7.717 -12.032 -18.788 1.00 61.56 353 LEU A O 1
ATOM 2741 N N . PRO A 1 354 ? -9.181 -13.730 -19.145 1.00 69.31 354 PRO A N 1
ATOM 2742 C CA . PRO A 1 354 ? -8.681 -14.558 -18.065 1.00 69.31 354 PRO A CA 1
ATOM 2743 C C . PRO A 1 354 ? -7.215 -14.923 -18.304 1.00 69.31 354 PRO A C 1
ATOM 2745 O O . PRO A 1 354 ? -6.754 -15.040 -19.438 1.00 69.31 354 PRO A O 1
ATOM 2748 N N . TYR A 1 355 ? -6.480 -15.109 -17.211 1.00 76.12 355 TYR A N 1
ATOM 2749 C CA . TYR A 1 355 ? -5.098 -15.574 -17.250 1.00 76.12 355 TYR A CA 1
ATOM 2750 C C . TYR A 1 355 ? -4.996 -16.919 -17.984 1.00 76.12 355 TYR A C 1
ATOM 2752 O O . TYR A 1 355 ? -5.666 -17.882 -17.599 1.00 76.12 355 TYR A O 1
ATOM 2760 N N . ASN A 1 356 ? -4.138 -16.988 -19.003 1.00 77.44 356 ASN A N 1
ATOM 2761 C CA . ASN A 1 356 ? -3.855 -18.213 -19.742 1.00 77.44 356 ASN A CA 1
ATOM 2762 C C . ASN A 1 356 ? -2.454 -18.740 -19.399 1.00 77.44 356 ASN A C 1
ATOM 2764 O O . ASN A 1 356 ? -1.459 -18.210 -19.884 1.00 77.44 356 ASN A O 1
ATOM 2768 N N . ALA A 1 357 ? -2.377 -19.807 -18.600 1.00 77.38 357 ALA A N 1
ATOM 2769 C CA . ALA A 1 357 ? -1.108 -20.391 -18.152 1.00 77.38 357 ALA A CA 1
ATOM 2770 C C . ALA A 1 357 ? -0.246 -20.976 -19.289 1.00 77.38 357 ALA A C 1
ATOM 2772 O O . ALA A 1 357 ? 0.958 -21.140 -19.109 1.00 77.38 357 ALA A O 1
ATOM 2773 N N . ASP A 1 358 ? -0.843 -21.286 -20.447 1.00 75.75 358 ASP A N 1
ATOM 2774 C CA . ASP A 1 358 ? -0.107 -21.796 -21.611 1.00 75.75 358 ASP A CA 1
ATOM 2775 C C . ASP A 1 358 ? 0.595 -20.667 -22.391 1.00 75.75 358 ASP A C 1
ATOM 2777 O O . ASP A 1 358 ? 1.531 -20.915 -23.155 1.00 75.75 358 ASP A O 1
ATOM 2781 N N . GLU A 1 359 ? 0.154 -19.417 -22.211 1.00 73.94 359 GLU A N 1
ATOM 2782 C CA . GLU A 1 359 ? 0.650 -18.252 -22.955 1.00 73.94 359 GLU A CA 1
ATOM 2783 C C . GLU A 1 359 ? 1.367 -17.226 -22.069 1.00 73.94 359 GLU A C 1
ATOM 2785 O O . GLU A 1 359 ? 2.285 -16.541 -22.535 1.00 73.94 359 GLU A O 1
ATOM 2790 N N . GLU A 1 360 ? 0.974 -17.138 -20.798 1.00 83.88 360 GLU A N 1
ATOM 2791 C CA . GLU A 1 360 ? 1.442 -16.177 -19.806 1.00 83.88 360 GLU A CA 1
ATOM 2792 C C . GLU A 1 360 ? 2.314 -16.848 -18.742 1.00 83.88 360 GLU A C 1
ATOM 2794 O O . GLU A 1 360 ? 1.942 -17.851 -18.139 1.00 83.88 360 GLU A O 1
ATOM 2799 N N . GLY A 1 361 ? 3.465 -16.241 -18.456 1.00 83.50 361 GLY A N 1
ATOM 2800 C CA . GLY A 1 361 ? 4.326 -16.644 -17.351 1.00 83.50 361 GLY A CA 1
ATOM 2801 C C . GLY A 1 361 ? 3.740 -16.306 -15.979 1.00 83.50 361 GLY A C 1
ATOM 2802 O O . GLY A 1 361 ? 2.633 -15.778 -15.849 1.00 83.50 361 GLY A O 1
ATOM 2803 N N . SER A 1 362 ? 4.492 -16.630 -14.933 1.00 87.06 362 SER A N 1
ATOM 2804 C CA . SER A 1 362 ? 4.070 -16.458 -13.545 1.00 87.06 362 SER A CA 1
ATOM 2805 C C . SER A 1 362 ? 4.014 -14.982 -13.098 1.00 87.06 362 SER A C 1
ATOM 2807 O O . SER A 1 362 ? 4.531 -14.087 -13.775 1.00 87.06 362 SER A O 1
ATOM 2809 N N . PRO A 1 363 ? 3.379 -14.692 -11.941 1.00 89.38 363 PRO A N 1
ATOM 2810 C CA . PRO A 1 363 ? 3.223 -13.324 -11.444 1.00 89.38 363 PRO A CA 1
ATOM 2811 C C . PRO A 1 363 ? 4.527 -12.559 -11.193 1.00 89.38 363 PRO A C 1
ATOM 2813 O O . PRO A 1 363 ? 4.503 -11.333 -11.158 1.00 89.38 363 PRO A O 1
ATOM 2816 N N . ASP A 1 364 ? 5.661 -13.242 -11.030 1.00 89.38 364 ASP A N 1
ATOM 2817 C CA . ASP A 1 364 ? 6.999 -12.642 -10.925 1.00 89.38 364 ASP A CA 1
ATOM 2818 C C . ASP A 1 364 ? 7.369 -11.776 -12.143 1.00 89.38 364 ASP A C 1
ATOM 2820 O O . ASP A 1 364 ? 8.183 -10.860 -12.024 1.00 89.38 364 ASP A O 1
ATOM 2824 N N . LEU A 1 365 ? 6.712 -11.999 -13.285 1.00 92.06 365 LEU A N 1
ATOM 2825 C CA . LEU A 1 365 ? 6.865 -11.199 -14.499 1.00 92.06 365 LEU A CA 1
ATOM 2826 C C . LEU A 1 365 ? 5.898 -10.022 -14.612 1.00 92.06 365 LEU A C 1
ATOM 2828 O O . LEU A 1 365 ? 5.999 -9.241 -15.562 1.00 92.06 365 LEU A O 1
ATOM 2832 N N . HIS A 1 366 ? 4.976 -9.859 -13.665 1.00 94.38 366 HIS A N 1
ATOM 2833 C CA . HIS A 1 366 ? 4.154 -8.658 -13.608 1.00 94.38 366 HIS A CA 1
ATOM 2834 C C . HIS A 1 366 ? 5.034 -7.435 -13.330 1.00 94.38 366 HIS A C 1
ATOM 2836 O O . HIS A 1 366 ? 5.997 -7.507 -12.563 1.00 94.38 366 HIS A O 1
ATOM 2842 N N . ALA A 1 367 ? 4.655 -6.286 -13.893 1.00 96.44 367 ALA A N 1
ATOM 2843 C CA . ALA A 1 367 ? 5.407 -5.034 -13.785 1.00 96.44 367 ALA A CA 1
ATOM 2844 C C . ALA A 1 367 ? 5.844 -4.695 -12.347 1.00 96.44 367 ALA A C 1
ATOM 2846 O O . ALA A 1 367 ? 7.004 -4.378 -12.097 1.00 96.44 367 ALA A O 1
ATOM 2847 N N . MET A 1 368 ? 4.929 -4.820 -11.379 1.00 97.12 368 MET A N 1
ATOM 2848 C CA . MET A 1 368 ? 5.212 -4.553 -9.966 1.00 97.12 368 MET A CA 1
ATOM 2849 C C . MET A 1 368 ? 6.289 -5.493 -9.394 1.00 97.12 368 MET A C 1
ATOM 2851 O O . MET A 1 368 ? 7.211 -5.027 -8.721 1.00 97.12 368 MET A O 1
ATOM 2855 N N . MET A 1 369 ? 6.198 -6.797 -9.678 1.00 96.62 369 MET A N 1
ATOM 2856 C CA . MET A 1 369 ? 7.131 -7.803 -9.155 1.00 96.62 369 MET A CA 1
ATOM 2857 C C . MET A 1 369 ? 8.520 -7.601 -9.746 1.00 96.62 369 MET A C 1
ATOM 2859 O O . MET A 1 369 ? 9.511 -7.577 -9.013 1.00 96.62 369 MET A O 1
ATOM 2863 N N . ARG A 1 370 ? 8.577 -7.349 -11.058 1.00 95.94 370 ARG A N 1
ATOM 2864 C CA . ARG A 1 370 ? 9.814 -7.017 -11.763 1.00 95.94 370 ARG A CA 1
ATOM 2865 C C . ARG A 1 370 ? 10.456 -5.758 -11.196 1.00 95.94 370 ARG A C 1
ATOM 2867 O O . ARG A 1 370 ? 11.633 -5.793 -10.857 1.00 95.94 370 ARG A O 1
ATOM 2874 N N . ALA A 1 371 ? 9.702 -4.673 -11.014 1.00 97.06 371 ALA A N 1
ATOM 2875 C CA . ALA A 1 371 ? 10.245 -3.430 -10.465 1.00 97.06 371 ALA A CA 1
ATOM 2876 C C . ALA A 1 371 ? 10.870 -3.643 -9.074 1.00 97.06 371 ALA A C 1
ATOM 2878 O O . ALA A 1 371 ? 11.989 -3.192 -8.822 1.00 97.06 371 ALA A O 1
ATOM 2879 N N . ALA A 1 372 ? 10.190 -4.378 -8.185 1.00 96.38 372 ALA A N 1
ATOM 2880 C CA . ALA A 1 372 ? 10.721 -4.712 -6.863 1.00 96.38 372 ALA A CA 1
ATOM 2881 C C . ALA A 1 372 ? 11.985 -5.592 -6.948 1.00 96.38 372 ALA A C 1
ATOM 2883 O O . ALA A 1 372 ? 12.957 -5.353 -6.224 1.00 96.38 372 ALA A O 1
ATOM 2884 N N . ALA A 1 373 ? 12.007 -6.566 -7.863 1.00 94.25 373 ALA A N 1
ATOM 2885 C CA . ALA A 1 373 ? 13.168 -7.417 -8.102 1.00 94.25 373 ALA A CA 1
ATOM 2886 C C . ALA A 1 373 ? 14.380 -6.613 -8.601 1.00 94.25 373 ALA A C 1
ATOM 2888 O O . ALA A 1 373 ? 15.477 -6.790 -8.072 1.00 94.25 373 ALA A O 1
ATOM 2889 N N . LEU A 1 374 ? 14.189 -5.674 -9.537 1.00 94.19 374 LEU A N 1
ATOM 2890 C CA . LEU A 1 374 ? 15.258 -4.797 -10.033 1.00 94.19 374 LEU A CA 1
ATOM 2891 C C . LEU A 1 374 ? 15.883 -3.962 -8.909 1.00 94.19 374 LEU A C 1
ATOM 2893 O O . LEU A 1 374 ? 17.106 -3.833 -8.844 1.00 94.19 374 LEU A O 1
ATOM 2897 N N . VAL A 1 375 ? 15.072 -3.452 -7.974 1.00 94.19 375 VAL A N 1
ATOM 2898 C CA . VAL A 1 375 ? 15.583 -2.753 -6.782 1.00 94.19 375 VAL A CA 1
ATOM 2899 C C . VAL A 1 375 ? 16.431 -3.690 -5.922 1.00 94.19 375 VAL A C 1
ATOM 2901 O O . VAL A 1 375 ? 17.539 -3.322 -5.530 1.00 94.19 375 VAL A O 1
ATOM 2904 N N . GLY A 1 376 ? 15.947 -4.902 -5.637 1.00 92.12 376 GLY A N 1
ATOM 2905 C CA . GLY A 1 376 ? 16.682 -5.893 -4.846 1.00 92.12 376 GLY A CA 1
ATOM 2906 C C . GLY A 1 376 ? 18.022 -6.284 -5.478 1.00 92.12 376 GLY A C 1
ATOM 2907 O O . GLY A 1 376 ? 19.060 -6.228 -4.817 1.00 92.12 376 GLY A O 1
ATOM 2908 N N . LEU A 1 377 ? 18.007 -6.599 -6.773 1.00 90.06 377 LEU A N 1
ATOM 2909 C CA . LEU A 1 377 ? 19.183 -6.961 -7.563 1.00 90.06 377 LEU A CA 1
ATOM 2910 C C . LEU A 1 377 ? 20.222 -5.845 -7.585 1.00 90.06 377 LEU A C 1
ATOM 2912 O O . LEU A 1 377 ? 21.394 -6.072 -7.293 1.00 90.06 377 LEU A O 1
ATOM 2916 N N . ARG A 1 378 ? 19.786 -4.611 -7.835 1.00 90.12 378 ARG A N 1
ATOM 2917 C CA . ARG A 1 378 ? 20.681 -3.456 -7.860 1.00 90.12 378 ARG A CA 1
ATOM 2918 C C . ARG A 1 378 ? 21.307 -3.177 -6.496 1.00 90.12 378 ARG A C 1
ATOM 2920 O O . ARG A 1 378 ? 22.475 -2.802 -6.416 1.00 90.12 378 ARG A O 1
ATOM 2927 N N . ARG A 1 379 ? 20.571 -3.398 -5.401 1.00 90.62 379 ARG A N 1
ATOM 2928 C CA . ARG A 1 379 ? 21.118 -3.289 -4.037 1.00 90.62 379 ARG A CA 1
ATOM 2929 C C . ARG A 1 379 ? 22.190 -4.339 -3.755 1.00 90.62 379 ARG A C 1
ATOM 2931 O O . ARG A 1 379 ? 23.170 -4.012 -3.081 1.00 90.62 379 ARG A O 1
ATOM 2938 N N . LEU A 1 380 ? 22.022 -5.564 -4.254 1.00 88.56 380 LEU A N 1
ATOM 2939 C CA . LEU A 1 380 ? 23.024 -6.630 -4.150 1.00 88.56 380 LEU A CA 1
ATOM 2940 C C . LEU A 1 380 ? 24.275 -6.281 -4.962 1.00 88.56 380 LEU A C 1
ATOM 2942 O O . LEU A 1 380 ? 25.366 -6.259 -4.395 1.00 88.56 380 LEU A O 1
ATOM 2946 N N . GLU A 1 381 ? 24.099 -5.866 -6.219 1.00 88.00 381 GLU A N 1
ATOM 2947 C CA . GLU A 1 381 ? 25.184 -5.445 -7.113 1.00 88.00 381 GLU A CA 1
ATOM 2948 C C . GLU A 1 381 ? 26.031 -4.319 -6.493 1.00 88.00 381 GLU A C 1
ATOM 2950 O O . GLU A 1 381 ? 27.249 -4.443 -6.378 1.00 88.00 381 GLU A O 1
ATOM 2955 N N . ILE A 1 382 ? 25.397 -3.246 -6.000 1.00 87.12 382 ILE A N 1
ATOM 2956 C CA . ILE A 1 382 ? 26.096 -2.122 -5.344 1.00 87.12 382 ILE A CA 1
ATOM 2957 C C . ILE A 1 382 ? 26.796 -2.574 -4.050 1.00 87.12 382 ILE A C 1
ATOM 2959 O O . ILE A 1 382 ? 27.814 -2.002 -3.655 1.00 87.12 382 ILE A O 1
ATOM 2963 N N . SER A 1 383 ? 26.267 -3.598 -3.378 1.00 87.19 383 SER A N 1
ATOM 2964 C CA . SER A 1 383 ? 26.878 -4.171 -2.173 1.00 87.19 383 SER A CA 1
ATOM 2965 C C . SER A 1 383 ? 28.008 -5.163 -2.487 1.00 87.19 383 SER A C 1
ATOM 2967 O O . SER A 1 383 ? 28.655 -5.634 -1.550 1.00 87.19 383 SER A O 1
ATOM 2969 N N . GLY A 1 384 ? 28.264 -5.465 -3.767 1.00 87.00 384 GLY A N 1
ATOM 2970 C CA . GLY A 1 384 ? 29.227 -6.478 -4.202 1.00 87.00 384 GLY A CA 1
ATOM 2971 C C . GLY A 1 384 ? 28.800 -7.904 -3.849 1.00 87.00 384 GLY A C 1
ATOM 2972 O O . GLY A 1 384 ? 29.657 -8.756 -3.630 1.00 87.00 384 GLY A O 1
ATOM 2973 N N . LEU A 1 385 ? 27.493 -8.140 -3.719 1.00 86.06 385 LEU A N 1
ATOM 2974 C CA . LEU A 1 385 ? 26.909 -9.439 -3.401 1.00 86.06 385 LEU A CA 1
ATOM 2975 C C . LEU A 1 385 ? 26.320 -10.056 -4.668 1.00 86.06 385 LEU A C 1
ATOM 2977 O O . LEU A 1 385 ? 25.615 -9.380 -5.418 1.00 86.06 385 LEU A O 1
ATOM 2981 N N . GLU A 1 386 ? 26.577 -11.343 -4.880 1.00 82.75 386 GLU A N 1
ATOM 2982 C CA . GLU A 1 386 ? 25.925 -12.093 -5.951 1.00 82.75 386 GLU A CA 1
ATOM 2983 C C . GLU A 1 386 ? 24.471 -12.407 -5.572 1.00 82.75 386 GLU A C 1
ATOM 2985 O O . GLU A 1 386 ? 24.180 -12.703 -4.404 1.00 82.75 386 GLU A O 1
ATOM 2990 N N . PRO A 1 387 ? 23.534 -12.313 -6.528 1.00 80.62 387 PRO A N 1
ATOM 2991 C CA . PRO A 1 387 ? 22.151 -12.652 -6.267 1.00 80.62 387 PRO A CA 1
ATOM 2992 C C . PRO A 1 387 ? 22.002 -14.157 -6.017 1.00 80.62 387 PRO A C 1
ATOM 2994 O O . PRO A 1 387 ? 22.576 -14.959 -6.748 1.00 80.62 387 PRO A O 1
ATOM 2997 N N . PRO A 1 388 ? 21.199 -14.571 -5.022 1.00 80.31 388 PRO A N 1
ATOM 2998 C CA . PRO A 1 388 ? 20.912 -15.980 -4.768 1.00 80.31 388 PRO A CA 1
ATOM 2999 C C . PRO A 1 388 ? 19.836 -16.492 -5.743 1.00 80.31 388 PRO A C 1
ATOM 3001 O O . PRO A 1 388 ? 18.838 -17.071 -5.320 1.00 80.31 388 PRO A O 1
ATOM 3004 N N . LEU A 1 389 ? 19.986 -16.193 -7.033 1.00 78.56 389 LEU A N 1
ATOM 3005 C CA . LEU A 1 389 ? 19.041 -16.561 -8.081 1.00 78.56 389 LEU A CA 1
ATOM 3006 C C . LEU A 1 389 ? 19.651 -17.632 -8.976 1.00 78.56 389 LEU A C 1
ATOM 3008 O O . LEU A 1 389 ? 20.855 -17.648 -9.216 1.00 78.56 389 LEU A O 1
ATOM 3012 N N . GLU A 1 390 ? 18.795 -18.511 -9.484 1.00 79.06 390 GLU A N 1
ATOM 3013 C CA . GLU A 1 390 ? 19.172 -19.403 -10.574 1.00 79.06 390 GLU A CA 1
ATOM 3014 C C . GLU A 1 390 ? 19.479 -18.578 -11.832 1.00 79.06 390 GLU A C 1
ATOM 3016 O O . GLU A 1 390 ? 18.878 -17.523 -12.062 1.00 79.06 390 GLU A O 1
ATOM 3021 N N . GLU A 1 391 ? 20.414 -19.066 -12.648 1.00 73.50 391 GLU A N 1
ATOM 3022 C CA . GLU A 1 391 ? 20.931 -18.362 -13.829 1.00 73.50 391 GLU A CA 1
ATOM 3023 C C . GLU A 1 391 ? 19.805 -17.976 -14.806 1.00 73.50 391 GLU A C 1
ATOM 3025 O O . GLU A 1 391 ? 19.776 -16.851 -15.300 1.00 73.50 391 GLU A O 1
ATOM 3030 N N . ASP A 1 392 ? 18.805 -18.849 -14.981 1.00 69.62 392 ASP A N 1
ATOM 3031 C CA . ASP A 1 392 ? 17.626 -18.592 -15.818 1.00 69.62 392 ASP A CA 1
ATOM 3032 C C . ASP A 1 392 ? 16.762 -17.429 -15.295 1.00 69.62 392 ASP A C 1
ATOM 3034 O O . ASP A 1 392 ? 16.310 -16.588 -16.076 1.00 69.62 392 ASP A O 1
ATOM 3038 N N . ILE A 1 393 ? 16.563 -17.339 -13.973 1.00 76.31 393 ILE A N 1
ATOM 3039 C CA . ILE A 1 393 ? 15.778 -16.266 -13.336 1.00 76.31 393 ILE A CA 1
ATOM 3040 C C . ILE A 1 393 ? 16.532 -14.940 -13.448 1.00 76.31 393 ILE A C 1
ATOM 3042 O O . ILE A 1 393 ? 15.945 -13.897 -13.748 1.00 76.31 393 ILE A O 1
ATOM 3046 N N . GLN A 1 394 ? 17.847 -14.974 -13.230 1.00 75.94 394 GLN A N 1
ATOM 3047 C CA . GLN A 1 394 ? 18.694 -13.800 -13.384 1.00 75.94 394 GLN A CA 1
ATOM 3048 C C . GLN A 1 394 ? 18.691 -13.298 -14.834 1.00 75.94 394 GLN A C 1
ATOM 3050 O O . GLN A 1 394 ? 18.496 -12.101 -15.052 1.00 75.94 394 GLN A O 1
ATOM 3055 N N . ALA A 1 395 ? 18.815 -14.197 -15.813 1.00 72.38 395 ALA A N 1
ATOM 3056 C CA . ALA A 1 395 ? 18.754 -13.853 -17.230 1.00 72.38 395 ALA A CA 1
ATOM 3057 C C . ALA A 1 395 ? 17.395 -13.245 -17.616 1.00 72.38 395 ALA A C 1
ATOM 3059 O O . ALA A 1 395 ? 17.324 -12.241 -18.324 1.00 72.38 395 ALA A O 1
ATOM 3060 N N . GLN A 1 396 ? 16.298 -13.801 -17.100 1.00 77.19 396 GLN A N 1
ATOM 3061 C CA . GLN A 1 396 ? 14.943 -13.307 -17.350 1.00 77.19 396 GLN A CA 1
ATOM 3062 C C . GLN A 1 396 ? 14.687 -11.905 -16.769 1.00 77.19 396 GLN A C 1
ATOM 3064 O O . GLN A 1 396 ? 13.892 -11.143 -17.325 1.00 77.19 396 GLN A O 1
ATOM 3069 N N . LEU A 1 397 ? 15.360 -11.543 -15.672 1.00 78.75 397 LEU A N 1
ATOM 3070 C CA . LEU A 1 397 ? 15.195 -10.248 -15.008 1.00 78.75 397 LEU A CA 1
ATOM 3071 C C . LEU A 1 397 ? 16.186 -9.172 -15.480 1.00 78.75 397 LEU A C 1
ATOM 3073 O O . LEU A 1 397 ? 15.790 -8.009 -15.539 1.00 78.75 397 LEU A O 1
ATOM 3077 N N . LEU A 1 398 ? 17.439 -9.526 -15.794 1.00 75.62 398 LEU A N 1
ATOM 3078 C CA . LEU A 1 398 ? 18.521 -8.564 -16.072 1.00 75.62 398 LEU A CA 1
ATOM 3079 C C . LEU A 1 398 ? 19.035 -8.568 -17.515 1.00 75.62 398 LEU A C 1
ATOM 3081 O O . LEU A 1 398 ? 19.415 -7.508 -18.010 1.00 75.62 398 LEU A O 1
ATOM 3085 N N . ASP A 1 399 ? 19.045 -9.708 -18.206 1.00 74.88 399 ASP A N 1
ATOM 3086 C CA . ASP A 1 399 ? 19.617 -9.766 -19.563 1.00 74.88 399 ASP A CA 1
ATOM 3087 C C . ASP A 1 399 ? 18.635 -9.250 -20.620 1.00 74.88 399 ASP A C 1
ATOM 3089 O O . ASP A 1 399 ? 19.019 -8.860 -21.722 1.00 74.88 399 ASP A O 1
ATOM 3093 N N . ASP A 1 400 ? 17.354 -9.215 -20.264 1.00 80.88 400 ASP A N 1
ATOM 3094 C CA . ASP A 1 400 ? 16.256 -8.831 -21.134 1.00 80.88 400 ASP A CA 1
ATOM 3095 C C . ASP A 1 400 ? 15.622 -7.493 -20.708 1.00 80.88 400 ASP A C 1
ATOM 3097 O O . ASP A 1 400 ? 14.412 -7.331 -20.847 1.00 80.88 400 ASP A O 1
ATOM 3101 N N . LEU A 1 401 ? 16.390 -6.525 -20.198 1.00 90.56 401 LEU A N 1
ATOM 3102 C CA . LEU A 1 401 ? 15.859 -5.197 -19.850 1.00 90.56 401 LEU A CA 1
ATOM 3103 C C . LEU A 1 401 ? 15.402 -4.411 -21.085 1.00 90.56 401 LEU A C 1
ATOM 3105 O O . LEU A 1 401 ? 16.062 -4.407 -22.128 1.00 90.56 401 LEU A O 1
ATOM 3109 N N . THR A 1 402 ? 14.286 -3.697 -20.956 1.00 91.75 402 THR A N 1
ATOM 3110 C CA . THR A 1 402 ? 13.857 -2.734 -21.975 1.00 91.75 402 THR A CA 1
ATOM 3111 C C . THR A 1 402 ? 14.711 -1.452 -21.946 1.00 91.75 402 THR A C 1
ATOM 3113 O O . THR A 1 402 ? 15.399 -1.175 -20.953 1.00 91.75 402 THR A O 1
ATOM 3116 N N . PRO A 1 403 ? 14.689 -0.632 -23.017 1.00 93.69 403 PRO A N 1
ATOM 3117 C CA . PRO A 1 403 ? 15.380 0.655 -23.030 1.00 93.69 403 PRO A CA 1
ATOM 3118 C C . PRO A 1 403 ? 15.044 1.576 -21.845 1.00 93.69 403 PRO A C 1
ATOM 3120 O O . PRO A 1 403 ? 15.972 2.149 -21.268 1.00 93.69 403 PRO A O 1
ATOM 3123 N N . LEU A 1 404 ? 13.770 1.714 -21.443 1.00 94.88 404 LEU A N 1
ATOM 3124 C CA . LEU A 1 404 ? 13.418 2.516 -20.259 1.00 94.88 404 LEU A CA 1
ATOM 3125 C C . LEU A 1 404 ? 13.918 1.882 -18.953 1.00 94.88 404 LEU A C 1
ATOM 3127 O O . LEU A 1 404 ? 14.447 2.594 -18.095 1.00 94.88 404 LEU A O 1
ATOM 3131 N N . GLU A 1 405 ? 13.806 0.561 -18.806 1.00 95.19 405 GLU A N 1
ATOM 3132 C CA . GLU A 1 405 ? 14.280 -0.171 -17.623 1.00 95.19 405 GLU A CA 1
ATOM 3133 C C . GLU A 1 405 ? 15.785 0.032 -17.406 1.00 95.19 405 GLU A C 1
ATOM 3135 O O . GLU A 1 405 ? 16.212 0.490 -16.342 1.00 95.19 405 GLU A O 1
ATOM 3140 N N . SER A 1 406 ? 16.591 -0.208 -18.446 1.00 93.50 406 SER A N 1
ATOM 3141 C CA . SER A 1 406 ? 18.043 0.008 -18.409 1.00 93.50 406 SER A CA 1
ATOM 3142 C C . SER A 1 406 ? 18.399 1.473 -18.130 1.00 93.50 406 SER A C 1
ATOM 3144 O O . SER A 1 406 ? 19.336 1.769 -17.379 1.00 93.50 406 SER A O 1
ATOM 3146 N N . TYR A 1 407 ? 17.641 2.410 -18.707 1.00 93.25 407 TYR A N 1
ATOM 3147 C CA . TYR A 1 407 ? 17.891 3.838 -18.555 1.00 93.25 407 TYR A CA 1
ATOM 3148 C C . TYR A 1 407 ? 17.781 4.308 -17.097 1.00 93.25 407 TYR A C 1
ATOM 3150 O O . TYR A 1 407 ? 18.691 4.972 -16.588 1.00 93.25 407 TYR A O 1
ATOM 3158 N N . PHE A 1 408 ? 16.693 3.957 -16.407 1.00 93.81 408 PHE A N 1
ATOM 3159 C CA . PHE A 1 408 ? 16.488 4.366 -15.015 1.00 93.81 408 PHE A CA 1
ATOM 3160 C C . PHE A 1 408 ? 17.341 3.564 -14.029 1.00 93.81 408 PHE A C 1
ATOM 3162 O O . PHE A 1 408 ? 17.780 4.130 -13.025 1.00 93.81 408 PHE A O 1
ATOM 3169 N N . LEU A 1 409 ? 17.618 2.290 -14.321 1.00 91.75 409 LEU A N 1
ATOM 3170 C CA . LEU A 1 409 ? 18.392 1.429 -13.428 1.00 91.75 409 LEU A CA 1
ATOM 3171 C C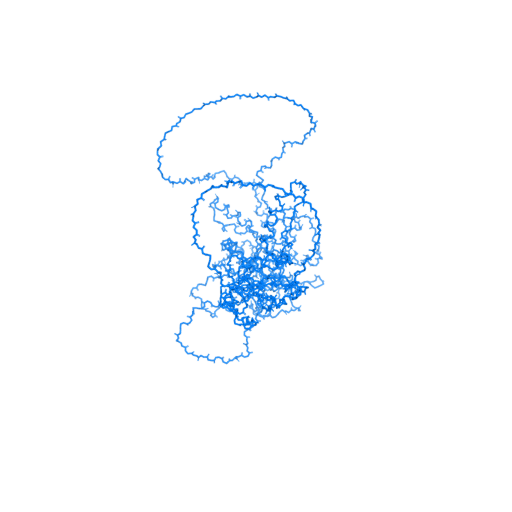 . LEU A 1 409 ? 19.900 1.739 -13.446 1.00 91.75 409 LEU A C 1
ATOM 3173 O O . LEU A 1 409 ? 20.549 1.669 -12.401 1.00 91.75 409 LEU A O 1
ATOM 3177 N N . TYR A 1 410 ? 20.457 2.106 -14.609 1.00 89.56 410 TYR A N 1
ATOM 3178 C CA . TYR A 1 410 ? 21.909 2.255 -14.789 1.00 89.56 410 TYR A CA 1
ATOM 3179 C C . TYR A 1 410 ? 22.359 3.621 -15.313 1.00 89.56 410 TYR A C 1
ATOM 3181 O O . TYR A 1 410 ? 23.335 4.183 -14.808 1.00 89.56 410 TYR A O 1
ATOM 3189 N N . ASP A 1 411 ? 21.711 4.164 -16.344 1.00 84.31 411 ASP A N 1
ATOM 3190 C CA . ASP A 1 411 ? 22.239 5.344 -17.043 1.00 84.31 411 ASP A CA 1
ATOM 3191 C C . ASP A 1 411 ? 21.957 6.656 -16.310 1.00 84.31 411 ASP A C 1
ATOM 3193 O O . ASP A 1 411 ? 22.797 7.562 -16.309 1.00 84.31 411 ASP A O 1
ATOM 3197 N N . MET A 1 412 ? 20.822 6.752 -15.618 1.00 82.44 412 MET A N 1
ATOM 3198 C CA . MET A 1 412 ? 20.491 7.907 -14.778 1.00 82.44 412 MET A CA 1
ATOM 3199 C C . MET A 1 412 ? 21.517 8.134 -13.660 1.00 82.44 412 MET A C 1
ATOM 3201 O O . MET A 1 412 ? 21.899 9.277 -13.397 1.00 82.44 412 MET A O 1
ATOM 3205 N N . ASP A 1 413 ? 22.055 7.062 -13.073 1.00 74.44 413 ASP A N 1
ATOM 3206 C CA . ASP A 1 413 ? 23.107 7.150 -12.053 1.00 74.44 413 ASP A CA 1
ATOM 3207 C C . ASP A 1 413 ? 24.410 7.747 -12.612 1.00 74.44 413 ASP A C 1
ATOM 3209 O O . ASP A 1 413 ? 25.157 8.410 -11.888 1.00 74.44 413 ASP A O 1
ATOM 3213 N N . LYS A 1 414 ? 24.698 7.545 -13.907 1.00 73.94 414 LYS A N 1
ATOM 3214 C CA . LYS A 1 414 ? 25.871 8.135 -14.576 1.00 73.94 414 LYS A CA 1
ATOM 3215 C C . LYS A 1 414 ? 25.673 9.628 -14.832 1.00 73.94 414 LYS A C 1
ATOM 3217 O O . LYS A 1 414 ? 26.628 10.388 -14.703 1.00 73.94 414 LYS A O 1
ATOM 3222 N N . LYS A 1 415 ? 24.447 10.048 -15.168 1.00 68.69 415 LYS A N 1
ATOM 3223 C CA . LYS A 1 415 ? 24.102 11.451 -15.465 1.00 68.69 415 LYS A CA 1
ATOM 3224 C C . LYS A 1 415 ? 24.050 12.343 -14.219 1.00 68.69 415 LYS A C 1
ATOM 3226 O O . LYS A 1 415 ? 24.276 13.542 -14.332 1.00 68.69 415 LYS A O 1
ATOM 3231 N N . ILE A 1 416 ? 23.748 11.775 -13.049 1.00 62.72 416 ILE A N 1
ATOM 3232 C CA . ILE A 1 416 ? 23.615 12.521 -11.784 1.00 62.72 416 ILE A CA 1
ATOM 3233 C C . ILE A 1 416 ? 24.965 12.736 -11.082 1.00 62.72 416 ILE A C 1
ATOM 3235 O O . ILE A 1 416 ? 25.088 13.638 -10.253 1.00 62.72 416 ILE A O 1
ATOM 3239 N N . ARG A 1 417 ? 26.015 11.978 -11.435 1.00 48.91 417 ARG A N 1
ATOM 3240 C CA . ARG A 1 417 ? 27.370 12.279 -10.950 1.00 48.91 417 ARG A CA 1
ATOM 3241 C C . ARG A 1 417 ? 27.774 13.670 -11.450 1.00 48.91 417 ARG A C 1
ATOM 3243 O O . ARG A 1 417 ? 27.754 13.891 -12.662 1.00 48.91 417 ARG A O 1
ATOM 3250 N N . PRO A 1 418 ? 28.165 14.608 -10.570 1.00 38.03 418 PRO A N 1
ATOM 3251 C CA . PRO A 1 418 ? 28.661 15.890 -11.024 1.00 38.03 418 PRO A CA 1
ATOM 3252 C C . PRO A 1 418 ? 29.920 15.641 -11.851 1.00 38.03 418 PRO A C 1
ATOM 3254 O O . PRO A 1 418 ? 30.907 15.084 -11.370 1.00 38.03 418 PRO A O 1
ATOM 3257 N N . SER A 1 419 ? 29.877 16.044 -13.119 1.00 30.81 419 SER A N 1
ATOM 3258 C CA . SER A 1 419 ? 31.094 16.230 -13.898 1.00 30.81 419 SER A CA 1
ATOM 3259 C C . SER A 1 419 ? 31.967 17.237 -13.129 1.00 30.81 419 SER A C 1
ATOM 3261 O O . SER A 1 419 ? 31.447 18.294 -12.760 1.00 30.81 419 SER A O 1
ATOM 3263 N N . PRO A 1 420 ? 33.256 16.964 -12.852 1.00 34.78 420 PRO A N 1
ATOM 3264 C CA . PRO A 1 420 ? 34.088 17.784 -11.960 1.00 34.78 420 PRO A CA 1
ATOM 3265 C C . PRO A 1 420 ? 34.431 19.190 -12.503 1.00 34.78 420 PRO A C 1
ATOM 3267 O O . PRO A 1 420 ? 35.354 19.831 -12.011 1.00 34.78 420 PRO A O 1
ATOM 3270 N N . HIS A 1 421 ? 33.708 19.700 -13.505 1.00 31.59 421 HIS A N 1
ATOM 3271 C CA . HIS A 1 421 ? 34.097 20.884 -14.271 1.00 31.59 421 HIS A CA 1
ATOM 3272 C C . HIS A 1 421 ? 33.056 22.000 -14.412 1.00 31.59 421 HIS A C 1
ATOM 3274 O O . HIS A 1 421 ? 33.257 22.884 -15.237 1.00 31.59 421 HIS A O 1
ATOM 3280 N N . LEU A 1 422 ? 32.002 22.056 -13.593 1.00 33.28 422 LEU A N 1
ATOM 3281 C CA . LEU A 1 422 ? 31.086 23.210 -13.604 1.00 33.28 422 LEU A CA 1
ATOM 3282 C C . LEU A 1 422 ? 30.900 23.835 -12.217 1.00 33.28 422 LEU A C 1
ATOM 3284 O O . LEU A 1 422 ? 29.799 23.914 -11.686 1.00 33.28 422 LEU A O 1
ATOM 3288 N N . LEU A 1 423 ? 31.997 24.353 -11.661 1.00 31.89 423 LEU A N 1
ATOM 3289 C CA . LEU A 1 423 ? 31.930 25.533 -10.800 1.00 31.89 423 LEU A CA 1
ATOM 3290 C C . LEU A 1 423 ? 31.898 26.760 -11.721 1.00 31.89 423 LEU A C 1
ATOM 3292 O O . LEU A 1 423 ? 32.946 27.253 -12.135 1.00 31.89 423 LEU A O 1
ATOM 3296 N N . HIS A 1 424 ? 30.706 27.240 -12.080 1.00 31.92 424 HIS A N 1
ATOM 3297 C CA . HIS A 1 424 ? 30.588 28.585 -12.638 1.00 31.92 424 HIS A CA 1
ATOM 3298 C C . HIS A 1 424 ? 30.596 29.605 -11.485 1.00 31.92 424 HIS A C 1
ATOM 3300 O O . HIS A 1 424 ? 29.789 29.480 -10.561 1.00 31.92 424 HIS A O 1
ATOM 3306 N N . PRO A 1 425 ? 31.487 30.612 -11.509 1.00 36.75 425 PRO A N 1
ATOM 3307 C CA . PRO A 1 425 ? 31.509 31.668 -10.512 1.00 36.75 425 PRO A CA 1
ATOM 3308 C C . PRO A 1 425 ? 30.416 32.689 -10.841 1.00 36.75 425 PRO A C 1
ATOM 3310 O O . PRO A 1 425 ? 30.458 33.326 -11.891 1.00 36.75 425 PRO A O 1
ATOM 3313 N N . GLY A 1 426 ? 29.454 32.861 -9.935 1.00 38.84 426 GLY A N 1
ATOM 3314 C CA . GLY A 1 426 ? 28.521 33.990 -9.976 1.00 38.84 426 GLY A CA 1
ATOM 3315 C C . GLY A 1 426 ? 27.049 33.609 -9.879 1.00 38.84 426 GLY A C 1
ATOM 3316 O O . GLY A 1 426 ? 26.308 33.774 -10.840 1.00 38.84 426 GLY A O 1
ATOM 3317 N N . ALA A 1 427 ? 26.608 33.189 -8.695 1.00 30.80 427 ALA A N 1
ATOM 3318 C CA . ALA A 1 427 ? 25.218 33.357 -8.279 1.00 30.80 427 ALA A CA 1
ATOM 3319 C C . ALA A 1 427 ? 25.208 34.262 -7.029 1.00 30.80 427 ALA A C 1
ATOM 3321 O O . ALA A 1 427 ? 26.010 34.020 -6.120 1.00 30.80 427 ALA A O 1
ATOM 3322 N N . PRO A 1 428 ? 24.386 35.330 -6.970 1.00 35.44 428 PRO A N 1
ATOM 3323 C CA . PRO A 1 428 ? 24.314 36.202 -5.801 1.00 35.44 428 PRO A CA 1
ATOM 3324 C C . PRO A 1 428 ? 23.727 35.427 -4.618 1.00 35.44 428 PRO A C 1
ATOM 3326 O O . PRO A 1 428 ? 22.755 34.695 -4.785 1.00 35.44 428 PRO A O 1
ATOM 3329 N N . GLY A 1 429 ? 24.329 35.585 -3.438 1.00 35.28 429 GLY A N 1
ATOM 3330 C CA . GLY A 1 429 ? 23.949 34.865 -2.222 1.00 35.28 429 GLY A CA 1
ATOM 3331 C C . GLY A 1 429 ? 22.485 35.060 -1.792 1.00 35.28 429 GLY A C 1
ATOM 3332 O O . GLY A 1 429 ? 21.815 35.994 -2.246 1.00 35.28 429 GLY A O 1
ATOM 3333 N N . PRO A 1 430 ? 21.986 34.189 -0.897 1.00 35.19 430 PRO A N 1
ATOM 3334 C CA . PRO A 1 430 ? 20.582 34.152 -0.512 1.00 35.19 430 PRO A CA 1
ATOM 3335 C C . PRO A 1 430 ? 20.158 35.473 0.134 1.00 35.19 430 PRO A C 1
ATOM 3337 O O . PRO A 1 430 ? 20.772 35.954 1.091 1.00 35.19 430 PRO A O 1
ATOM 3340 N N . ARG A 1 431 ? 19.084 36.064 -0.402 1.00 33.72 431 ARG A N 1
ATOM 3341 C CA . ARG A 1 431 ? 18.404 37.211 0.203 1.00 33.72 431 ARG A CA 1
ATOM 3342 C C . ARG A 1 431 ? 17.799 36.758 1.531 1.00 33.72 431 ARG A C 1
ATOM 3344 O O . ARG A 1 431 ? 16.886 35.941 1.545 1.00 33.72 431 ARG A O 1
ATOM 3351 N N . ARG A 1 432 ? 18.296 37.309 2.640 1.00 32.03 432 ARG A N 1
ATOM 3352 C CA . ARG A 1 432 ? 17.608 37.253 3.934 1.00 32.03 432 ARG A CA 1
ATOM 3353 C C . ARG A 1 432 ? 16.367 38.136 3.831 1.00 32.03 432 ARG A C 1
ATOM 3355 O O . ARG A 1 432 ? 16.504 39.337 3.610 1.00 32.03 432 ARG A O 1
ATOM 3362 N N . HIS A 1 433 ? 15.183 37.543 3.938 1.00 32.56 433 HIS A N 1
ATOM 3363 C CA . HIS A 1 433 ? 13.959 38.310 4.121 1.00 32.56 433 HIS A CA 1
ATOM 3364 C C . HIS A 1 433 ? 13.904 38.741 5.589 1.00 32.56 433 HIS A C 1
ATOM 3366 O O . HIS A 1 433 ? 13.954 37.899 6.482 1.00 32.56 433 HIS A O 1
ATOM 3372 N N . ASN A 1 434 ? 13.897 40.054 5.812 1.00 28.52 434 ASN A N 1
ATOM 3373 C CA . ASN A 1 434 ? 13.573 40.646 7.101 1.00 28.52 434 ASN A CA 1
ATOM 3374 C C . ASN A 1 434 ? 12.066 40.492 7.325 1.00 28.52 434 ASN A C 1
ATOM 3376 O O . ASN A 1 434 ? 11.285 40.812 6.424 1.00 28.52 434 ASN A O 1
ATOM 3380 N N . ASP A 1 435 ? 11.698 40.031 8.516 1.00 31.52 435 ASP A N 1
ATOM 3381 C CA . ASP A 1 435 ? 10.368 40.221 9.078 1.00 31.52 435 ASP A CA 1
ATOM 3382 C C . ASP A 1 435 ? 10.252 41.684 9.527 1.00 31.52 435 ASP A C 1
ATOM 3384 O O . ASP A 1 435 ? 11.058 42.172 10.325 1.00 31.52 435 ASP A O 1
ATOM 3388 N N . GLU A 1 436 ? 9.277 42.397 8.973 1.00 27.70 436 GLU A N 1
ATOM 3389 C CA . GLU A 1 436 ? 8.803 43.671 9.503 1.00 27.70 436 GLU A CA 1
ATOM 3390 C C . GLU A 1 436 ? 7.667 43.376 10.490 1.00 27.70 436 GLU A C 1
ATOM 3392 O O . GLU A 1 436 ? 6.647 42.815 10.099 1.00 27.70 436 GLU A O 1
ATOM 3397 N N . ASP A 1 437 ? 7.825 43.780 11.751 1.00 28.91 437 ASP A N 1
ATOM 3398 C CA . ASP A 1 437 ? 6.702 44.160 12.617 1.00 28.91 437 ASP A CA 1
ATOM 3399 C C . ASP A 1 437 ? 7.162 45.333 13.523 1.00 28.91 437 ASP A C 1
ATOM 3401 O O . ASP A 1 437 ? 8.364 45.457 13.797 1.00 28.91 437 ASP A O 1
ATOM 3405 N N . PRO A 1 438 ? 6.272 46.273 13.900 1.00 39.09 438 PRO A N 1
ATOM 3406 C CA . PRO A 1 438 ? 6.620 47.689 13.977 1.00 39.09 438 PRO A CA 1
ATOM 3407 C C . PRO A 1 438 ? 6.968 48.210 15.381 1.00 39.09 438 PRO A C 1
ATOM 3409 O O . PRO A 1 438 ? 6.552 47.677 16.403 1.00 39.09 438 PRO A O 1
ATOM 3412 N N . GLU A 1 439 ? 7.682 49.342 15.358 1.00 29.19 439 GLU A N 1
ATOM 3413 C CA . GLU A 1 439 ? 7.743 50.418 16.360 1.00 29.19 439 GLU A CA 1
ATOM 3414 C C . GLU A 1 439 ? 7.983 50.043 17.836 1.00 29.19 439 GLU A C 1
ATOM 3416 O O . GLU A 1 439 ? 7.058 49.715 18.567 1.00 29.19 439 GLU A O 1
ATOM 3421 N N . THR A 1 440 ? 9.183 50.323 18.364 1.00 29.05 440 THR A N 1
ATOM 3422 C CA . THR A 1 440 ? 9.420 51.540 19.178 1.00 29.05 440 THR A CA 1
ATOM 3423 C C . THR A 1 440 ? 10.899 51.734 19.552 1.00 29.05 440 THR A C 1
ATOM 3425 O O . THR A 1 440 ? 11.688 50.805 19.678 1.00 29.05 440 THR A O 1
ATOM 3428 N N . ILE A 1 441 ? 11.237 53.012 19.675 1.00 27.73 441 ILE A N 1
ATOM 3429 C CA . ILE A 1 441 ? 12.528 53.676 19.882 1.00 27.73 441 ILE A CA 1
ATOM 3430 C C . ILE A 1 441 ? 12.976 53.575 21.360 1.00 27.73 441 ILE A C 1
ATOM 3432 O O . ILE A 1 441 ? 12.149 53.825 22.230 1.00 27.73 441 ILE A O 1
ATOM 3436 N N . ASP A 1 442 ? 14.236 53.213 21.664 1.00 27.92 442 ASP A N 1
ATOM 3437 C CA . ASP A 1 442 ? 15.299 54.134 22.148 1.00 27.92 442 ASP A CA 1
ATOM 3438 C C . ASP A 1 442 ? 16.532 53.437 22.794 1.00 27.92 442 ASP A C 1
ATOM 3440 O O . ASP A 1 442 ? 16.421 52.638 23.718 1.00 27.92 442 ASP A O 1
ATOM 3444 N N . HIS A 1 443 ? 17.719 53.832 22.309 1.00 27.64 443 HIS A N 1
ATOM 3445 C CA . HIS A 1 443 ? 18.923 54.232 23.066 1.00 27.64 443 HIS A CA 1
ATOM 3446 C C . HIS A 1 443 ? 19.511 53.366 24.220 1.00 27.64 443 HIS A C 1
ATOM 3448 O O . HIS A 1 443 ? 19.075 53.454 25.361 1.00 27.64 443 HIS A O 1
ATOM 3454 N N . LEU A 1 444 ? 20.667 52.705 23.994 1.00 27.20 444 LEU A N 1
ATOM 3455 C CA . LEU A 1 444 ? 22.033 53.199 24.329 1.00 27.20 444 LEU A CA 1
ATOM 3456 C C . LEU A 1 444 ? 23.111 52.093 24.331 1.00 27.20 444 LEU A C 1
ATOM 3458 O O . LEU A 1 444 ? 22.936 50.999 24.856 1.00 27.20 444 LEU A O 1
ATOM 3462 N N . MET A 1 445 ? 24.260 52.459 23.763 1.00 26.34 445 MET A N 1
ATOM 3463 C CA . MET A 1 445 ? 25.556 51.776 23.813 1.00 26.34 445 MET A CA 1
ATOM 3464 C C . MET A 1 445 ? 26.246 52.009 25.170 1.00 26.34 445 MET A C 1
ATOM 3466 O O . MET A 1 445 ? 26.128 53.113 25.702 1.00 26.34 445 MET A O 1
ATOM 3470 N N . LEU A 1 446 ? 27.040 51.044 25.656 1.00 27.09 446 LEU A N 1
ATOM 3471 C CA . LEU A 1 446 ? 28.511 51.139 25.807 1.00 27.09 446 LEU A CA 1
ATOM 3472 C C . LEU A 1 446 ? 29.093 50.143 26.836 1.00 27.09 446 LEU A C 1
ATOM 3474 O O . LEU A 1 446 ? 28.575 49.979 27.935 1.00 27.09 446 LEU A O 1
ATOM 3478 N N . ASP A 1 447 ? 30.237 49.597 26.415 1.00 24.12 447 ASP A N 1
ATOM 3479 C CA . ASP A 1 447 ? 31.480 49.287 27.139 1.00 24.12 447 ASP A CA 1
ATOM 3480 C C . ASP A 1 447 ? 31.662 48.112 28.117 1.00 24.12 447 ASP A C 1
ATOM 3482 O O . ASP A 1 447 ? 31.122 48.051 29.216 1.00 24.12 447 ASP A O 1
ATOM 3486 N N . GLU A 1 448 ? 32.567 47.233 27.654 1.00 26.23 448 GLU A N 1
ATOM 3487 C CA . GLU A 1 448 ? 33.895 46.902 28.206 1.00 26.23 448 GLU A CA 1
ATOM 3488 C C . GLU A 1 448 ? 34.063 46.462 29.669 1.00 26.23 448 GLU A C 1
ATOM 3490 O O . GLU A 1 448 ? 33.719 47.144 30.629 1.00 26.23 448 GLU A O 1
ATOM 3495 N N . GLY A 1 449 ? 34.796 45.350 29.826 1.00 25.59 449 GLY A N 1
ATOM 3496 C CA . GLY A 1 449 ? 35.387 44.955 31.103 1.00 25.59 449 GLY A CA 1
ATOM 3497 C C . GLY A 1 449 ? 35.972 43.545 31.111 1.00 25.59 449 GLY A C 1
ATOM 3498 O O . GLY A 1 449 ? 35.386 42.630 31.674 1.00 25.59 449 GLY A O 1
ATOM 3499 N N . SER A 1 450 ? 37.132 43.378 30.475 1.00 25.20 450 SER A N 1
ATOM 3500 C CA . SER A 1 450 ? 37.992 42.184 30.513 1.00 25.20 450 SER A CA 1
ATOM 3501 C C . SER A 1 450 ? 38.540 41.866 31.920 1.00 25.20 450 SER A C 1
ATOM 3503 O O . SER A 1 450 ? 38.697 42.773 32.740 1.00 25.20 450 SER A O 1
ATOM 3505 N N . SER A 1 451 ? 39.057 40.630 32.066 1.00 24.73 451 SER A N 1
ATOM 3506 C CA . SER A 1 451 ? 40.114 40.139 32.996 1.00 24.73 451 SER A CA 1
ATOM 3507 C C . SER A 1 451 ? 39.577 39.362 34.218 1.00 24.73 451 SER A C 1
ATOM 3509 O O . SER A 1 451 ? 38.593 39.774 34.810 1.00 24.73 451 SER A O 1
ATOM 3511 N N . VAL A 1 452 ? 40.133 38.242 34.708 1.00 26.70 452 VAL A N 1
ATOM 3512 C CA . VAL A 1 452 ? 41.510 37.688 34.744 1.00 26.70 452 VAL A CA 1
ATOM 3513 C C . VAL A 1 452 ? 41.437 36.158 35.103 1.00 26.70 452 VAL A C 1
ATOM 3515 O O . VAL A 1 452 ? 40.324 35.653 35.250 1.00 26.70 452 VAL A O 1
ATOM 3518 N N . PRO A 1 453 ? 42.543 35.378 35.233 1.00 27.61 453 PRO A N 1
ATOM 3519 C CA . PRO A 1 453 ? 42.629 33.967 34.839 1.00 27.61 453 PRO A CA 1
ATOM 3520 C C . PRO A 1 453 ? 42.964 32.987 35.994 1.00 27.61 453 PRO A C 1
ATOM 3522 O O . PRO A 1 453 ? 43.247 33.398 37.112 1.00 27.61 453 PRO A O 1
ATOM 3525 N N . GLY A 1 454 ? 43.002 31.691 35.654 1.00 24.42 454 GLY A N 1
ATOM 3526 C CA . GLY A 1 454 ? 44.013 30.706 36.077 1.00 24.42 454 GLY A CA 1
ATOM 3527 C C . GLY A 1 454 ? 44.096 30.276 37.547 1.00 24.42 454 GLY A C 1
ATOM 3528 O O . GLY A 1 454 ? 44.395 31.087 38.411 1.00 24.42 454 GLY A O 1
ATOM 3529 N N . LEU A 1 455 ? 43.986 28.962 37.791 1.00 25.34 455 LEU A N 1
ATOM 3530 C CA . LEU A 1 455 ? 44.914 28.211 38.651 1.00 25.34 455 LEU A CA 1
ATOM 3531 C C . LEU A 1 455 ? 44.811 26.692 38.382 1.00 25.34 455 LEU A C 1
ATOM 3533 O O . LEU A 1 455 ? 43.797 26.042 38.616 1.00 25.34 455 LEU A O 1
ATOM 3537 N N . GLU A 1 456 ? 45.921 26.205 37.846 1.00 23.66 456 GLU A N 1
ATOM 3538 C CA . GLU A 1 456 ? 46.503 24.858 37.759 1.00 23.66 456 GLU A CA 1
ATOM 3539 C C . GLU A 1 456 ? 46.790 24.232 39.160 1.00 23.66 456 GLU A C 1
ATOM 3541 O O . GLU A 1 456 ? 46.771 24.974 40.137 1.00 23.66 456 GLU A O 1
ATOM 3546 N N . HIS A 1 457 ? 47.115 22.951 39.436 1.00 27.31 457 HIS A N 1
ATOM 3547 C CA . HIS A 1 457 ? 47.634 21.774 38.704 1.00 27.31 457 HIS A CA 1
ATOM 3548 C C . HIS A 1 457 ? 47.574 20.514 39.633 1.00 27.31 457 HIS A C 1
ATOM 3550 O O . HIS A 1 457 ? 47.587 20.669 40.856 1.00 27.31 457 HIS A O 1
ATOM 3556 N N . GLY A 1 458 ? 47.656 19.300 39.050 1.00 25.05 458 GLY A N 1
ATOM 3557 C CA . GLY A 1 458 ? 48.203 18.051 39.645 1.00 25.05 458 GLY A CA 1
ATOM 3558 C C . GLY A 1 458 ? 47.185 16.928 39.964 1.00 25.05 458 GLY A C 1
ATOM 3559 O O . GLY A 1 458 ? 46.229 17.172 40.686 1.00 25.05 458 GLY A O 1
ATOM 3560 N N . ASP A 1 459 ? 47.314 15.664 39.536 1.00 26.11 459 ASP A N 1
ATOM 3561 C CA . ASP A 1 459 ? 48.443 14.981 38.892 1.00 26.11 459 ASP A CA 1
ATOM 3562 C C . ASP A 1 459 ? 48.033 13.610 38.277 1.00 26.11 459 ASP A C 1
ATOM 3564 O O . ASP A 1 459 ? 47.249 12.864 38.864 1.00 26.11 459 ASP A O 1
ATOM 3568 N N . GLU A 1 460 ? 48.618 13.316 37.108 1.00 25.14 460 GLU A N 1
ATOM 3569 C CA . GLU A 1 460 ? 49.151 12.028 36.609 1.00 25.14 460 GLU A CA 1
ATOM 3570 C C . GLU A 1 460 ? 48.312 10.722 36.479 1.00 25.14 460 GLU A C 1
ATOM 3572 O O . GLU A 1 460 ? 48.163 9.942 37.420 1.00 25.14 460 GLU A O 1
ATOM 3577 N N . ARG A 1 461 ? 47.966 10.339 35.229 1.00 27.75 461 ARG A N 1
ATOM 3578 C CA . ARG A 1 461 ? 48.751 9.405 34.362 1.00 27.75 461 ARG A CA 1
ATOM 3579 C C . ARG A 1 461 ? 48.037 9.088 33.034 1.00 27.75 461 ARG A C 1
ATOM 3581 O O . ARG A 1 461 ? 46.955 8.509 33.022 1.00 27.75 461 ARG A O 1
ATOM 3588 N N . GLU A 1 462 ? 48.709 9.400 31.929 1.00 32.38 462 GLU A N 1
ATOM 3589 C CA . GLU A 1 462 ? 48.401 8.979 30.549 1.00 32.38 462 GLU A CA 1
ATOM 3590 C C . GLU A 1 462 ? 49.096 7.630 30.218 1.00 32.38 462 GLU A C 1
ATOM 3592 O O . GLU A 1 462 ? 50.008 7.231 30.956 1.00 32.38 462 GLU A O 1
ATOM 3597 N N . PRO A 1 463 ? 48.689 6.897 29.153 1.00 32.22 463 PRO A N 1
ATOM 3598 C CA . PRO A 1 463 ? 49.333 7.149 27.855 1.00 32.22 463 PRO A CA 1
ATOM 3599 C C . PRO A 1 463 ? 48.434 7.058 26.593 1.00 32.22 463 PRO A C 1
ATOM 3601 O O . PRO A 1 463 ? 47.745 6.063 26.374 1.00 32.22 463 PRO A O 1
ATOM 3604 N N . GLU A 1 464 ? 48.616 8.069 25.731 1.00 29.59 464 GLU A N 1
ATOM 3605 C CA . GLU A 1 464 ? 48.907 8.053 24.278 1.00 29.59 464 GLU A CA 1
ATOM 3606 C C . GLU A 1 464 ? 47.788 7.888 23.215 1.00 29.59 464 GLU A C 1
ATOM 3608 O O . GLU A 1 464 ? 46.804 7.166 23.396 1.00 29.59 464 GLU A O 1
ATOM 3613 N N . PRO A 1 465 ? 47.939 8.572 22.054 1.00 30.50 465 PRO A N 1
ATOM 3614 C CA . PRO A 1 465 ? 46.836 9.216 21.350 1.00 30.50 465 PRO A CA 1
ATOM 3615 C C . PRO A 1 465 ? 46.421 8.485 20.064 1.00 30.50 465 PRO A C 1
ATOM 3617 O O . PRO A 1 465 ? 47.227 7.871 19.364 1.00 30.50 465 PRO A O 1
ATOM 3620 N N . ARG A 1 466 ? 45.147 8.623 19.681 1.00 29.95 466 ARG A N 1
ATOM 3621 C CA . ARG A 1 466 ? 44.716 8.433 18.288 1.00 29.95 466 ARG A CA 1
ATOM 3622 C C . ARG A 1 466 ? 44.429 9.805 17.694 1.00 29.95 466 ARG A C 1
ATOM 3624 O O . ARG A 1 466 ? 43.672 10.577 18.270 1.00 29.95 466 ARG A O 1
ATOM 3631 N N . ASN A 1 467 ? 45.115 10.082 16.588 1.00 28.84 467 ASN A N 1
ATOM 3632 C CA . ASN A 1 467 ? 45.188 11.361 15.889 1.00 28.84 467 ASN A CA 1
ATOM 3633 C C . ASN A 1 467 ? 43.840 12.086 15.785 1.00 28.84 467 ASN A C 1
ATOM 3635 O O . ASN A 1 467 ? 42.855 11.531 15.302 1.00 28.84 467 ASN A O 1
ATOM 3639 N N . ALA A 1 468 ? 43.849 13.353 16.192 1.00 32.59 468 ALA A N 1
ATOM 3640 C CA . ALA A 1 468 ? 42.821 14.327 15.878 1.00 32.59 468 ALA A CA 1
ATOM 3641 C C . ALA A 1 468 ? 43.047 14.832 14.447 1.00 32.59 468 ALA A C 1
ATOM 3643 O O . ALA A 1 468 ? 43.712 15.837 14.246 1.00 32.59 468 ALA A O 1
ATOM 3644 N N . ASP A 1 469 ? 42.536 14.089 13.473 1.00 33.25 469 ASP A N 1
ATOM 3645 C CA . ASP A 1 469 ? 42.260 14.567 12.115 1.00 33.25 469 ASP A CA 1
ATOM 3646 C C . ASP A 1 469 ? 41.188 13.646 11.521 1.00 33.25 469 ASP A C 1
ATOM 3648 O O . ASP A 1 469 ? 41.455 12.797 10.680 1.00 33.25 469 ASP A O 1
ATOM 3652 N N . ASP A 1 470 ? 39.970 13.749 12.052 1.00 30.22 470 ASP A N 1
ATOM 3653 C CA . ASP A 1 470 ? 38.768 13.247 11.379 1.00 30.22 470 ASP A CA 1
ATOM 3654 C C . ASP A 1 470 ? 37.528 13.925 11.983 1.00 30.22 470 ASP A C 1
ATOM 3656 O O . ASP A 1 470 ? 36.709 13.336 12.689 1.00 30.22 470 ASP A O 1
ATOM 3660 N N . GLN A 1 471 ? 37.402 15.234 11.745 1.00 34.19 471 GLN A N 1
ATOM 3661 C CA . GLN A 1 471 ? 36.070 15.827 11.677 1.00 34.19 471 GLN A CA 1
ATOM 3662 C C . GLN A 1 471 ? 35.571 15.660 10.240 1.00 34.19 471 GLN A C 1
ATOM 3664 O O . GLN A 1 471 ? 36.194 16.218 9.332 1.00 34.19 471 GLN A O 1
ATOM 3669 N N . PRO A 1 472 ? 34.459 14.945 9.990 1.00 34.16 472 PRO A N 1
ATOM 3670 C CA . PRO A 1 472 ? 33.883 14.935 8.663 1.00 34.1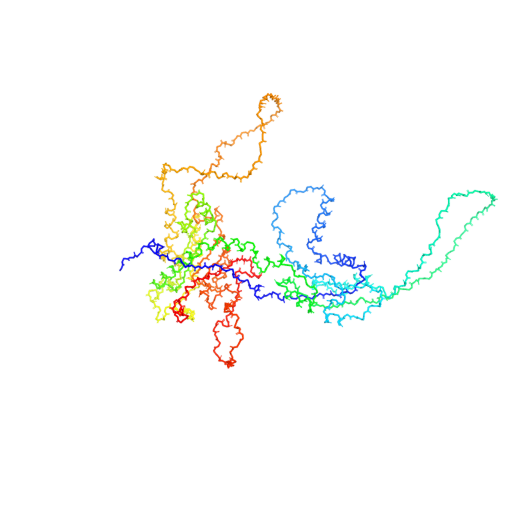6 472 PRO A CA 1
ATOM 3671 C C . PRO A 1 472 ? 33.292 16.323 8.407 1.00 34.16 472 PRO A C 1
ATOM 3673 O O . PRO A 1 472 ? 32.278 16.712 8.988 1.00 34.16 472 PRO A O 1
ATOM 3676 N N . GLY A 1 473 ? 33.948 17.084 7.532 1.00 31.19 473 GLY A N 1
ATOM 3677 C CA . GLY A 1 473 ? 33.327 18.221 6.860 1.00 31.19 473 GLY A CA 1
ATOM 3678 C C . GLY A 1 473 ? 32.090 17.776 6.062 1.00 31.19 473 GLY A C 1
ATOM 3679 O O . GLY A 1 473 ? 31.858 16.575 5.902 1.00 31.19 473 GLY A O 1
ATOM 3680 N N . PRO A 1 474 ? 31.280 18.713 5.537 1.00 31.62 474 PRO A N 1
ATOM 3681 C CA . PRO A 1 474 ? 30.072 18.378 4.790 1.00 31.62 474 PRO A CA 1
ATOM 3682 C C . PRO A 1 474 ? 30.447 17.563 3.544 1.00 31.62 474 PRO A C 1
ATOM 3684 O O . PRO A 1 474 ? 30.933 18.097 2.545 1.00 31.62 474 PRO A O 1
ATOM 3687 N N . SER A 1 475 ? 30.258 16.245 3.617 1.00 28.00 475 SER A N 1
ATOM 3688 C CA . SER A 1 475 ? 30.572 15.316 2.541 1.00 28.00 475 SER A CA 1
ATOM 3689 C C . SER A 1 475 ? 29.565 15.501 1.407 1.00 28.00 475 SER A C 1
ATOM 3691 O O . SER A 1 475 ? 28.484 14.920 1.401 1.00 28.00 475 SER A O 1
ATOM 3693 N N . THR A 1 476 ? 29.935 16.309 0.422 1.00 33.09 476 THR A N 1
ATOM 3694 C CA . THR A 1 476 ? 29.210 16.558 -0.834 1.00 33.09 476 THR A CA 1
ATOM 3695 C C . THR A 1 476 ? 29.442 15.437 -1.856 1.00 33.09 476 THR A C 1
ATOM 3697 O O . THR A 1 476 ? 29.662 15.681 -3.040 1.00 33.09 476 THR A O 1
ATOM 3700 N N . THR A 1 477 ? 29.394 14.176 -1.413 1.00 33.81 477 THR A N 1
ATOM 3701 C CA . THR A 1 477 ? 29.331 13.037 -2.342 1.00 33.81 477 THR A CA 1
ATOM 3702 C C . THR A 1 477 ? 27.853 12.720 -2.560 1.00 33.81 477 THR A C 1
ATOM 3704 O O . THR A 1 477 ? 27.179 12.428 -1.571 1.00 33.81 477 THR A O 1
ATOM 3707 N N . PRO A 1 478 ? 27.303 12.795 -3.787 1.00 41.66 478 PRO A N 1
ATOM 3708 C CA . PRO A 1 478 ? 25.903 12.455 -4.005 1.00 41.66 478 PRO A CA 1
ATOM 3709 C C . PRO A 1 478 ? 25.693 10.993 -3.611 1.00 41.66 478 PRO A C 1
ATOM 3711 O O . PRO A 1 478 ? 26.337 10.094 -4.160 1.00 41.66 478 PRO A O 1
ATOM 3714 N N . ALA A 1 479 ? 24.832 10.768 -2.619 1.00 54.28 479 ALA A N 1
ATOM 3715 C CA . ALA A 1 479 ? 24.429 9.431 -2.218 1.00 54.28 479 ALA A CA 1
ATOM 3716 C C . ALA A 1 479 ? 23.892 8.688 -3.451 1.00 54.28 479 ALA A C 1
ATOM 3718 O O . ALA A 1 479 ? 23.146 9.258 -4.250 1.00 54.28 479 ALA A O 1
ATOM 3719 N N . ALA A 1 480 ? 24.297 7.431 -3.636 1.00 65.56 480 ALA A N 1
ATOM 3720 C CA . ALA A 1 480 ? 23.737 6.597 -4.692 1.00 65.56 480 ALA A CA 1
ATOM 3721 C C . ALA A 1 480 ? 22.203 6.572 -4.561 1.00 65.56 480 ALA A C 1
ATOM 3723 O O . ALA A 1 480 ? 21.689 6.361 -3.462 1.00 65.56 480 ALA A O 1
ATOM 3724 N N . ARG A 1 481 ? 21.485 6.777 -5.675 1.00 79.81 481 ARG A N 1
ATOM 3725 C CA . ARG A 1 481 ? 20.008 6.777 -5.726 1.00 79.81 481 ARG A CA 1
ATOM 3726 C C . ARG A 1 481 ? 19.402 5.513 -5.127 1.00 79.81 481 ARG A C 1
ATOM 3728 O O . ARG A 1 481 ? 18.367 5.568 -4.478 1.00 79.81 481 ARG A O 1
ATOM 3735 N N . ILE A 1 482 ? 20.074 4.380 -5.322 1.00 84.31 482 ILE A N 1
ATOM 3736 C CA . ILE A 1 482 ? 19.744 3.115 -4.676 1.00 84.31 482 ILE A CA 1
ATOM 3737 C C . ILE A 1 482 ? 20.755 2.870 -3.556 1.00 84.31 482 ILE A C 1
ATOM 3739 O O . ILE A 1 482 ? 21.947 2.670 -3.795 1.00 84.31 482 ILE A O 1
ATOM 3743 N N . LYS A 1 483 ? 20.262 2.882 -2.316 1.00 86.19 483 LYS A N 1
ATOM 3744 C CA . LYS A 1 483 ? 21.067 2.644 -1.113 1.00 86.19 483 LYS A CA 1
ATOM 3745 C C . LYS A 1 483 ? 21.481 1.174 -1.026 1.00 86.19 483 LYS A C 1
ATOM 3747 O O . LYS A 1 483 ? 20.636 0.287 -1.130 1.00 86.19 483 LYS A O 1
ATOM 3752 N N . SER A 1 484 ? 22.766 0.916 -0.787 1.00 85.69 484 SER A N 1
ATOM 3753 C CA . SER A 1 484 ? 23.272 -0.423 -0.452 1.00 85.69 484 SER A CA 1
ATOM 3754 C C . SER A 1 484 ? 22.763 -0.882 0.918 1.00 85.69 484 SER A C 1
ATOM 3756 O O . SER A 1 484 ? 22.314 -0.060 1.718 1.00 85.69 484 SER A O 1
ATOM 3758 N N . GLN A 1 485 ? 22.906 -2.171 1.243 1.00 81.88 485 GLN A N 1
ATOM 3759 C CA . GLN A 1 485 ? 22.538 -2.681 2.573 1.00 81.88 485 GLN A CA 1
ATOM 3760 C C . GLN A 1 485 ? 23.301 -1.967 3.698 1.00 81.88 485 GLN A C 1
ATOM 3762 O O . GLN A 1 485 ? 22.718 -1.588 4.710 1.00 81.88 485 GLN A O 1
ATOM 3767 N N . LYS A 1 486 ? 24.599 -1.704 3.490 1.00 83.94 486 LYS A N 1
ATOM 3768 C CA . LYS A 1 486 ? 25.443 -0.968 4.449 1.00 83.94 486 LYS A CA 1
ATOM 3769 C C . LYS A 1 486 ? 25.003 0.487 4.629 1.00 83.94 486 LYS A C 1
ATOM 3771 O O . LYS A 1 486 ? 25.206 1.049 5.696 1.00 83.94 486 LYS A O 1
ATOM 3776 N N . ALA A 1 487 ? 24.395 1.080 3.602 1.00 84.25 487 ALA A N 1
ATOM 3777 C CA . ALA A 1 487 ? 23.827 2.425 3.638 1.00 84.25 487 ALA A CA 1
ATOM 3778 C C . ALA A 1 487 ? 22.357 2.448 4.115 1.00 84.25 487 ALA A C 1
ATOM 3780 O O . ALA A 1 487 ? 21.667 3.446 3.917 1.00 84.25 487 ALA A O 1
ATOM 3781 N N . GLY A 1 488 ? 21.863 1.353 4.708 1.00 84.25 488 GLY A N 1
ATOM 3782 C CA . GLY A 1 488 ? 20.499 1.244 5.236 1.00 84.25 488 GLY A CA 1
ATOM 3783 C C . GLY A 1 488 ? 19.442 0.798 4.219 1.00 84.25 488 GLY A C 1
ATOM 3784 O O . GLY A 1 488 ? 18.256 0.795 4.534 1.00 84.25 488 GLY A O 1
ATOM 3785 N N . GLY A 1 489 ? 19.831 0.400 3.005 1.00 87.19 489 GLY A N 1
ATOM 3786 C CA . GLY A 1 489 ? 18.910 -0.143 2.008 1.00 87.19 489 GLY A CA 1
ATOM 3787 C C . GLY A 1 489 ? 18.367 -1.519 2.407 1.00 87.19 489 GLY A C 1
ATOM 3788 O O . GLY A 1 489 ? 19.085 -2.515 2.343 1.00 87.19 489 GLY A O 1
ATOM 3789 N N . TYR A 1 490 ? 17.080 -1.597 2.753 1.00 91.19 490 TYR A N 1
ATOM 3790 C CA . TYR A 1 490 ? 16.363 -2.846 3.040 1.00 91.19 490 TYR A CA 1
ATOM 3791 C C . TYR A 1 490 ? 15.068 -2.988 2.211 1.00 91.19 490 TYR A C 1
ATOM 3793 O O . TYR A 1 490 ? 14.263 -2.059 2.169 1.00 91.19 490 TYR A O 1
ATOM 3801 N N . LEU A 1 491 ? 14.899 -4.109 1.491 1.00 93.75 491 LEU A N 1
ATOM 3802 C CA . LEU A 1 491 ? 13.742 -4.415 0.617 1.00 93.75 491 LEU A CA 1
ATOM 3803 C C . LEU A 1 491 ? 13.283 -3.233 -0.264 1.00 93.75 491 LEU A C 1
ATOM 3805 O O . LEU A 1 491 ? 14.085 -2.706 -1.028 1.00 93.75 491 LEU A O 1
ATOM 3809 N N . CYS A 1 492 ? 12.030 -2.798 -0.149 1.00 96.31 492 CYS A N 1
ATOM 3810 C CA . CYS A 1 492 ? 11.504 -1.570 -0.738 1.00 96.31 492 CYS A CA 1
ATOM 3811 C C . CYS A 1 492 ? 11.041 -0.581 0.346 1.00 96.31 492 CYS A C 1
ATOM 3813 O O . CYS A 1 492 ? 10.139 0.220 0.117 1.00 96.31 492 CYS A O 1
ATOM 3815 N N . ARG A 1 493 ? 11.670 -0.636 1.528 1.00 94.12 493 ARG A N 1
ATOM 3816 C CA . ARG A 1 493 ? 11.384 0.268 2.645 1.00 94.12 493 ARG A CA 1
ATOM 3817 C C . ARG A 1 493 ? 11.676 1.722 2.274 1.00 94.12 493 ARG A C 1
ATOM 3819 O O . ARG A 1 493 ? 12.681 1.982 1.611 1.00 94.12 493 ARG A O 1
ATOM 3826 N N . ASP A 1 494 ? 10.806 2.623 2.730 1.00 92.00 494 ASP A N 1
ATOM 3827 C CA . ASP A 1 494 ? 10.837 4.074 2.488 1.00 92.00 494 ASP A CA 1
ATOM 3828 C C . ASP A 1 494 ? 10.669 4.463 1.001 1.00 92.00 494 ASP A C 1
ATOM 3830 O O . ASP A 1 494 ? 10.988 5.581 0.593 1.00 92.00 494 ASP A O 1
ATOM 3834 N N . LEU A 1 495 ? 10.168 3.535 0.173 1.00 96.44 495 LEU A N 1
ATOM 3835 C CA . LEU A 1 495 ? 9.923 3.757 -1.251 1.00 96.44 495 LEU A CA 1
ATOM 3836 C C . LEU A 1 495 ? 8.429 3.805 -1.565 1.00 96.44 495 LEU A C 1
ATOM 3838 O O . LEU A 1 495 ? 7.638 3.021 -1.031 1.00 96.44 495 LEU A O 1
ATOM 3842 N N . ALA A 1 496 ? 8.067 4.681 -2.497 1.00 97.88 496 ALA A N 1
ATOM 3843 C CA . ALA A 1 496 ? 6.749 4.725 -3.113 1.00 97.88 496 ALA A CA 1
ATOM 3844 C C . ALA A 1 496 ? 6.745 3.954 -4.434 1.00 97.88 496 ALA A C 1
ATOM 3846 O O . ALA A 1 496 ? 7.746 3.941 -5.153 1.00 97.88 496 ALA A O 1
ATOM 3847 N N . ILE A 1 497 ? 5.608 3.355 -4.781 1.00 98.62 497 ILE A N 1
ATOM 3848 C CA . ILE A 1 497 ? 5.389 2.747 -6.096 1.00 98.62 497 ILE A CA 1
ATOM 3849 C C . ILE A 1 497 ? 4.191 3.382 -6.802 1.00 98.62 497 ILE A C 1
ATOM 3851 O O . ILE A 1 497 ? 3.119 3.535 -6.224 1.00 98.62 497 ILE A O 1
ATOM 3855 N N . PHE A 1 498 ? 4.380 3.734 -8.068 1.00 98.62 498 PHE A N 1
ATOM 3856 C CA . PHE A 1 498 ? 3.357 4.251 -8.966 1.00 98.62 498 PHE A CA 1
ATOM 3857 C C . PHE A 1 498 ? 3.082 3.205 -10.039 1.00 98.62 498 PHE A C 1
ATOM 3859 O O . PHE A 1 498 ? 4.007 2.707 -10.682 1.00 98.62 498 PHE A O 1
ATOM 3866 N N . LEU A 1 499 ? 1.816 2.851 -10.213 1.00 98.50 499 LEU A N 1
ATOM 3867 C CA . LEU A 1 499 ? 1.380 1.794 -11.114 1.00 98.50 499 LEU A CA 1
ATOM 3868 C C . LEU A 1 499 ? 0.391 2.361 -12.126 1.00 98.50 499 LEU A C 1
ATOM 3870 O O . LEU A 1 499 ? -0.471 3.166 -11.793 1.00 98.50 499 LEU A O 1
ATOM 3874 N N . SER A 1 500 ? 0.502 1.906 -13.368 1.00 96.88 500 SER A N 1
ATOM 3875 C CA . SER A 1 500 ? -0.471 2.226 -14.426 1.00 96.88 500 SER A CA 1
ATOM 3876 C C . SER A 1 500 ? -1.842 1.572 -14.204 1.00 96.88 500 SER A C 1
ATOM 3878 O O . SER A 1 500 ? -2.845 2.110 -14.662 1.00 96.88 500 SER A O 1
ATOM 3880 N N . ARG A 1 501 ? -1.889 0.442 -13.485 1.00 94.62 501 ARG A N 1
ATOM 3881 C CA . ARG A 1 501 ? -3.106 -0.297 -13.119 1.00 94.62 501 ARG A CA 1
ATOM 3882 C C . ARG A 1 501 ? -3.031 -0.778 -11.672 1.00 94.62 501 ARG A C 1
ATOM 3884 O O . ARG A 1 501 ? -1.944 -0.916 -11.109 1.00 94.62 501 ARG A O 1
ATOM 3891 N N . GLU A 1 502 ? -4.181 -1.065 -11.081 1.00 95.25 502 GLU A N 1
ATOM 3892 C CA . GLU A 1 502 ? -4.274 -1.668 -9.758 1.00 95.25 502 GLU A CA 1
ATOM 3893 C C . GLU A 1 502 ? -3.600 -3.056 -9.759 1.00 95.25 502 GLU A C 1
ATOM 3895 O O . GLU A 1 502 ? -3.924 -3.899 -10.605 1.00 95.25 502 GLU A O 1
ATOM 3900 N N . PRO A 1 503 ? -2.670 -3.330 -8.825 1.00 96.00 503 PRO A N 1
ATOM 3901 C CA . PRO A 1 503 ? -1.945 -4.590 -8.800 1.00 96.00 503 PRO A CA 1
ATOM 3902 C C . PRO A 1 503 ? -2.863 -5.732 -8.364 1.00 96.00 503 PRO A C 1
ATOM 3904 O O . PRO A 1 503 ? -3.682 -5.581 -7.454 1.00 96.00 503 PRO A O 1
ATOM 3907 N N . CYS A 1 504 ? -2.671 -6.913 -8.954 1.00 93.06 504 CYS A N 1
ATOM 3908 C CA . CYS A 1 504 ? -3.435 -8.093 -8.565 1.00 93.06 504 CYS A CA 1
ATOM 3909 C C . CYS A 1 504 ? -3.177 -8.490 -7.099 1.00 93.06 504 CYS A C 1
ATOM 3911 O O . CYS A 1 504 ? -2.239 -7.998 -6.463 1.00 93.06 504 CYS A O 1
ATOM 3913 N N . VAL A 1 505 ? -3.964 -9.422 -6.557 1.00 93.81 505 VAL A N 1
ATOM 3914 C CA . VAL A 1 505 ? -3.802 -9.940 -5.181 1.00 93.81 505 VAL A CA 1
ATOM 3915 C C . VAL A 1 505 ? -2.360 -10.377 -4.874 1.00 93.81 505 VAL A C 1
ATOM 3917 O O . VAL A 1 505 ? -1.824 -10.029 -3.822 1.00 93.81 505 VAL A O 1
ATOM 3920 N N . CYS A 1 506 ? -1.701 -11.088 -5.797 1.00 95.19 506 CYS A N 1
ATOM 3921 C CA . CYS A 1 506 ? -0.322 -11.553 -5.607 1.00 95.19 506 CYS A CA 1
ATOM 3922 C C . CYS A 1 506 ? 0.670 -10.381 -5.517 1.00 95.19 506 CYS A C 1
ATOM 3924 O O . CYS A 1 506 ? 1.426 -10.290 -4.550 1.00 95.19 506 CYS A O 1
ATOM 3926 N N . CYS A 1 507 ? 0.609 -9.440 -6.463 1.00 97.12 507 CYS A N 1
ATOM 3927 C CA . CYS A 1 507 ? 1.445 -8.238 -6.455 1.00 97.12 507 CYS A CA 1
ATOM 3928 C C . CYS A 1 507 ? 1.173 -7.365 -5.220 1.00 97.12 507 CYS A C 1
ATOM 3930 O O . CYS A 1 507 ? 2.096 -6.902 -4.562 1.00 97.12 507 CYS A O 1
ATOM 3932 N N . SER A 1 508 ? -0.091 -7.198 -4.838 1.00 97.31 508 SER A N 1
ATOM 3933 C CA . SER A 1 508 ? -0.479 -6.451 -3.638 1.00 97.31 508 SER A CA 1
ATOM 3934 C C . SER A 1 508 ? 0.126 -7.059 -2.369 1.00 97.31 508 SER A C 1
ATOM 3936 O O . SER A 1 508 ? 0.664 -6.341 -1.527 1.00 97.31 508 SER A O 1
ATOM 3938 N N . MET A 1 509 ? 0.106 -8.390 -2.245 1.00 96.62 509 MET A N 1
ATOM 3939 C CA . MET A 1 509 ? 0.734 -9.080 -1.118 1.00 96.62 509 MET A CA 1
ATOM 3940 C C . MET A 1 509 ? 2.262 -8.973 -1.156 1.00 96.62 509 MET A C 1
ATOM 3942 O O . MET A 1 509 ? 2.896 -8.781 -0.118 1.00 96.62 509 MET A O 1
ATOM 3946 N N . ALA A 1 510 ? 2.870 -9.044 -2.339 1.00 96.94 510 ALA A N 1
ATOM 3947 C CA . ALA A 1 510 ? 4.302 -8.824 -2.483 1.00 96.94 510 ALA A CA 1
ATOM 3948 C C . ALA A 1 510 ? 4.703 -7.404 -2.053 1.00 96.94 510 ALA A C 1
ATOM 3950 O O . ALA A 1 510 ? 5.729 -7.237 -1.407 1.00 96.94 510 ALA A O 1
ATOM 3951 N N . MET A 1 511 ? 3.862 -6.391 -2.283 1.00 97.44 511 MET A N 1
ATOM 3952 C CA . MET A 1 511 ? 4.095 -5.029 -1.788 1.00 97.44 511 MET A CA 1
ATOM 3953 C C . MET A 1 511 ? 4.164 -4.962 -0.258 1.00 97.44 511 MET A C 1
ATOM 3955 O O . MET A 1 511 ? 5.049 -4.305 0.296 1.00 97.44 511 MET A O 1
ATOM 3959 N N . VAL A 1 512 ? 3.271 -5.685 0.426 1.00 96.25 512 VAL A N 1
ATOM 3960 C CA . VAL A 1 512 ? 3.284 -5.836 1.891 1.00 96.25 512 VAL A CA 1
ATOM 3961 C C . VAL A 1 512 ? 4.597 -6.486 2.345 1.00 96.25 512 VAL A C 1
ATOM 3963 O O . VAL A 1 512 ? 5.238 -6.002 3.276 1.00 96.25 512 VAL A O 1
ATOM 3966 N N . GLN A 1 513 ? 5.038 -7.550 1.666 1.00 95.12 513 GLN A N 1
ATOM 3967 C CA . GLN A 1 513 ? 6.278 -8.263 2.000 1.00 95.12 513 GLN A CA 1
ATOM 3968 C C . GLN A 1 513 ? 7.537 -7.433 1.719 1.00 95.12 513 GLN A C 1
ATOM 3970 O O . GLN A 1 513 ? 8.475 -7.459 2.513 1.00 95.12 513 GLN A O 1
ATOM 3975 N N . SER A 1 514 ? 7.543 -6.656 0.636 1.00 96.06 514 SER A N 1
ATOM 3976 C CA . SER A 1 514 ? 8.630 -5.748 0.258 1.00 96.06 514 SER A CA 1
ATOM 3977 C C . SER A 1 514 ? 8.669 -4.470 1.099 1.00 96.06 514 SER A C 1
ATOM 3979 O O . SER A 1 514 ? 9.623 -3.703 0.977 1.00 96.06 514 SER A O 1
ATOM 3981 N N . ARG A 1 515 ? 7.689 -4.255 1.985 1.00 96.12 515 ARG A N 1
ATOM 3982 C CA . ARG A 1 515 ? 7.601 -3.112 2.902 1.00 96.12 515 ARG A CA 1
ATOM 3983 C C . ARG A 1 515 ? 7.582 -1.748 2.211 1.00 96.12 515 ARG A C 1
ATOM 3985 O O . ARG A 1 515 ? 8.241 -0.824 2.679 1.00 96.12 515 ARG A O 1
ATOM 3992 N N . PHE A 1 516 ? 6.839 -1.622 1.113 1.00 97.44 516 PHE A N 1
ATOM 3993 C CA . PHE A 1 516 ? 6.624 -0.308 0.499 1.00 97.44 516 PHE A CA 1
ATOM 3994 C C . PHE A 1 516 ? 6.013 0.676 1.505 1.00 97.44 516 PHE A C 1
ATOM 3996 O O . PHE A 1 516 ? 5.215 0.285 2.362 1.00 97.44 516 PHE A O 1
ATOM 4003 N N . GLU A 1 517 ? 6.402 1.944 1.379 1.00 95.75 517 GLU A N 1
ATOM 4004 C CA . GLU A 1 517 ? 5.893 3.048 2.200 1.00 95.75 517 GLU A CA 1
ATOM 4005 C C . GLU A 1 517 ? 4.508 3.487 1.722 1.00 95.75 517 GLU A C 1
ATOM 4007 O O . GLU A 1 517 ? 3.633 3.807 2.523 1.00 95.75 517 GLU A O 1
ATOM 4012 N N . THR A 1 518 ? 4.292 3.489 0.404 1.00 97.62 518 THR A N 1
ATOM 4013 C CA . THR A 1 518 ? 3.011 3.858 -0.200 1.00 97.62 518 THR A CA 1
ATOM 4014 C C . THR A 1 518 ? 2.883 3.372 -1.642 1.00 97.62 518 THR A C 1
ATOM 4016 O O . THR A 1 518 ? 3.870 2.996 -2.281 1.00 97.62 518 THR A O 1
ATOM 4019 N N . ALA A 1 519 ? 1.655 3.392 -2.158 1.00 98.12 519 ALA A N 1
ATOM 4020 C CA . ALA A 1 519 ? 1.320 3.021 -3.522 1.00 98.12 519 ALA A CA 1
ATOM 4021 C C . ALA A 1 519 ? 0.325 3.997 -4.143 1.00 98.12 519 ALA A C 1
ATOM 4023 O O . ALA A 1 519 ? -0.599 4.439 -3.460 1.00 98.12 519 ALA A O 1
ATOM 4024 N N . VAL A 1 520 ? 0.474 4.276 -5.436 1.00 98.38 520 VAL A N 1
ATOM 4025 C CA . VAL A 1 520 ? -0.434 5.139 -6.198 1.00 98.38 520 VAL A CA 1
ATOM 4026 C C . VAL A 1 520 ? -0.767 4.494 -7.542 1.00 98.38 520 VAL A C 1
ATOM 4028 O O . VAL A 1 520 ? 0.133 4.042 -8.246 1.00 98.38 520 VAL A O 1
ATOM 4031 N N . TYR A 1 521 ? -2.042 4.463 -7.918 1.00 97.56 521 TYR A N 1
ATOM 4032 C CA . TYR A 1 521 ? -2.498 4.024 -9.245 1.00 97.56 521 TYR A CA 1
ATOM 4033 C C . TYR A 1 521 ? -3.711 4.857 -9.691 1.00 97.56 521 TYR A C 1
ATOM 4035 O O . TYR A 1 521 ? -4.370 5.452 -8.838 1.00 97.56 521 TYR A O 1
ATOM 4043 N N . PRO A 1 522 ? -4.022 4.978 -10.992 1.00 95.56 522 PRO A N 1
ATOM 4044 C CA . PRO A 1 522 ? -5.164 5.775 -11.432 1.00 95.56 522 PRO A CA 1
ATOM 4045 C C . PRO A 1 522 ? -6.484 5.073 -11.092 1.00 95.56 522 PRO A C 1
ATOM 4047 O O . PRO A 1 522 ? -6.581 3.855 -11.213 1.00 95.56 522 PRO A O 1
ATOM 4050 N N . GLN A 1 523 ? -7.522 5.820 -10.704 1.00 92.88 523 GLN A N 1
ATOM 4051 C CA . GLN A 1 523 ? -8.824 5.237 -10.340 1.00 92.88 523 GLN A CA 1
ATOM 4052 C C . GLN A 1 523 ? -9.455 4.454 -11.503 1.00 92.88 523 GLN A C 1
ATOM 4054 O O . GLN A 1 523 ? -10.027 3.388 -11.287 1.00 92.88 523 GLN A O 1
ATOM 4059 N N . ILE A 1 524 ? -9.283 4.941 -12.737 1.00 89.38 524 ILE A N 1
ATOM 4060 C CA . ILE A 1 524 ? -9.706 4.236 -13.957 1.00 89.38 524 ILE A CA 1
ATOM 4061 C C . ILE A 1 524 ? -8.927 2.929 -14.185 1.00 89.38 524 ILE A C 1
ATOM 4063 O O . ILE A 1 524 ? -9.394 2.042 -14.883 1.00 89.38 524 ILE A O 1
ATOM 4067 N N . GLY A 1 525 ? -7.761 2.774 -13.554 1.00 88.12 525 GLY A N 1
ATOM 4068 C CA . GLY A 1 525 ? -6.930 1.574 -13.626 1.00 88.12 525 GLY A CA 1
ATOM 4069 C C . GLY A 1 525 ? -7.316 0.472 -12.637 1.00 88.12 525 GLY A C 1
ATOM 4070 O O . GLY A 1 525 ? -6.520 -0.446 -12.445 1.00 88.12 525 GLY A O 1
ATOM 4071 N N . ARG A 1 526 ? -8.473 0.547 -11.966 1.00 88.88 526 ARG A N 1
ATOM 4072 C CA . ARG A 1 526 ? -8.986 -0.555 -11.133 1.00 88.88 526 ARG A CA 1
ATOM 4073 C C . ARG A 1 526 ? -9.214 -1.807 -11.978 1.00 88.88 526 ARG A C 1
ATOM 4075 O O . ARG A 1 526 ? -9.781 -1.732 -13.058 1.00 88.88 526 ARG A O 1
ATOM 4082 N N . THR A 1 527 ? -8.825 -2.969 -11.456 1.00 85.50 527 THR A N 1
ATOM 4083 C CA . THR A 1 527 ? -8.949 -4.251 -12.173 1.00 85.50 527 THR A CA 1
ATOM 4084 C C . THR A 1 527 ? -9.798 -5.245 -11.386 1.00 85.50 527 THR A C 1
ATOM 4086 O O . THR A 1 527 ? -9.817 -5.211 -10.157 1.00 85.50 527 THR A O 1
ATOM 4089 N N . LEU A 1 528 ? -10.465 -6.191 -12.061 1.00 82.00 528 LEU A N 1
ATOM 4090 C CA . LEU A 1 528 ? -11.240 -7.252 -11.389 1.00 82.00 528 LEU A CA 1
ATOM 4091 C C . LEU A 1 528 ? -10.383 -8.104 -10.437 1.00 82.00 528 LEU A C 1
ATOM 4093 O O . LEU A 1 528 ? -10.875 -8.607 -9.430 1.00 82.00 528 LEU A O 1
ATOM 4097 N N . THR A 1 529 ? -9.089 -8.240 -10.736 1.00 85.69 529 THR A N 1
ATOM 4098 C CA . THR A 1 529 ? -8.129 -9.016 -9.932 1.00 85.69 529 THR A CA 1
ATOM 4099 C C . THR A 1 529 ? -7.400 -8.182 -8.873 1.00 85.69 529 THR A C 1
ATOM 4101 O O . THR A 1 529 ? -6.541 -8.713 -8.161 1.00 85.69 529 THR A O 1
ATOM 4104 N N . GLY A 1 530 ? -7.715 -6.886 -8.776 1.00 90.88 530 GLY A N 1
ATOM 4105 C CA . GLY A 1 530 ? -7.010 -5.913 -7.951 1.00 90.88 530 GLY A CA 1
ATOM 4106 C C . GLY A 1 530 ? -7.117 -6.197 -6.452 1.00 90.88 530 GLY A C 1
ATOM 4107 O O . GLY A 1 530 ? -8.195 -6.516 -5.944 1.00 90.88 530 GLY A O 1
ATOM 4108 N N . GLY A 1 531 ? -5.992 -6.087 -5.743 1.00 94.94 531 GLY A N 1
ATOM 4109 C CA . GLY A 1 531 ? -5.884 -6.416 -4.319 1.00 94.94 531 GLY A CA 1
ATOM 4110 C C . GLY A 1 531 ? -5.824 -5.223 -3.359 1.00 94.94 531 GLY A C 1
ATOM 4111 O O . GLY A 1 531 ? -5.779 -5.450 -2.146 1.00 94.94 531 GLY A O 1
ATOM 4112 N N . LEU A 1 532 ? -5.798 -3.977 -3.851 1.00 95.94 532 LEU A N 1
ATOM 4113 C CA . LEU A 1 532 ? -5.616 -2.787 -3.005 1.00 95.94 532 LEU A CA 1
ATOM 4114 C C . LEU A 1 532 ? -6.927 -2.081 -2.673 1.00 95.94 532 LEU A C 1
ATOM 4116 O O . LEU A 1 532 ? -7.086 -1.631 -1.542 1.00 95.94 532 LEU A O 1
ATOM 4120 N N . ALA A 1 533 ? -7.861 -1.984 -3.617 1.00 94.25 533 ALA A N 1
ATOM 4121 C CA . ALA A 1 533 ? -9.147 -1.357 -3.361 1.00 94.25 533 ALA A CA 1
ATOM 4122 C C . ALA A 1 533 ? -9.925 -2.133 -2.280 1.00 94.25 533 ALA A C 1
ATOM 4124 O O . ALA A 1 533 ? -9.951 -3.369 -2.264 1.00 94.25 533 ALA A O 1
ATOM 4125 N N . SER A 1 534 ? -10.567 -1.389 -1.377 1.00 91.88 534 SER A N 1
ATOM 4126 C CA . SER A 1 534 ? -11.391 -1.938 -0.286 1.00 91.88 534 SER A CA 1
ATOM 4127 C C . SER A 1 534 ? -12.893 -1.860 -0.562 1.00 91.88 534 SER A C 1
ATOM 4129 O O . SER A 1 534 ? -13.679 -2.340 0.243 1.00 91.88 534 SER A O 1
ATOM 4131 N N . GLU A 1 535 ? -13.292 -1.254 -1.677 1.00 89.50 535 GLU A N 1
ATOM 4132 C CA . GLU A 1 535 ? -14.686 -1.011 -2.053 1.00 89.50 535 GLU A CA 1
ATOM 4133 C C . GLU A 1 535 ? -14.803 -0.645 -3.535 1.00 89.50 535 GLU A C 1
ATOM 4135 O O . GLU A 1 535 ? -13.805 -0.278 -4.164 1.00 89.50 535 GLU A O 1
ATOM 4140 N N . SER A 1 536 ? -16.024 -0.671 -4.073 1.00 84.69 536 SER A N 1
ATOM 4141 C CA . SER A 1 536 ? -16.333 -0.184 -5.420 1.00 84.69 536 SER A CA 1
ATOM 4142 C C . SER A 1 536 ? -16.185 1.338 -5.527 1.00 84.69 536 SER A C 1
ATOM 4144 O O . SER A 1 536 ? -16.076 2.051 -4.527 1.00 84.69 536 SER A O 1
ATOM 4146 N N . VAL A 1 537 ? -16.109 1.851 -6.760 1.00 77.12 537 VAL A N 1
ATOM 4147 C CA . VAL A 1 537 ? -16.161 3.300 -6.976 1.00 77.12 537 VAL A CA 1
ATOM 4148 C C . VAL A 1 537 ? -17.600 3.706 -6.693 1.00 77.12 537 VAL A C 1
ATOM 4150 O O . VAL A 1 537 ? -18.511 3.267 -7.389 1.00 77.12 537 VAL A O 1
ATOM 4153 N N . ILE A 1 538 ? -17.815 4.495 -5.643 1.00 58.41 538 ILE A N 1
ATOM 4154 C CA . ILE A 1 538 ? -19.110 5.138 -5.433 1.00 58.41 538 ILE A CA 1
ATOM 4155 C C . ILE A 1 538 ? -19.187 6.225 -6.495 1.00 58.41 538 ILE A C 1
ATOM 4157 O O . ILE A 1 538 ? -18.436 7.200 -6.417 1.00 58.41 538 ILE A O 1
ATOM 4161 N N . ASP A 1 539 ? -20.033 6.018 -7.501 1.00 46.41 539 ASP A N 1
ATOM 4162 C CA . ASP A 1 539 ? -20.317 7.040 -8.496 1.00 46.41 539 ASP A CA 1
ATOM 4163 C C . ASP A 1 539 ? -20.726 8.321 -7.755 1.00 46.41 539 ASP A C 1
ATOM 4165 O O . ASP A 1 539 ? -21.658 8.325 -6.950 1.00 46.41 539 ASP A O 1
ATOM 4169 N N . GLN A 1 540 ? -19.965 9.400 -7.944 1.00 38.59 540 GLN A N 1
ATOM 4170 C CA . GLN A 1 540 ? -20.278 10.706 -7.358 1.00 38.59 540 GLN A CA 1
ATOM 4171 C C . GLN A 1 540 ? -21.324 11.427 -8.213 1.00 38.59 540 GLN A C 1
ATOM 4173 O O . GLN A 1 540 ? -21.268 12.649 -8.367 1.00 38.59 540 GLN A O 1
ATOM 4178 N N . SER A 1 541 ? -22.272 10.689 -8.789 1.00 32.62 541 SER A N 1
ATOM 4179 C CA . SER A 1 541 ? -23.434 11.297 -9.405 1.00 32.62 541 SER A CA 1
ATOM 4180 C C . SER A 1 541 ? -24.195 12.070 -8.314 1.00 32.62 541 SER A C 1
ATOM 4182 O O . SER A 1 541 ? -24.350 11.586 -7.184 1.00 32.62 541 SER A O 1
ATOM 4184 N N . PRO A 1 542 ? -24.598 13.327 -8.586 1.00 29.36 542 PRO A N 1
ATOM 4185 C CA . PRO A 1 542 ? -25.384 14.099 -7.634 1.00 29.36 542 PRO A CA 1
ATOM 4186 C C . PRO A 1 542 ? -26.640 13.301 -7.265 1.00 29.36 542 PRO A C 1
ATOM 4188 O O . PRO A 1 542 ? -27.135 12.544 -8.103 1.00 29.36 542 PRO A O 1
ATOM 4191 N N . PRO A 1 543 ? -27.169 13.449 -6.034 1.00 32.91 543 PRO A N 1
ATOM 4192 C CA . PRO A 1 543 ? -28.415 12.794 -5.674 1.00 32.91 543 PRO A CA 1
ATOM 4193 C C . PRO A 1 543 ? -29.447 13.189 -6.723 1.00 32.91 543 PRO A C 1
ATOM 4195 O O . PRO A 1 543 ? -29.697 14.383 -6.908 1.00 32.91 543 PRO A O 1
ATOM 4198 N N . ILE A 1 544 ? -29.976 12.193 -7.437 1.00 37.84 544 ILE A N 1
ATOM 4199 C CA . ILE A 1 544 ? -31.113 12.366 -8.334 1.00 37.84 544 ILE A CA 1
ATOM 4200 C C . ILE A 1 544 ? -32.191 13.002 -7.467 1.00 37.84 544 ILE A C 1
ATOM 4202 O O . ILE A 1 544 ? -32.740 12.372 -6.564 1.00 37.84 544 ILE A O 1
ATOM 4206 N N . THR A 1 545 ? -32.389 14.304 -7.652 1.00 36.16 545 THR A N 1
ATOM 4207 C CA . THR A 1 545 ? -33.518 15.007 -7.073 1.00 36.16 545 THR A CA 1
ATOM 4208 C C . THR A 1 545 ? -34.747 14.399 -7.707 1.00 36.16 545 THR A C 1
ATOM 4210 O O . THR A 1 545 ? -34.816 14.324 -8.932 1.00 36.16 545 THR A O 1
ATOM 4213 N N . ASP A 1 546 ? -35.643 13.930 -6.848 1.00 42.38 546 ASP A N 1
ATOM 4214 C CA . ASP A 1 546 ? -36.913 13.317 -7.195 1.00 42.38 546 ASP A CA 1
ATOM 4215 C C . ASP A 1 546 ? -37.590 13.996 -8.390 1.00 42.38 546 ASP A C 1
ATOM 4217 O O . ASP A 1 546 ? -37.636 15.225 -8.456 1.00 42.38 546 ASP A O 1
ATOM 4221 N N . GLU A 1 547 ? -38.138 13.139 -9.254 1.00 41.25 547 GLU A N 1
ATOM 4222 C CA . GLU A 1 547 ? -39.151 13.331 -10.307 1.00 41.25 547 GLU A CA 1
ATOM 4223 C C . GLU A 1 547 ? -38.620 12.815 -11.650 1.00 41.25 547 GLU A C 1
ATOM 4225 O O . GLU A 1 547 ? -38.194 13.597 -12.486 1.00 41.25 547 GLU A O 1
ATOM 4230 N N . ASP A 1 548 ? -38.571 11.484 -11.813 1.00 32.34 548 ASP A N 1
ATOM 4231 C CA . ASP A 1 548 ? -39.069 10.794 -13.015 1.00 32.34 548 ASP A CA 1
ATOM 4232 C C . ASP A 1 548 ? -38.946 9.260 -12.868 1.00 32.34 548 ASP A C 1
ATOM 4234 O O . ASP A 1 548 ? -37.870 8.674 -12.835 1.00 32.34 548 ASP A O 1
ATOM 4238 N N . GLU A 1 549 ? -40.124 8.651 -12.725 1.00 33.84 549 GLU A N 1
ATOM 4239 C CA . GLU A 1 549 ? -40.554 7.309 -13.140 1.00 33.84 549 GLU A CA 1
ATOM 4240 C C . GLU A 1 549 ? -39.708 6.055 -12.811 1.00 33.84 549 GLU A C 1
ATOM 4242 O O . GLU A 1 549 ? -38.653 5.767 -13.369 1.00 33.84 549 GLU A O 1
ATOM 4247 N N . TYR A 1 550 ? -40.307 5.210 -11.962 1.00 36.53 550 TYR A N 1
ATOM 4248 C CA . TYR A 1 550 ? -39.968 3.805 -11.743 1.00 36.53 550 TYR A CA 1
ATOM 4249 C C . TYR A 1 550 ? -39.792 3.044 -13.070 1.00 36.53 550 TYR A C 1
ATOM 4251 O O . TYR A 1 550 ? -40.776 2.704 -13.729 1.00 36.53 550 TYR A O 1
ATOM 4259 N N . GLN A 1 551 ? -38.560 2.654 -13.396 1.00 29.97 551 GLN A N 1
ATOM 4260 C CA . GLN A 1 551 ? -38.324 1.438 -14.170 1.00 29.97 551 GLN A CA 1
ATOM 4261 C C . GLN A 1 551 ? -37.857 0.334 -13.224 1.00 29.97 551 GLN A C 1
ATOM 4263 O O . GLN A 1 551 ? -36.701 0.276 -12.811 1.00 29.97 551 GLN A O 1
ATOM 4268 N N . GLU A 1 552 ? -38.789 -0.556 -12.878 1.00 33.31 552 GLU A N 1
ATOM 4269 C CA . GLU A 1 552 ? -38.469 -1.890 -12.376 1.00 33.31 552 GLU A CA 1
ATOM 4270 C C . GLU A 1 552 ? -37.646 -2.625 -13.444 1.00 33.31 552 GLU A C 1
ATOM 4272 O O . GLU A 1 552 ? -38.182 -3.148 -14.425 1.00 33.31 552 GLU A O 1
ATOM 4277 N N . ILE A 1 553 ? -36.328 -2.658 -13.265 1.00 31.19 553 ILE A N 1
ATOM 4278 C CA . ILE A 1 553 ? -35.452 -3.542 -14.027 1.00 31.19 553 ILE A CA 1
ATOM 4279 C C . ILE A 1 553 ? -35.541 -4.919 -13.362 1.00 31.19 553 ILE A C 1
ATOM 4281 O O . ILE A 1 553 ? -35.060 -5.135 -12.250 1.00 31.19 553 ILE A O 1
ATOM 4285 N N . TYR A 1 554 ? -36.218 -5.849 -14.039 1.00 29.97 554 TYR A N 1
ATOM 4286 C CA . TYR A 1 554 ? -36.140 -7.283 -13.756 1.00 29.97 554 TYR A CA 1
ATOM 4287 C C . TYR A 1 554 ? -34.667 -7.708 -13.650 1.00 29.97 554 TYR A C 1
ATOM 4289 O O . TYR A 1 554 ? -33.865 -7.236 -14.455 1.00 29.97 554 TYR A O 1
ATOM 4297 N N . PRO A 1 555 ? -34.290 -8.620 -12.733 1.00 31.28 555 PRO A N 1
ATOM 4298 C CA . PRO A 1 555 ? -32.906 -9.060 -12.620 1.00 31.28 555 PRO A CA 1
ATOM 4299 C C . PRO A 1 555 ? -32.513 -9.786 -13.911 1.00 31.28 555 PRO A C 1
ATOM 4301 O O . PRO A 1 555 ? -32.924 -10.926 -14.142 1.00 31.28 555 PRO A O 1
ATOM 4304 N N . SER A 1 556 ? -31.741 -9.126 -14.777 1.00 36.75 556 SER A N 1
ATOM 4305 C CA . SER A 1 556 ? -30.999 -9.824 -15.818 1.00 36.75 556 SER A CA 1
ATOM 4306 C C . SER A 1 556 ? -29.976 -10.704 -15.116 1.00 36.75 556 SER A C 1
ATOM 4308 O O . SER A 1 556 ? -29.219 -10.238 -14.270 1.00 36.75 556 SER A O 1
ATOM 4310 N N . SER A 1 557 ? -29.954 -11.988 -15.451 1.00 41.81 557 SER A N 1
ATOM 4311 C CA . SER A 1 557 ? -29.055 -12.994 -14.876 1.00 41.81 557 SER A CA 1
ATOM 4312 C C . SER A 1 557 ? -27.578 -12.829 -15.266 1.00 41.81 557 SER A C 1
ATOM 4314 O O . SER A 1 557 ? -26.810 -13.772 -15.107 1.00 41.81 557 SER A O 1
ATOM 4316 N N . ASP A 1 558 ? -27.188 -11.653 -15.748 1.00 40.81 558 ASP A N 1
ATOM 4317 C CA . ASP A 1 558 ? -25.827 -11.290 -16.119 1.00 40.81 558 ASP A CA 1
ATOM 4318 C C . ASP A 1 558 ? -25.387 -10.155 -15.184 1.00 40.81 558 ASP A C 1
ATOM 4320 O O . ASP A 1 558 ? -25.438 -8.979 -15.534 1.00 40.81 558 ASP A O 1
ATOM 4324 N N . THR A 1 559 ? -25.056 -10.505 -13.938 1.00 44.09 559 THR A N 1
ATOM 4325 C CA . THR A 1 559 ? -24.462 -9.571 -12.967 1.00 44.09 559 THR A CA 1
ATOM 4326 C C . THR A 1 559 ? -23.131 -9.064 -13.514 1.00 44.09 559 THR A C 1
ATOM 4328 O O . THR A 1 559 ? -22.312 -9.887 -13.937 1.00 44.09 559 THR A O 1
ATOM 4331 N N . ASP A 1 560 ? -22.900 -7.750 -13.481 1.00 52.78 560 ASP A N 1
ATOM 4332 C CA . ASP A 1 560 ? -21.613 -7.147 -13.846 1.00 52.78 560 ASP A CA 1
ATOM 4333 C C . ASP A 1 560 ? -20.492 -7.865 -13.058 1.00 52.78 560 ASP A C 1
ATOM 4335 O O . ASP A 1 560 ? -20.593 -7.998 -11.834 1.00 52.78 560 ASP A O 1
ATOM 4339 N N . PRO A 1 561 ? -19.426 -8.378 -13.707 1.00 53.78 561 PRO A N 1
ATOM 4340 C CA . PRO A 1 561 ? -18.309 -9.018 -13.012 1.00 53.78 561 PRO A CA 1
ATOM 4341 C C . PRO A 1 561 ? -17.737 -8.167 -11.867 1.00 53.78 561 PRO A C 1
ATOM 4343 O O . PRO A 1 561 ? -17.200 -8.716 -10.900 1.00 53.78 561 PRO A O 1
ATOM 4346 N N . MET A 1 562 ? -17.865 -6.838 -11.950 1.00 56.84 562 MET A N 1
ATOM 4347 C CA . MET A 1 562 ? -17.428 -5.914 -10.912 1.00 56.84 562 MET A CA 1
ATOM 4348 C C . MET A 1 562 ? -18.355 -5.890 -9.682 1.00 56.84 562 MET A C 1
ATOM 4350 O O . MET A 1 562 ? -17.867 -5.610 -8.586 1.00 56.84 562 MET A O 1
ATOM 4354 N N . GLU A 1 563 ? -19.635 -6.265 -9.803 1.00 59.00 563 GLU A N 1
ATOM 4355 C CA . GLU A 1 563 ? -20.557 -6.424 -8.659 1.00 59.00 563 GLU A CA 1
ATOM 4356 C C . GLU A 1 563 ? -20.151 -7.588 -7.743 1.00 59.00 563 GLU A C 1
ATOM 4358 O O . GLU A 1 563 ? -20.348 -7.521 -6.531 1.00 59.00 563 GLU A O 1
ATOM 4363 N N . ASN A 1 564 ? -19.520 -8.631 -8.298 1.00 65.12 564 ASN A N 1
ATOM 4364 C CA . ASN A 1 564 ? -19.012 -9.785 -7.544 1.00 65.12 564 ASN A CA 1
ATOM 4365 C C . ASN A 1 564 ? -17.525 -9.670 -7.169 1.00 65.12 564 ASN A C 1
ATOM 4367 O O . ASN A 1 564 ? -16.926 -10.629 -6.668 1.00 65.12 564 ASN A O 1
ATOM 4371 N N . ARG A 1 565 ? -16.901 -8.511 -7.407 1.00 79.00 565 ARG A N 1
ATOM 4372 C CA . ARG A 1 565 ? -15.492 -8.292 -7.086 1.00 79.00 565 ARG A CA 1
ATOM 4373 C C . ARG A 1 565 ? -15.271 -8.335 -5.573 1.00 79.00 565 ARG A C 1
ATOM 4375 O O . ARG A 1 565 ? -15.871 -7.586 -4.806 1.00 79.00 565 ARG A O 1
ATOM 4382 N N . VAL A 1 566 ? -14.325 -9.169 -5.144 1.00 81.94 566 VAL A N 1
ATOM 4383 C CA . VAL A 1 566 ? -13.862 -9.188 -3.752 1.00 81.94 566 VAL A CA 1
ATOM 4384 C C . VAL A 1 566 ? -12.858 -8.057 -3.551 1.00 81.94 566 VAL A C 1
ATOM 4386 O O . VAL A 1 566 ? -11.772 -8.060 -4.127 1.00 81.94 566 VAL A O 1
ATOM 4389 N N . PHE A 1 567 ? -13.210 -7.087 -2.712 1.00 91.25 567 PHE A N 1
ATOM 4390 C CA . PHE A 1 567 ? -12.330 -5.978 -2.362 1.00 91.25 567 PHE A CA 1
ATOM 4391 C C . PHE A 1 567 ? -11.465 -6.334 -1.149 1.00 91.25 567 PHE A C 1
ATOM 4393 O O . PHE A 1 567 ? -11.939 -6.394 -0.015 1.00 91.25 567 PHE A O 1
ATOM 4400 N N . TYR A 1 568 ? -10.182 -6.621 -1.381 1.00 92.81 568 TYR A N 1
ATOM 4401 C CA . TYR A 1 568 ? -9.315 -7.189 -0.344 1.00 92.81 568 TYR A CA 1
ATOM 4402 C C . TYR A 1 568 ? -8.727 -6.160 0.627 1.00 92.81 568 TYR A C 1
ATOM 4404 O O . TYR A 1 568 ? -8.453 -6.526 1.778 1.00 92.81 568 TYR A O 1
ATOM 4412 N N . GLY A 1 569 ? -8.493 -4.920 0.178 1.00 94.69 569 GLY A N 1
ATOM 4413 C CA . GLY A 1 569 ? -7.867 -3.863 0.980 1.00 94.69 569 GLY A CA 1
ATOM 4414 C C . GLY A 1 569 ? -6.507 -4.245 1.578 1.00 94.69 569 GLY A C 1
ATOM 4415 O O . GLY A 1 569 ? -6.244 -3.945 2.745 1.00 94.69 569 GLY A O 1
ATOM 4416 N N . LEU A 1 570 ? -5.659 -4.976 0.833 1.00 95.62 570 LEU A N 1
ATOM 4417 C CA . LEU A 1 570 ? -4.428 -5.591 1.366 1.00 95.62 570 LEU A CA 1
ATOM 4418 C C . LEU A 1 570 ? -3.390 -4.584 1.867 1.00 95.62 570 LEU A C 1
ATOM 4420 O O . LEU A 1 570 ? -2.577 -4.931 2.721 1.00 95.62 570 LEU A O 1
ATOM 4424 N N . ASN A 1 571 ? -3.421 -3.343 1.380 1.00 94.00 571 ASN A N 1
ATOM 4425 C CA . ASN A 1 571 ? -2.515 -2.287 1.828 1.00 94.00 571 ASN A CA 1
ATOM 4426 C C . ASN A 1 571 ? -2.656 -1.988 3.326 1.00 94.00 571 ASN A C 1
ATOM 4428 O O . ASN A 1 571 ? -1.689 -1.584 3.968 1.00 94.00 571 ASN A O 1
ATOM 4432 N N . PHE A 1 572 ? -3.842 -2.190 3.905 1.00 91.56 572 PHE A N 1
ATOM 4433 C CA . PHE A 1 572 ? -4.090 -1.841 5.296 1.00 91.56 572 PHE A CA 1
ATOM 4434 C C . PHE A 1 572 ? -5.053 -2.831 5.953 1.00 91.56 572 PHE A C 1
ATOM 4436 O O . PHE A 1 572 ? -6.242 -2.559 6.101 1.00 91.56 572 PHE A O 1
ATOM 4443 N N . ARG A 1 573 ? -4.526 -3.989 6.375 1.00 87.06 573 ARG A N 1
ATOM 4444 C CA . ARG A 1 573 ? -5.295 -5.026 7.082 1.00 87.06 573 ARG A CA 1
ATOM 4445 C C . ARG A 1 573 ? -4.800 -5.280 8.492 1.00 87.06 573 ARG A C 1
ATOM 4447 O O . ARG A 1 573 ? -3.597 -5.387 8.720 1.00 87.06 573 ARG A O 1
ATOM 4454 N N . LYS A 1 574 ? -5.719 -5.452 9.446 1.00 80.25 574 LYS A N 1
ATOM 4455 C CA . LYS A 1 574 ? -5.360 -5.812 10.828 1.00 80.25 574 LYS A CA 1
ATOM 4456 C C . LYS A 1 574 ? -4.642 -7.166 10.905 1.00 80.25 574 LYS A C 1
ATOM 4458 O O . LYS A 1 574 ? -3.772 -7.325 11.747 1.00 80.25 574 LYS A O 1
ATOM 4463 N N . GLU A 1 575 ? -4.950 -8.091 9.997 1.00 85.38 575 GLU A N 1
ATOM 4464 C CA . GLU A 1 575 ? -4.378 -9.442 9.965 1.00 85.38 575 GLU A CA 1
ATOM 4465 C C . GLU A 1 575 ? -2.946 -9.489 9.407 1.00 85.38 575 GLU A C 1
ATOM 4467 O O . GLU A 1 575 ? -2.252 -10.488 9.575 1.00 85.38 575 GLU A O 1
ATOM 4472 N N . LEU A 1 576 ? -2.500 -8.425 8.732 1.00 88.44 576 LEU A N 1
ATOM 4473 C CA . LEU A 1 576 ? -1.177 -8.356 8.120 1.00 88.44 576 LEU A CA 1
ATOM 4474 C C . LEU A 1 576 ? -0.195 -7.600 9.019 1.00 88.44 576 LEU A C 1
ATOM 4476 O O . LEU A 1 576 ? -0.543 -6.604 9.654 1.00 88.44 576 LEU A O 1
ATOM 4480 N N . ASN A 1 577 ? 1.054 -8.072 9.034 1.00 83.12 577 ASN A N 1
ATOM 4481 C CA . ASN A 1 577 ? 2.136 -7.514 9.853 1.00 83.12 577 ASN A CA 1
ATOM 4482 C C . ASN A 1 577 ? 2.710 -6.194 9.300 1.00 83.12 577 ASN A C 1
ATOM 4484 O O . ASN A 1 577 ? 3.437 -5.484 9.985 1.00 83.12 577 ASN A O 1
ATOM 4488 N N . TRP A 1 578 ? 2.402 -5.851 8.049 1.00 89.62 578 TRP A N 1
ATOM 4489 C CA . TRP A 1 578 ? 2.814 -4.590 7.442 1.00 89.62 578 TRP A CA 1
ATOM 4490 C C . TRP A 1 578 ? 1.607 -3.889 6.835 1.00 89.62 578 TRP A C 1
ATOM 4492 O O . TRP A 1 578 ? 0.702 -4.540 6.311 1.00 89.62 578 TRP A O 1
ATOM 4502 N N . ARG A 1 579 ? 1.579 -2.560 6.947 1.00 91.56 579 ARG A N 1
ATOM 4503 C CA . ARG A 1 579 ? 0.487 -1.710 6.473 1.00 91.56 579 ARG A CA 1
ATOM 4504 C C . ARG A 1 579 ? 1.078 -0.453 5.871 1.00 91.56 579 ARG A C 1
ATOM 4506 O O . ARG A 1 579 ? 1.999 0.119 6.446 1.00 91.56 579 ARG A O 1
ATOM 4513 N N . PHE A 1 580 ? 0.515 -0.018 4.758 1.00 93.75 580 PHE A N 1
ATOM 4514 C CA . PHE A 1 580 ? 0.913 1.198 4.075 1.00 93.75 580 PHE A CA 1
ATOM 4515 C C . PHE A 1 580 ? -0.324 1.937 3.540 1.00 93.75 580 PHE A C 1
ATOM 4517 O O . PHE A 1 580 ? -1.284 1.310 3.077 1.00 93.75 580 PHE A O 1
ATOM 4524 N N . PRO A 1 581 ? -0.362 3.275 3.619 1.00 94.31 581 PRO A N 1
ATOM 4525 C CA . PRO A 1 581 ? -1.381 4.055 2.928 1.00 94.31 581 PRO A CA 1
ATOM 4526 C C . PRO A 1 581 ? -1.226 3.894 1.411 1.00 94.31 581 PRO A C 1
ATOM 4528 O O . PRO A 1 581 ? -0.115 3.905 0.881 1.00 94.31 581 PRO A O 1
ATOM 4531 N N . ALA A 1 582 ? -2.344 3.761 0.707 1.00 96.44 582 ALA A N 1
ATOM 4532 C CA . ALA A 1 582 ? -2.376 3.708 -0.749 1.00 96.44 582 ALA A CA 1
ATOM 4533 C C . ALA A 1 582 ? -3.353 4.762 -1.278 1.00 96.44 582 ALA A C 1
ATOM 4535 O O . ALA A 1 582 ? -4.285 5.156 -0.571 1.00 96.44 582 ALA A O 1
ATOM 4536 N N . PHE A 1 583 ? -3.122 5.230 -2.499 1.00 97.25 583 PHE A N 1
ATOM 4537 C CA . PHE A 1 583 ? -3.846 6.339 -3.100 1.00 97.25 583 PHE A CA 1
ATOM 4538 C C . PHE A 1 583 ? -4.313 5.996 -4.512 1.00 97.25 583 PHE A C 1
ATOM 4540 O O . PHE A 1 583 ? -3.621 5.321 -5.273 1.00 97.25 583 PHE A O 1
ATOM 4547 N N . GLU A 1 584 ? -5.472 6.528 -4.869 1.00 96.00 584 GLU A N 1
ATOM 4548 C CA . GLU A 1 584 ? -5.962 6.575 -6.238 1.00 96.00 584 GLU A CA 1
ATOM 4549 C C . GLU A 1 584 ? -5.707 7.949 -6.832 1.00 96.00 584 GLU A C 1
ATOM 4551 O O . GLU A 1 584 ? -5.890 8.960 -6.161 1.00 96.00 584 GLU A O 1
ATOM 4556 N N . TYR A 1 585 ? -5.298 7.994 -8.093 1.00 96.00 585 TYR A N 1
ATOM 4557 C CA . TYR A 1 585 ? -5.196 9.228 -8.857 1.00 96.00 585 TYR A CA 1
ATOM 4558 C C . TYR A 1 585 ? -6.458 9.420 -9.691 1.00 96.00 585 TYR A C 1
ATOM 4560 O O . TYR A 1 585 ? -6.795 8.584 -10.530 1.00 96.00 585 TYR A O 1
ATOM 4568 N N . ILE A 1 586 ? -7.170 10.507 -9.424 1.00 94.50 586 ILE A N 1
ATOM 4569 C CA . ILE A 1 586 ? -8.380 10.903 -10.133 1.00 94.50 586 ILE A CA 1
ATOM 4570 C C . ILE A 1 586 ? -7.976 11.974 -11.127 1.00 94.50 586 ILE A C 1
ATOM 4572 O O . ILE A 1 586 ? -7.674 13.104 -10.738 1.00 94.50 586 ILE A O 1
ATOM 4576 N N . GLU A 1 587 ? -7.960 11.590 -12.395 1.00 90.50 587 GLU A N 1
ATOM 4577 C CA . GLU A 1 587 ? -7.655 12.489 -13.501 1.00 90.50 587 GLU A CA 1
ATOM 4578 C C . GLU A 1 587 ? -8.795 13.484 -13.700 1.00 90.50 587 GLU A C 1
ATOM 4580 O O . GLU A 1 587 ? -9.975 13.126 -13.640 1.00 90.50 587 GLU A O 1
ATOM 4585 N N . GLU A 1 588 ? -8.443 14.746 -13.918 1.00 83.25 588 GLU A N 1
ATOM 4586 C CA . GLU A 1 588 ? -9.415 15.772 -14.269 1.00 83.25 588 GLU A CA 1
ATOM 4587 C C . GLU A 1 588 ? -9.915 15.512 -15.692 1.00 83.25 588 GLU A C 1
ATOM 4589 O O . GLU A 1 588 ? -9.152 15.533 -16.660 1.00 83.25 588 GLU A O 1
ATOM 4594 N N . ARG A 1 589 ? -11.217 15.237 -15.831 1.00 65.00 589 ARG A N 1
ATOM 4595 C CA . ARG A 1 589 ? -11.847 15.148 -17.149 1.00 65.00 589 ARG A CA 1
ATOM 4596 C C . ARG A 1 589 ? -11.998 16.553 -17.730 1.00 65.00 589 ARG A C 1
ATOM 4598 O O . ARG A 1 589 ? -12.591 17.410 -17.074 1.00 65.00 589 ARG A O 1
ATOM 4605 N N . PRO A 1 590 ? -11.576 16.791 -18.980 1.00 52.53 590 PRO A N 1
ATOM 4606 C CA . PRO A 1 590 ? -12.049 17.947 -19.723 1.00 52.53 590 PRO A CA 1
ATOM 4607 C C . PRO A 1 590 ? -13.569 17.825 -19.905 1.00 52.53 590 PRO A C 1
ATOM 4609 O O . PRO A 1 590 ? -14.041 16.772 -20.328 1.00 52.53 590 PRO A O 1
ATOM 4612 N N . GLU A 1 591 ? -14.329 18.895 -19.656 1.00 47.41 591 GLU A N 1
ATOM 4613 C CA . GLU A 1 591 ? -15.809 18.943 -19.733 1.00 47.41 591 GLU A CA 1
ATOM 4614 C C . GLU A 1 591 ? -16.419 18.557 -21.108 1.00 47.41 591 GLU A C 1
ATOM 4616 O O . GLU A 1 591 ? -17.634 18.579 -21.275 1.00 47.41 591 GLU A O 1
ATOM 4621 N N . TRP A 1 592 ? -15.604 18.201 -22.107 1.00 51.00 592 TRP A N 1
ATOM 4622 C CA . TRP A 1 592 ? -15.994 18.028 -23.512 1.00 51.00 592 TRP A CA 1
ATOM 4623 C C . TRP A 1 592 ? -15.864 16.590 -24.043 1.00 51.00 592 TRP A C 1
ATOM 4625 O O . TRP A 1 592 ? -16.047 16.380 -25.242 1.00 51.00 592 TRP A O 1
ATOM 4635 N N . VAL A 1 593 ? -15.517 15.606 -23.204 1.00 43.53 593 VAL A N 1
ATOM 4636 C CA . VAL A 1 593 ? -15.374 14.202 -23.631 1.00 43.53 593 VAL A CA 1
ATOM 4637 C C . VAL A 1 593 ? -16.611 13.404 -23.217 1.00 43.53 593 VAL A C 1
ATOM 4639 O O . VAL A 1 593 ? -16.863 13.223 -22.031 1.00 43.53 593 VAL A O 1
ATOM 4642 N N . ASP A 1 594 ? -17.376 12.961 -24.216 1.00 36.84 594 ASP A N 1
ATOM 4643 C CA . ASP A 1 594 ? -18.580 12.133 -24.083 1.00 36.84 594 ASP A CA 1
ATOM 4644 C C . ASP A 1 594 ? -18.235 10.726 -23.545 1.00 36.84 594 ASP A C 1
ATOM 4646 O O . ASP A 1 594 ? -17.253 10.108 -23.975 1.00 36.84 594 ASP A O 1
ATOM 4650 N N . ASP A 1 595 ? -19.049 10.208 -22.620 1.00 41.91 595 ASP A N 1
ATOM 4651 C CA . ASP A 1 595 ? -18.821 8.955 -21.873 1.00 41.91 595 ASP A CA 1
ATOM 4652 C C . ASP A 1 595 ? -18.800 7.698 -22.766 1.00 41.91 595 ASP A C 1
ATOM 4654 O O . ASP A 1 595 ? -18.374 6.622 -22.345 1.00 41.91 595 ASP A O 1
ATOM 4658 N N . SER A 1 596 ? -19.204 7.825 -24.032 1.00 39.47 596 SER A N 1
ATOM 4659 C CA . SER A 1 596 ? -19.228 6.732 -25.008 1.00 39.47 596 SER A CA 1
ATOM 4660 C C . SER A 1 596 ? -17.856 6.362 -25.596 1.00 39.47 596 SER A C 1
ATOM 4662 O O . SER A 1 596 ? -17.738 5.322 -26.244 1.00 39.47 596 SER A O 1
ATOM 4664 N N . VAL A 1 597 ? -16.811 7.174 -25.381 1.00 37.34 597 VAL A N 1
ATOM 4665 C CA . VAL A 1 597 ? -15.513 7.018 -26.078 1.00 37.34 597 VAL A CA 1
ATOM 4666 C C . VAL A 1 597 ? -14.410 6.406 -25.194 1.00 37.34 597 VAL A C 1
ATOM 4668 O O . VAL A 1 597 ? -13.379 5.974 -25.704 1.00 37.34 597 VAL A O 1
ATOM 4671 N N . LEU A 1 598 ? -14.614 6.314 -23.874 1.00 37.69 598 LEU A N 1
ATOM 4672 C CA . LEU A 1 598 ? -13.570 5.929 -22.905 1.00 37.69 598 LEU A CA 1
ATOM 4673 C C . LEU A 1 598 ? -13.542 4.442 -22.512 1.00 37.69 598 LEU A C 1
ATOM 4675 O O . LEU A 1 598 ? -12.595 4.018 -21.862 1.00 37.69 598 LEU A O 1
ATOM 4679 N N . PHE A 1 599 ? -14.494 3.624 -22.970 1.00 30.59 599 PHE A N 1
ATOM 4680 C CA . PHE A 1 599 ? -14.423 2.157 -22.830 1.00 30.59 599 PHE A CA 1
ATOM 4681 C C . PHE A 1 599 ? -13.434 1.490 -23.811 1.00 30.59 599 PHE A C 1
ATOM 4683 O O . PHE A 1 599 ? -13.358 0.266 -23.886 1.00 30.59 599 PHE A O 1
ATOM 4690 N N . HIS A 1 600 ? -12.675 2.281 -24.577 1.00 25.83 600 HIS A N 1
ATOM 4691 C CA . HIS A 1 600 ? -11.778 1.799 -25.628 1.00 25.83 600 HIS A CA 1
ATOM 4692 C C . HIS A 1 600 ? -10.329 2.307 -25.528 1.00 25.83 600 HIS A C 1
ATOM 4694 O O . HIS A 1 600 ? -9.596 2.162 -26.510 1.00 25.83 600 HIS A O 1
ATOM 4700 N N . ALA A 1 601 ? -9.890 2.855 -24.387 1.00 26.02 601 ALA A N 1
ATOM 4701 C CA . ALA A 1 601 ? -8.519 3.355 -24.209 1.00 26.02 601 ALA A CA 1
ATOM 4702 C C . ALA A 1 601 ? -7.745 2.644 -23.097 1.00 26.02 601 ALA A C 1
ATOM 4704 O O . ALA A 1 601 ? -8.214 2.653 -21.939 1.00 26.02 601 ALA A O 1
#

Secondary structure (DSSP, 8-state):
-PPPPHHHHHHT--PPPEEEEEPPPHHHHS----EEEEEEEEEEGGGHHHHHHHHHHH-GGG--HHHHHHHHHHHTTS------------TTGGGGS---TTB-SEE-GGGS-HHHHTTS-SPPPTT--EEEEEE-PPPTT--HHHH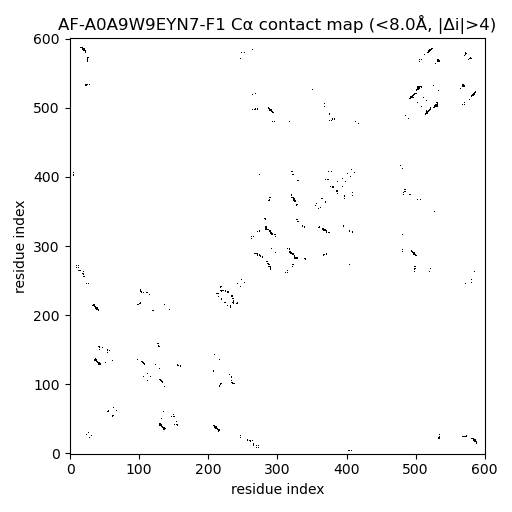HHHHGGGSPPS--PPPP--------------------------------PPPP----PPPPEEEEEEESS--SSHHHHHHHHHHTS-B---TTTSTTTSS--HHHHHHHHHHHHTTHHHHHHHHHHHHHHHHHTTSS-S-EEEEEEHHHHHHHHHHHHHHT--GGGGTTTTEEEEEE--GGG-EETTEEPTTTT---SS-TT-TTSPP-TTTS--GGGSHHHHHHHHHHHHHHHHTTPPPS--HHHHIIIIIT--HHHHIIIIIHHHHHSPPTT---S--PPP--PPPP-------------------------------S--------PPPPSS--GGGT--TTTTEEEEESSPPBHHHHHHHHHHT-SEEEEEGGG--TTBSS-SS-----PPP--S-S--------S---TTTT-----GGG-TTSS----EEEEEEPPPTT--TTSGGG-

Sequence (601 aa):
MAAISPSEIVAAISPPDGKIQAIRTFQQVHPPEDYGLAWVAEVDQQQANTSLKALQNAFPFLKTGRDKKNKDKKGKNAKAEDPKSEGNDDEDEDDDLINLRHLRRFCSRGRLPMSVNAKLGPHYPEGCNTMCLMVGPLMPTTTEDEIREVLTPFKPPLDRRPPSPTSSHSSWTGNNPRGKSADPSSDEDKDKEDKSPAEAPVAKEPLNLIQTRVPLYPPTNLEQAKEWTANFWETTFNAASTKTKFAPNPRALKDMEMSLSYFAGHYLALARAVAAEAEESGRGRAVGAVIVDLAVQEQMQKDAWDYGFHPLTRWMQPVIAVAGDARFAHRVAGEKSVNIGKRPTHDANDDALPYNADEEGSPDLHAMMRAAALVGLRRLEISGLEPPLEEDIQAQLLDDLTPLESYFLYDMDKKIRPSPHLLHPGAPGPRRHNDEDPETIDHLMLDEGSSVPGLEHGDEREPEPRNADDQPGPSTTPAARIKSQKAGGYLCRDLAIFLSREPCVCCSMAMVQSRFETAVYPQIGRTLTGGLASESVIDQSPPITDEDEYQEIYPSSDTDPMENRVFYGLNFRKELNWRFPAFEYIEERPEWVDDSVLFHA

Mean predicted aligned error: 18.02 Å